Protein AF-A0A2V5TQ01-F1 (afdb_monomer)

Sequence (620 aa):
MLRQQGLEIALTTYGLSDKKDFRKNLRLALDRGLTEKDALAALTTIPARWCGVADRLGTIEVGKVANLTVVQGSGYFDPENNVRDVWIDGRVYSVNRAEAKPAEKKDLPKSEPDQEKRGKSGEERKKAQDELRELRKKRIAHPPLEERGPLADFPAILVRGATIWTCGPPGILTNAELLVVDGKIAAVGRDLLKDKELGGKAAYKVEATGLHVTPGLVDCHNHSMVLGAVNEGTLPSTAMVRIGDVVNSESVNVHRQLAGGLTTLNLLHGSANPIGGQNAILKLRDGATPEGMKFANALPGIKFALGENVKQSNTSRTNRFPQTRMGVHTFFANRFTAAQQYLNEWADYRNATNKVAQASSLSAGQTGQMPVPPRRNLELEAIGEILQGKRWVHCHSYRQDEILSFLRTMDSFGVKVGTLQHVLEGYKVADEIAKHGAGASTFSDWWAYKFEVYDAIPYNGSLMRERGVIVSFNSDSSDLSRRLYLEAAKAVKYGGTPEEEALKFVTLNPAKQLRIDQWVGSLEAGKDGDFVIWSKSPLDSTTVCLQSWIEGKKYFDRDHEAGRSEALEKERAALLEKAKRLQSGSVLSDGGEKEKDKFFELPLEHRYDNQDRNCLEEEE

pLDDT: mean 88.3, std 15.95, range [29.38, 98.88]

Radius of gyration: 32.16 Å; Cα contacts (8 Å, |Δi|>4): 1236; chains: 1; bounding box: 76×83×86 Å

Nearest PDB structures (foldseek):
  3ooq-assembly1_E  TM=8.973E-01  e=3.541E-33  Thermotoga maritima MSB8
  2g3f-assembly1_A  TM=5.594E-01  e=3.367E-12  Bacillus subtilis
  3mtw-assembly1_A  TM=5.469E-01  e=2.423E-12  Caulobacter vibrioides
  2p9b-assembly1_A  TM=5.210E-01  e=4.430E-12  Bifidobacterium longum NCC2705
  2oof-assembly1_A  TM=4.850E-01  e=3.188E-12  unidentified

Secondary structure (DSSP, 8-state):
-GGGGT-------TT-S-GGGHHHHHHHHHHTT--HHHHHHHHTHHHHHHTT-TTTSSS--TTS---EEEE-SS-TT-TTS-EEEEEETTEEEES---------------PPP--------HHHHHHHHHHHHHHHHS--SPPTTTT-S-SEE-SEEEEEEEEEE-SSTT-EEEEEEEEEETTEEEEEES-GGG-GGGTT--PEEEE-TT-EEEEPEEEEEE-TTBSS-S--TTSSB-TT-BGGGGB-TT-HHHHHHHTTTEEEEEE---SSSSEEEE-EEEE--TT--HHHHB-TTPPPEEEEE-HHHHTTTTSS--SSS--SHHHHHHHHHHHHHHHHHHHHHHHHHHHHHHHHHHHHHH-TT--PPPPPPPPP-HHHHHHHHHHTTSSEEEEEE--HHHHHHHHHHHHHTTPPEEEEEE-TTGGGSHHHHHHHT-EEEE-SS---SSGGGTT--TTHHHHHHHTT--EEE--SSHHHHTTHHHHHHHHHHHH---HHHHHHTTTHHHHHHTT-TTTSSS--TTSB--EEEESS-TT-TT--EEEEEETTEEEEEHHHHHHHHHHHHHHHHHHHHHHHHHHHT-------HHHHHHHT---GGGTTTTS---TT----

Solvent-accessible surface area (backbone atoms only — not comparable to full-atom values): 33074 Å² total; per-residue (Å²): 105,61,62,80,72,71,44,86,59,66,74,78,72,80,92,53,93,54,74,82,48,50,45,51,53,50,36,52,45,38,45,52,70,47,48,70,68,58,55,48,34,16,72,26,42,44,49,21,48,77,69,73,38,49,85,43,35,45,63,96,53,95,92,34,55,46,62,46,80,41,61,47,76,97,48,82,67,43,64,85,39,49,68,50,36,39,28,55,77,67,43,82,44,62,72,85,70,80,84,85,75,86,83,89,88,86,90,82,82,89,78,80,82,86,88,79,72,92,72,68,52,78,66,55,47,50,53,53,50,50,54,51,38,54,57,57,42,56,80,77,83,76,64,88,56,78,86,41,37,62,81,42,81,51,68,22,37,33,38,34,40,17,37,35,41,18,59,44,94,83,38,73,38,72,67,21,30,42,36,26,38,76,20,20,21,58,44,72,46,67,78,63,92,73,41,74,78,52,70,87,56,79,56,49,74,40,87,28,67,79,21,22,34,36,30,17,25,24,35,65,38,36,47,60,45,50,43,69,76,61,61,69,63,90,41,44,62,28,41,61,46,50,45,63,81,30,43,31,49,78,26,59,46,48,60,52,20,26,54,31,26,32,35,36,35,29,36,39,34,38,31,58,11,44,29,28,11,22,32,32,45,31,37,63,51,48,53,35,51,49,73,65,18,44,42,86,86,50,63,49,36,30,24,26,22,46,66,59,51,27,28,32,70,91,50,92,71,76,94,56,74,30,70,40,74,68,39,48,55,52,48,52,57,53,51,54,52,51,10,52,51,52,52,48,52,51,49,52,44,52,53,52,42,51,51,40,54,52,50,44,74,75,38,99,82,52,80,65,83,78,73,78,76,74,83,88,50,60,44,42,51,48,50,32,32,30,69,69,71,62,31,35,40,36,30,38,35,32,42,47,69,57,50,53,51,50,52,53,54,34,51,75,64,73,36,67,50,29,26,36,27,44,36,38,30,36,50,82,42,20,61,59,38,30,71,67,59,25,20,38,33,21,49,50,81,79,64,68,85,48,79,71,30,59,80,45,52,52,39,29,57,40,52,17,38,76,49,64,23,51,35,20,44,39,42,51,25,52,69,43,42,29,40,42,46,57,45,23,30,44,31,32,74,64,41,66,34,55,66,68,63,17,49,22,17,28,12,28,32,22,19,50,44,56,64,38,45,83,40,37,20,30,58,47,63,75,11,43,20,34,31,22,36,24,64,32,57,71,58,44,92,86,41,47,53,41,33,19,26,52,48,40,22,32,61,33,47,54,83,56,47,60,61,51,52,52,51,52,52,52,48,52,51,52,50,54,53,50,52,53,52,56,57,79,75,44,96,61,73,82,63,51,71,70,52,56,51,61,73,66,56,63,54,72,66,52,66,55,61,88,52,75,44,40,62,80,74,83,86,125

Foldseek 3Di:
DCVVVVHAAADDCPPPPDSLCVLVVLLLVVLQPDDPVSSLQNHAQRVCVVVVNNQATRDDDPPHFPFDWAWPDDDSSPSVIDGQWTAGSNRTDGPDDDDDDDDDDDDDDDDDDPPPDPDDDPVRLVVLVVVLSVLSNDDLDDDLLPPAFFPDFFQKAKEFQAFEQFLDPVGTDGRKIWIAGQQFTADIGPPCVPPVSCVPGDHDYHYFNLWYKFFQFEFADDAQQFQPALFPLPALAPALDESLVGGQLSFPLLQLLQQLRHFKYKHHHFAQHQWTYKIFIFGSRRSDDSVRGGPVPFFIETEGEAPCRNLPVVDPDPPYPDVDNVRSLVVLLVLLVVLVVVVVLQVVLVVQQVVQVVVCVVDPPDRDDRDDHDDDDSRSVSSNCQLVVRYAYEYEDQDPVSVVSVLVSCVVSVGQHLEYEQHQVCLVVLLVCVVSVYAYAHAQDDADPDPSGPNGDNQSQVSSVVSVHLAAYHQLWSVCSSVRLQRLLSNCVGNVPPSSRSLLNGFQSSCSSRVNNCATRGSDGRHGSWMWMWSHRSSDPPITTQWTDTSSTTRDGPVCVVVVVVSVVVSVVVVVVSVVSSVVSDPPPPPPPVVVCVVPPDDSSHPCSPPINHSPPPPD

Structure (mmCIF, N/CA/C/O backbone):
data_AF-A0A2V5TQ01-F1
#
_entry.id   AF-A0A2V5TQ01-F1
#
loop_
_atom_site.group_PDB
_atom_site.id
_atom_site.type_symbol
_atom_site.label_atom_id
_atom_site.label_alt_id
_atom_site.label_comp_id
_atom_site.label_asym_id
_atom_site.label_entity_id
_atom_site.label_seq_id
_atom_site.pdbx_PDB_ins_code
_atom_site.Cartn_x
_atom_site.Cartn_y
_atom_site.Cartn_z
_atom_site.occupancy
_atom_site.B_iso_or_equiv
_atom_site.auth_seq_id
_atom_site.auth_comp_id
_atom_site.auth_asym_id
_atom_site.auth_atom_id
_atom_site.pdbx_PDB_model_num
ATOM 1 N N . MET A 1 1 ? -0.423 -0.107 31.996 1.00 78.38 1 MET A N 1
ATOM 2 C CA . MET A 1 1 ? -0.648 -0.770 30.695 1.00 78.38 1 MET A CA 1
ATOM 3 C C . MET A 1 1 ? 0.488 -1.719 30.336 1.00 78.38 1 MET A C 1
ATOM 5 O O . MET A 1 1 ? 0.266 -2.905 30.491 1.00 78.38 1 MET A O 1
ATOM 9 N N . LEU A 1 2 ? 1.702 -1.265 29.986 1.00 88.31 2 LEU A N 1
ATOM 10 C CA . LEU A 1 2 ? 2.822 -2.178 29.651 1.00 88.31 2 LEU A CA 1
ATOM 11 C C . LEU A 1 2 ? 3.067 -3.258 30.725 1.00 88.31 2 LEU A C 1
ATOM 13 O O . LEU A 1 2 ? 3.038 -4.446 30.426 1.00 88.31 2 LEU A O 1
ATOM 17 N N . ARG A 1 3 ? 3.166 -2.859 32.001 1.00 88.94 3 ARG A N 1
ATOM 18 C CA . ARG A 1 3 ? 3.291 -3.805 33.128 1.00 88.94 3 ARG A CA 1
ATOM 19 C C . ARG A 1 3 ? 2.108 -4.770 33.274 1.00 88.94 3 ARG A C 1
ATOM 21 O O . ARG A 1 3 ? 2.313 -5.912 33.658 1.00 88.94 3 ARG A O 1
ATOM 28 N N . GLN A 1 4 ? 0.886 -4.331 32.961 1.00 84.94 4 GLN A N 1
ATOM 29 C CA . GLN A 1 4 ? -0.311 -5.187 33.019 1.00 84.94 4 GLN A CA 1
ATOM 30 C C . GLN A 1 4 ? -0.290 -6.262 31.926 1.00 84.94 4 GLN A C 1
ATOM 32 O O . GLN A 1 4 ? -0.869 -7.321 32.117 1.00 84.94 4 GLN A O 1
ATOM 37 N N . GLN A 1 5 ? 0.420 -6.008 30.823 1.00 87.12 5 GLN A N 1
ATOM 38 C CA . GLN A 1 5 ? 0.695 -6.978 29.760 1.00 87.12 5 GLN A CA 1
ATOM 39 C C . GLN A 1 5 ? 1.951 -7.824 30.046 1.00 87.12 5 GLN A C 1
ATOM 41 O O . GLN A 1 5 ? 2.468 -8.494 29.161 1.00 87.12 5 GLN A O 1
ATOM 46 N N . GLY A 1 6 ? 2.498 -7.760 31.266 1.00 90.38 6 GLY A N 1
ATOM 47 C CA . GLY A 1 6 ? 3.704 -8.494 31.656 1.00 90.38 6 GLY A CA 1
ATOM 48 C C . GLY A 1 6 ? 5.016 -7.918 31.111 1.00 90.38 6 GLY A C 1
ATOM 49 O O . GLY A 1 6 ? 6.080 -8.446 31.428 1.00 90.38 6 GLY A O 1
ATOM 50 N N . LEU A 1 7 ? 4.979 -6.819 30.350 1.00 93.44 7 LEU A N 1
ATOM 51 C CA . LEU A 1 7 ? 6.175 -6.211 29.765 1.00 93.44 7 LEU A CA 1
ATOM 52 C C . LEU A 1 7 ? 6.989 -5.474 30.817 1.00 93.44 7 LEU A C 1
ATOM 54 O O . LEU A 1 7 ? 6.446 -4.787 31.680 1.00 93.44 7 LEU A O 1
ATOM 58 N N . GLU A 1 8 ? 8.305 -5.591 30.742 1.00 94.69 8 GLU A N 1
ATOM 59 C CA . GLU A 1 8 ? 9.245 -4.877 31.602 1.00 94.69 8 GLU A CA 1
ATOM 60 C C . GLU A 1 8 ? 9.461 -3.443 31.126 1.00 94.69 8 GLU A C 1
ATOM 62 O O . GLU A 1 8 ? 9.410 -3.160 29.933 1.00 94.69 8 GLU A O 1
ATOM 67 N N . ILE A 1 9 ? 9.690 -2.529 32.070 1.00 94.81 9 ILE A N 1
ATOM 68 C CA . ILE A 1 9 ? 9.925 -1.113 31.779 1.00 94.81 9 ILE A CA 1
ATOM 69 C C . ILE A 1 9 ? 11.126 -0.615 32.579 1.00 94.81 9 ILE A C 1
ATOM 71 O O . ILE A 1 9 ? 11.359 -1.083 33.693 1.00 94.81 9 ILE A O 1
ATOM 75 N N . ALA A 1 10 ? 11.830 0.376 32.041 1.00 95.12 10 ALA A N 1
ATOM 76 C CA . ALA A 1 10 ? 12.802 1.181 32.770 1.00 95.12 10 ALA A CA 1
ATOM 77 C C . ALA A 1 10 ? 12.432 2.664 32.636 1.00 95.12 10 ALA A C 1
ATOM 79 O O . ALA A 1 10 ? 11.821 3.068 31.646 1.00 95.12 10 ALA A O 1
ATOM 80 N N . LEU A 1 11 ? 12.777 3.474 33.637 1.00 93.44 11 LEU A N 1
ATOM 81 C CA . LEU A 1 11 ? 12.494 4.913 33.640 1.00 93.44 11 LEU A CA 1
ATOM 82 C C . LEU A 1 11 ? 13.779 5.714 33.406 1.00 93.44 11 LEU A C 1
ATOM 84 O O . LEU A 1 11 ? 14.832 5.378 33.941 1.00 93.44 11 LEU A O 1
ATOM 88 N N . THR A 1 12 ? 13.688 6.795 32.627 1.00 90.25 12 THR A N 1
ATOM 89 C CA . THR A 1 12 ? 14.822 7.668 32.283 1.00 90.25 12 THR A CA 1
ATOM 90 C C . THR A 1 12 ? 14.548 9.121 32.666 1.00 90.25 12 THR A C 1
ATOM 92 O O . THR A 1 12 ? 13.400 9.547 32.765 1.00 90.25 12 THR A O 1
ATOM 95 N N . THR A 1 13 ? 15.618 9.889 32.885 1.00 90.31 13 THR A N 1
ATOM 96 C CA . THR A 1 13 ? 15.557 11.350 33.081 1.00 90.31 13 THR A CA 1
ATOM 97 C C . THR A 1 13 ? 15.678 12.129 31.769 1.00 90.31 13 THR A C 1
ATOM 99 O O . THR A 1 13 ? 15.553 13.353 31.774 1.00 90.31 13 THR A O 1
ATOM 102 N N . TYR A 1 14 ? 15.935 11.443 30.650 1.00 84.94 14 TYR A N 1
ATOM 103 C CA . TYR A 1 14 ? 16.026 12.057 29.327 1.00 84.94 14 TYR A CA 1
ATOM 104 C C . TYR A 1 14 ? 14.722 12.790 28.971 1.00 84.94 14 TYR A C 1
ATOM 106 O O . TYR A 1 14 ? 13.634 12.259 29.179 1.00 84.94 14 TYR A O 1
ATOM 114 N N . GLY A 1 15 ? 14.838 14.017 28.459 1.00 81.38 15 GLY A N 1
ATOM 115 C CA . GLY A 1 15 ? 13.699 14.866 28.089 1.00 81.38 15 GLY A CA 1
ATOM 116 C C . GLY A 1 15 ? 13.095 15.706 29.225 1.00 81.38 15 GLY A C 1
ATOM 117 O O . GLY A 1 15 ? 12.258 16.562 28.946 1.00 81.38 15 GLY A O 1
ATOM 118 N N . LEU A 1 16 ? 13.521 15.529 30.484 1.00 83.75 16 LEU A N 1
ATOM 119 C CA . LEU A 1 16 ? 13.107 16.415 31.580 1.00 83.75 16 LEU A CA 1
ATOM 120 C C . LEU A 1 16 ? 13.831 17.766 31.506 1.00 83.75 16 LEU A C 1
ATOM 122 O O . LEU A 1 16 ? 15.061 17.806 31.500 1.00 83.75 16 LEU A O 1
ATOM 126 N N . SER A 1 17 ? 13.068 18.864 31.528 1.00 83.25 17 SER A N 1
ATOM 127 C CA . SER A 1 17 ? 13.613 20.228 31.608 1.00 83.25 17 SER A CA 1
ATOM 128 C C . SER A 1 17 ? 14.338 20.483 32.936 1.00 83.25 17 SER A C 1
ATOM 130 O O . SER A 1 17 ? 15.425 21.054 32.938 1.00 83.25 17 SER A O 1
ATOM 132 N N . ASP A 1 18 ? 13.767 20.020 34.056 1.00 86.38 18 ASP A N 1
ATOM 133 C CA . ASP A 1 18 ? 14.407 20.012 35.376 1.00 86.38 18 ASP A CA 1
ATOM 134 C C . ASP A 1 18 ? 14.452 18.580 35.934 1.00 86.38 18 ASP A C 1
ATOM 136 O O . ASP A 1 18 ? 13.433 17.915 36.139 1.00 86.38 18 ASP A O 1
ATOM 140 N N . LYS A 1 19 ? 15.663 18.094 36.222 1.00 86.50 19 LYS A N 1
ATOM 141 C CA . LYS A 1 19 ? 15.888 16.757 36.790 1.00 86.50 19 LYS A CA 1
ATOM 142 C C . LYS A 1 19 ? 15.311 16.616 38.202 1.00 86.50 19 LYS A C 1
ATOM 144 O O . LYS A 1 19 ? 15.035 15.494 38.626 1.00 86.50 19 LYS A O 1
ATOM 149 N N . LYS A 1 20 ? 15.096 17.721 38.925 1.00 85.50 20 LYS A N 1
ATOM 150 C CA . LYS A 1 20 ? 14.479 17.719 40.262 1.00 85.50 20 LYS A CA 1
ATOM 151 C C . LYS A 1 20 ? 13.028 17.237 40.235 1.00 85.50 20 LYS A C 1
ATOM 153 O O . LYS A 1 20 ? 12.548 16.704 41.234 1.00 85.50 20 LYS A O 1
ATOM 158 N N . ASP A 1 21 ? 12.352 17.335 39.093 1.00 86.06 21 ASP A N 1
ATOM 159 C CA . ASP A 1 21 ? 10.961 16.899 38.961 1.00 86.06 21 ASP A CA 1
ATOM 160 C C . ASP A 1 21 ? 10.806 15.386 38.776 1.00 86.06 21 ASP A C 1
ATOM 162 O O . ASP A 1 21 ? 9.686 14.874 38.807 1.00 86.06 21 ASP A O 1
ATOM 166 N N . PHE A 1 22 ? 11.905 14.630 38.665 1.00 90.62 22 PHE A N 1
ATOM 167 C CA . PHE A 1 22 ? 11.856 13.183 38.449 1.00 90.62 22 PHE A CA 1
ATOM 168 C C . PHE A 1 22 ? 10.989 12.446 39.481 1.00 90.62 22 PHE A C 1
ATOM 170 O O . PHE A 1 22 ? 10.100 11.685 39.105 1.00 90.62 22 PHE A O 1
ATOM 177 N N . ARG A 1 23 ? 11.184 12.697 40.784 1.00 90.31 23 ARG A N 1
ATOM 178 C CA . ARG A 1 23 ? 10.407 12.023 41.846 1.00 90.31 23 ARG A CA 1
ATOM 179 C C . ARG A 1 23 ? 8.942 12.462 41.875 1.00 90.31 23 ARG A C 1
ATOM 181 O O . ARG A 1 23 ? 8.078 11.640 42.172 1.00 90.31 23 ARG A O 1
ATOM 188 N N . LYS A 1 24 ? 8.643 13.711 41.501 1.00 88.50 24 LYS A N 1
ATOM 189 C CA . LYS A 1 24 ? 7.258 14.187 41.339 1.00 88.50 24 LYS A CA 1
ATOM 190 C C . LYS A 1 24 ? 6.570 13.465 40.177 1.00 88.50 24 LYS A C 1
ATOM 192 O O . LYS A 1 24 ? 5.458 12.969 40.332 1.00 88.50 24 LYS A O 1
ATOM 197 N N . ASN A 1 25 ? 7.252 13.337 39.039 1.00 89.56 25 ASN A N 1
ATOM 198 C CA . ASN A 1 25 ? 6.738 12.641 37.857 1.00 89.56 25 ASN A CA 1
ATOM 199 C C . ASN A 1 25 ? 6.600 11.132 38.084 1.00 89.56 25 ASN A C 1
ATOM 201 O O . ASN A 1 25 ? 5.615 10.530 37.655 1.00 89.56 25 ASN A O 1
ATOM 205 N N . LEU A 1 26 ? 7.531 10.530 38.826 1.00 92.12 26 LEU A N 1
ATOM 206 C CA . LEU A 1 26 ? 7.418 9.154 39.294 1.00 92.12 26 LEU A CA 1
ATOM 207 C C . LEU A 1 26 ? 6.156 8.984 40.142 1.00 92.12 26 LEU A C 1
ATOM 209 O O . LEU A 1 26 ? 5.330 8.133 39.829 1.00 92.12 26 LEU A O 1
ATOM 213 N N . ARG A 1 27 ? 5.936 9.853 41.137 1.00 89.88 27 ARG A N 1
ATOM 214 C CA . ARG A 1 27 ? 4.712 9.837 41.949 1.00 89.88 27 ARG A CA 1
ATOM 215 C C . ARG A 1 27 ? 3.442 9.947 41.099 1.00 89.88 27 ARG A C 1
ATOM 217 O O . ARG A 1 27 ? 2.486 9.220 41.354 1.00 89.88 27 ARG A O 1
ATOM 224 N N . LEU A 1 28 ? 3.442 10.772 40.050 1.00 87.75 28 LEU A N 1
ATOM 225 C CA . LEU A 1 28 ? 2.324 10.841 39.102 1.00 87.75 28 LEU A CA 1
ATOM 226 C C . LEU A 1 28 ? 2.086 9.520 38.355 1.00 87.75 28 LEU A C 1
ATOM 228 O O . LEU A 1 28 ? 0.934 9.187 38.083 1.00 87.75 28 LEU A O 1
ATOM 232 N N . ALA A 1 29 ? 3.131 8.763 38.012 1.00 89.69 29 ALA A N 1
ATOM 233 C CA . ALA A 1 29 ? 2.981 7.440 37.404 1.00 89.69 29 ALA A CA 1
ATOM 234 C C . ALA A 1 29 ? 2.333 6.437 38.375 1.00 89.69 29 ALA A C 1
ATOM 236 O O . ALA A 1 29 ? 1.470 5.659 37.965 1.00 89.69 29 ALA A O 1
ATOM 237 N N . LEU A 1 30 ? 2.689 6.502 39.664 1.00 89.12 30 LEU A N 1
ATOM 238 C CA . LEU A 1 30 ? 2.049 5.707 40.715 1.00 89.12 30 LEU A CA 1
ATOM 239 C C . LEU A 1 30 ? 0.575 6.074 40.911 1.00 89.12 30 LEU A C 1
ATOM 241 O O . LEU A 1 30 ? -0.285 5.195 40.908 1.00 89.12 30 LEU A O 1
ATOM 245 N N . ASP A 1 31 ? 0.266 7.371 40.988 1.00 85.62 31 ASP A N 1
ATOM 246 C CA . ASP A 1 31 ? -1.115 7.863 41.090 1.00 85.62 31 ASP A CA 1
ATOM 247 C C . ASP A 1 31 ? -1.965 7.448 39.866 1.00 85.62 31 ASP A C 1
ATOM 249 O O . ASP A 1 31 ? -3.185 7.332 39.957 1.00 85.62 31 ASP A O 1
ATOM 253 N N . ARG A 1 32 ? -1.325 7.179 38.718 1.00 86.44 32 ARG A N 1
ATOM 254 C CA . ARG A 1 32 ? -1.951 6.660 37.486 1.00 86.44 32 ARG A CA 1
ATOM 255 C C . ARG A 1 32 ? -1.953 5.128 37.378 1.00 86.44 32 ARG A C 1
ATOM 257 O O . ARG A 1 32 ? -2.352 4.597 36.343 1.00 86.44 32 ARG A O 1
ATOM 264 N N . GLY A 1 33 ? -1.548 4.413 38.429 1.00 86.56 33 GLY A N 1
ATOM 265 C CA . GLY A 1 33 ? -1.710 2.961 38.548 1.00 86.56 33 GLY A CA 1
ATOM 266 C C . GLY A 1 33 ? -0.437 2.120 38.417 1.00 86.56 33 GLY A C 1
ATOM 267 O O . GLY A 1 33 ? -0.549 0.896 38.359 1.00 86.56 33 GLY A O 1
ATOM 268 N N . LEU A 1 34 ? 0.759 2.717 38.373 1.00 91.25 34 LEU A N 1
ATOM 269 C CA . LEU A 1 34 ? 2.008 1.956 38.509 1.00 91.25 34 LEU A CA 1
ATOM 270 C C . LEU A 1 34 ? 2.214 1.542 39.976 1.00 91.25 34 LEU A C 1
ATOM 272 O O . LEU A 1 34 ? 2.102 2.369 40.878 1.00 91.25 34 LEU A O 1
ATOM 276 N N . THR A 1 35 ? 2.526 0.273 40.238 1.00 92.31 35 THR A N 1
ATOM 277 C CA . THR A 1 35 ? 2.788 -0.181 41.614 1.00 92.31 35 THR A CA 1
ATOM 278 C C . THR A 1 35 ? 4.166 0.284 42.093 1.00 92.31 35 THR A C 1
ATOM 280 O O . THR A 1 35 ? 5.090 0.410 41.292 1.00 92.31 35 THR A O 1
ATOM 283 N N . GLU A 1 36 ? 4.348 0.486 43.403 1.00 93.38 36 GLU A N 1
ATOM 284 C CA . GLU A 1 36 ? 5.669 0.802 43.982 1.00 93.38 36 GLU A CA 1
ATOM 285 C C . GLU A 1 36 ? 6.714 -0.272 43.670 1.00 93.38 36 GLU A C 1
ATOM 287 O O . GLU A 1 36 ? 7.867 0.045 43.385 1.00 93.38 36 GLU A O 1
ATOM 292 N N . LYS A 1 37 ? 6.300 -1.544 43.652 1.00 93.75 37 LYS A N 1
ATOM 293 C CA . LYS A 1 37 ? 7.168 -2.669 43.297 1.00 93.75 37 LYS A CA 1
ATOM 294 C C . LYS A 1 37 ? 7.664 -2.562 41.855 1.00 93.75 37 LYS A C 1
ATOM 296 O O . LYS A 1 37 ? 8.861 -2.697 41.614 1.00 93.75 37 LYS A O 1
ATOM 301 N N . ASP A 1 38 ? 6.761 -2.314 40.907 1.00 95.19 38 ASP A N 1
ATOM 302 C CA . ASP A 1 38 ? 7.124 -2.157 39.495 1.00 95.19 38 ASP A CA 1
ATOM 303 C C . ASP A 1 38 ? 7.957 -0.895 39.267 1.00 95.19 38 ASP A C 1
ATOM 305 O O . ASP A 1 38 ? 8.921 -0.926 38.506 1.00 95.19 38 ASP A O 1
ATOM 309 N N . ALA A 1 39 ? 7.616 0.201 39.948 1.00 95.25 39 ALA A N 1
ATOM 310 C CA . ALA A 1 39 ? 8.372 1.444 39.899 1.00 95.25 39 ALA A CA 1
ATOM 311 C C . ALA A 1 39 ? 9.802 1.252 40.424 1.00 95.25 39 ALA A C 1
ATOM 313 O O . ALA A 1 39 ? 10.743 1.721 39.792 1.00 95.25 39 ALA A O 1
ATOM 314 N N . LEU A 1 40 ? 9.988 0.527 41.535 1.00 95.12 40 LEU A N 1
ATOM 315 C CA . LEU A 1 40 ? 11.317 0.235 42.072 1.00 95.12 40 LEU A CA 1
ATOM 316 C C . LEU A 1 40 ? 12.115 -0.646 41.110 1.00 95.12 40 LEU A C 1
ATOM 318 O O . LEU A 1 40 ? 13.248 -0.311 40.780 1.00 95.12 40 LEU A O 1
ATOM 322 N N . ALA A 1 41 ? 11.508 -1.724 40.606 1.00 95.69 41 ALA A N 1
ATOM 323 C CA . ALA A 1 41 ? 12.146 -2.618 39.642 1.00 95.69 41 ALA A CA 1
ATOM 324 C C . ALA A 1 41 ? 12.585 -1.880 38.364 1.00 95.69 41 ALA A C 1
ATOM 326 O O . ALA A 1 41 ? 13.677 -2.132 37.856 1.00 95.69 41 ALA A O 1
ATOM 327 N N . ALA A 1 42 ? 11.778 -0.924 37.889 1.00 96.56 42 ALA A N 1
ATOM 328 C CA . ALA A 1 42 ? 12.080 -0.087 36.727 1.00 96.56 42 ALA A CA 1
ATOM 329 C C . ALA A 1 42 ? 13.252 0.887 36.939 1.00 96.56 42 ALA A C 1
ATOM 331 O O . ALA A 1 42 ? 13.811 1.396 35.966 1.00 96.56 42 ALA A O 1
ATOM 332 N N . LEU A 1 43 ? 13.629 1.151 38.193 1.00 95.38 43 LEU A N 1
ATOM 333 C CA . LEU A 1 43 ? 14.789 1.968 38.556 1.00 95.38 43 LEU A CA 1
ATOM 334 C C . LEU A 1 43 ? 16.025 1.128 38.897 1.00 95.38 43 LEU A C 1
ATOM 336 O O . LEU A 1 43 ? 17.131 1.664 38.888 1.00 95.38 43 LEU A O 1
ATOM 340 N N . THR A 1 44 ? 15.857 -0.159 39.220 1.00 95.75 44 THR A N 1
ATOM 341 C CA . THR A 1 44 ? 16.929 -0.994 39.780 1.00 95.75 44 THR A CA 1
ATOM 342 C C . THR A 1 44 ? 17.159 -2.286 38.993 1.00 95.75 44 THR A C 1
ATOM 344 O O . THR A 1 44 ? 18.071 -2.357 38.170 1.00 95.75 44 THR A O 1
ATOM 347 N N . THR A 1 45 ? 16.364 -3.326 39.237 1.00 96.94 45 THR A N 1
ATOM 348 C CA . THR A 1 45 ? 16.626 -4.694 38.767 1.00 96.94 45 THR A CA 1
ATOM 349 C C . THR A 1 45 ? 16.478 -4.850 37.258 1.00 96.94 45 THR A C 1
ATOM 351 O O . THR A 1 45 ? 17.277 -5.554 36.640 1.00 96.94 45 THR A O 1
ATOM 354 N N . ILE A 1 46 ? 15.492 -4.184 36.652 1.00 97.06 46 ILE A N 1
ATOM 355 C CA . ILE A 1 46 ? 15.231 -4.257 35.210 1.00 97.06 46 ILE A CA 1
ATOM 356 C C . ILE A 1 46 ? 16.389 -3.644 34.406 1.00 97.06 46 ILE A C 1
ATOM 358 O O . ILE A 1 46 ? 16.992 -4.376 33.618 1.00 97.06 46 ILE A O 1
ATOM 362 N N . PRO A 1 47 ? 16.779 -2.367 34.611 1.00 96.50 47 PRO A N 1
ATOM 363 C CA . PRO A 1 47 ? 17.904 -1.795 33.874 1.00 96.50 47 PRO A CA 1
ATOM 364 C C . PRO A 1 47 ? 19.228 -2.516 34.162 1.00 96.50 47 PRO A C 1
ATOM 366 O O . PRO A 1 47 ? 20.022 -2.694 33.245 1.00 96.50 47 PRO A O 1
ATOM 369 N N . ALA A 1 48 ? 19.462 -3.007 35.387 1.00 96.50 48 ALA A N 1
ATOM 370 C CA . ALA A 1 48 ? 20.666 -3.784 35.690 1.00 96.50 48 ALA A CA 1
ATOM 371 C C . ALA A 1 48 ? 20.754 -5.074 34.855 1.00 96.50 48 ALA A C 1
ATOM 373 O O . ALA A 1 48 ? 21.823 -5.406 34.342 1.00 96.50 48 ALA A O 1
ATOM 374 N N . ARG A 1 49 ? 19.634 -5.784 34.667 1.00 96.81 49 ARG A N 1
ATOM 375 C CA . ARG A 1 49 ? 19.585 -6.981 33.816 1.00 96.81 49 ARG A CA 1
ATOM 376 C C . ARG A 1 49 ? 19.715 -6.641 32.337 1.00 96.81 49 ARG A C 1
ATOM 378 O O . ARG A 1 49 ? 20.475 -7.311 31.648 1.00 96.81 49 ARG A O 1
ATOM 385 N N . TRP A 1 50 ? 19.023 -5.608 31.859 1.00 97.00 50 TRP A N 1
ATOM 386 C CA . TRP A 1 50 ? 19.120 -5.170 30.462 1.00 97.00 50 TRP A CA 1
ATOM 387 C C . TRP A 1 50 ? 20.541 -4.733 30.085 1.00 97.00 50 TRP A C 1
ATOM 389 O O . TRP A 1 50 ? 20.991 -5.007 28.978 1.00 97.00 50 TRP A O 1
ATOM 399 N N . CYS A 1 51 ? 21.271 -4.127 31.023 1.00 96.38 51 CYS A N 1
ATOM 400 C CA . CYS A 1 51 ? 22.668 -3.738 30.840 1.00 96.38 51 CYS A CA 1
ATOM 401 C C . CYS A 1 51 ? 23.677 -4.865 31.133 1.00 96.38 51 CYS A C 1
ATOM 403 O O . CYS A 1 51 ? 24.878 -4.618 31.065 1.00 96.38 51 CYS A O 1
ATOM 405 N N . GLY A 1 52 ? 23.232 -6.077 31.491 1.00 97.12 52 GLY A N 1
ATOM 406 C CA . GLY A 1 52 ? 24.120 -7.213 31.763 1.00 97.12 52 GLY A CA 1
ATOM 407 C C . GLY A 1 52 ? 24.974 -7.083 33.032 1.00 97.12 52 GLY A C 1
ATOM 408 O O . GLY A 1 52 ? 26.046 -7.671 33.099 1.00 97.12 52 GLY A O 1
ATOM 409 N N . VAL A 1 53 ? 24.523 -6.312 34.029 1.00 97.00 53 VAL A N 1
ATOM 410 C CA . VAL A 1 53 ? 25.252 -6.026 35.288 1.00 97.00 53 VAL A CA 1
ATOM 411 C C . VAL A 1 53 ? 24.475 -6.444 36.544 1.00 97.00 53 VAL A C 1
ATOM 413 O O . VAL A 1 53 ? 24.741 -5.968 37.649 1.00 97.00 53 VAL A O 1
ATOM 416 N N . ALA A 1 54 ? 23.470 -7.310 36.388 1.00 96.38 54 ALA A N 1
ATOM 417 C CA . ALA A 1 54 ? 22.604 -7.761 37.480 1.00 96.38 54 ALA A CA 1
ATOM 418 C C . ALA A 1 54 ? 23.324 -8.634 38.523 1.00 96.38 54 ALA A C 1
ATOM 420 O O . ALA A 1 54 ? 22.833 -8.779 39.640 1.00 96.38 54 ALA A O 1
ATOM 421 N N . ASP A 1 55 ? 24.480 -9.201 38.186 1.00 95.62 55 ASP A N 1
ATOM 422 C CA . ASP A 1 55 ? 25.379 -9.900 39.109 1.00 95.62 55 ASP A CA 1
ATOM 423 C C . ASP A 1 55 ? 26.019 -8.944 40.130 1.00 95.62 55 ASP A C 1
ATOM 425 O O . ASP A 1 55 ? 26.336 -9.353 41.242 1.00 95.62 55 ASP A O 1
ATOM 429 N N . ARG A 1 56 ? 26.150 -7.658 39.783 1.00 95.44 56 ARG A N 1
ATOM 430 C CA . ARG A 1 56 ? 26.830 -6.635 40.594 1.00 95.44 56 ARG A CA 1
ATOM 431 C C . ARG A 1 56 ? 25.912 -5.539 41.125 1.00 95.44 56 ARG A C 1
ATOM 433 O O . ARG A 1 56 ? 26.263 -4.911 42.121 1.00 95.44 56 ARG A O 1
ATOM 440 N N . LEU A 1 57 ? 24.783 -5.275 40.463 1.00 95.25 57 LEU A N 1
ATOM 441 C CA . LEU A 1 57 ? 23.891 -4.137 40.717 1.00 95.25 57 LEU A CA 1
ATOM 442 C C . LEU A 1 57 ? 22.406 -4.539 40.682 1.00 95.25 57 LEU A C 1
ATOM 444 O O . LEU A 1 57 ? 22.033 -5.603 40.198 1.00 95.25 57 LEU A O 1
ATOM 448 N N . GLY A 1 58 ? 21.541 -3.647 41.173 1.00 93.12 58 GLY A N 1
ATOM 449 C CA . GLY A 1 58 ? 20.080 -3.746 41.045 1.00 93.12 58 GLY A CA 1
ATOM 450 C C . GLY A 1 58 ? 19.355 -4.355 42.250 1.00 93.12 58 GLY A C 1
ATOM 451 O O . GLY A 1 58 ? 18.174 -4.076 42.437 1.00 93.12 58 GLY A O 1
ATOM 452 N N . THR A 1 59 ? 20.043 -5.114 43.105 1.00 95.69 59 THR A N 1
ATOM 453 C CA . THR A 1 59 ? 19.515 -5.648 44.375 1.00 95.69 59 THR A CA 1
ATOM 454 C C . THR A 1 59 ? 20.468 -5.349 45.531 1.00 95.69 59 THR A C 1
ATOM 456 O O . THR A 1 59 ? 21.642 -5.044 45.320 1.00 95.69 59 THR A O 1
ATOM 459 N N . ILE A 1 60 ? 19.961 -5.443 46.762 1.00 94.69 60 ILE A N 1
ATOM 460 C CA . ILE A 1 60 ? 20.774 -5.397 47.981 1.00 94.69 60 ILE A CA 1
ATOM 461 C C . ILE A 1 60 ? 21.003 -6.847 48.416 1.00 94.69 60 ILE A C 1
ATOM 463 O O . ILE A 1 60 ? 20.168 -7.435 49.097 1.00 94.69 60 ILE A O 1
ATOM 467 N N . GLU A 1 61 ? 22.109 -7.433 47.963 1.00 94.50 61 GLU A N 1
ATOM 468 C CA . GLU A 1 61 ? 22.494 -8.826 48.220 1.00 94.50 61 GLU A CA 1
ATOM 469 C C . GLU A 1 61 ? 23.973 -8.904 48.606 1.00 94.50 61 GLU A C 1
ATOM 471 O O . GLU A 1 61 ? 24.790 -8.077 48.191 1.00 94.50 61 GLU A O 1
ATOM 476 N N . VAL A 1 62 ? 24.328 -9.916 49.401 1.00 94.44 62 VAL A N 1
ATOM 477 C CA . VAL A 1 62 ? 25.718 -10.157 49.804 1.00 94.44 62 VAL A CA 1
ATOM 478 C C . VAL A 1 62 ? 26.578 -10.407 48.561 1.00 94.44 62 VAL A C 1
ATOM 480 O O . VAL A 1 62 ? 26.227 -11.223 47.714 1.00 94.44 62 VAL A O 1
ATOM 483 N N . GLY A 1 63 ? 27.709 -9.702 48.463 1.00 92.19 63 GLY A N 1
ATOM 484 C CA . GLY A 1 63 ? 28.653 -9.806 47.343 1.00 92.19 63 GLY A CA 1
ATOM 485 C C . GLY A 1 63 ? 28.436 -8.798 46.208 1.00 92.19 63 GLY A C 1
ATOM 486 O O . GLY A 1 63 ? 29.307 -8.679 45.349 1.00 92.19 63 GLY A O 1
ATOM 487 N N . LYS A 1 64 ? 27.332 -8.036 46.208 1.00 95.00 64 LYS A N 1
ATOM 488 C CA . LYS A 1 64 ? 27.080 -6.969 45.222 1.00 95.00 64 LYS A CA 1
ATOM 489 C C . LYS A 1 64 ? 27.677 -5.627 45.637 1.00 95.00 64 LYS A C 1
ATOM 491 O O . LYS A 1 64 ? 27.980 -5.395 46.806 1.00 95.00 64 LYS A O 1
ATOM 496 N N . VAL A 1 65 ? 27.838 -4.726 44.665 1.00 94.69 65 VAL A N 1
ATOM 497 C CA . VAL A 1 65 ? 28.387 -3.383 44.898 1.00 94.69 65 VAL A CA 1
ATOM 498 C C . VAL A 1 65 ? 27.426 -2.593 45.788 1.00 94.69 65 VAL A C 1
ATOM 500 O O . VAL A 1 65 ? 26.234 -2.501 45.494 1.00 94.69 65 VAL A O 1
ATOM 503 N N . ALA A 1 66 ? 27.947 -1.988 46.858 1.00 93.31 66 ALA A N 1
ATOM 504 C CA . ALA A 1 66 ? 27.167 -1.240 47.844 1.00 93.31 66 ALA A CA 1
ATOM 505 C C . ALA A 1 66 ? 26.756 0.158 47.335 1.00 93.31 66 ALA A C 1
ATOM 507 O O . ALA A 1 66 ? 27.163 1.187 47.881 1.00 93.31 66 ALA A O 1
ATOM 508 N N . ASN A 1 67 ? 25.943 0.182 46.276 1.00 93.50 67 ASN A N 1
ATOM 509 C CA . ASN A 1 67 ? 25.287 1.377 45.761 1.00 93.50 67 ASN A CA 1
ATOM 510 C C . ASN A 1 67 ? 23.900 1.514 46.403 1.00 93.50 67 ASN A C 1
ATOM 512 O O . ASN A 1 6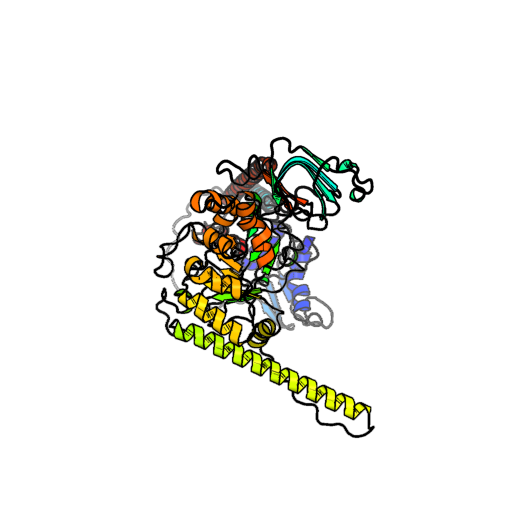7 ? 22.982 0.774 46.052 1.00 93.50 67 ASN A O 1
ATOM 516 N N . LEU A 1 68 ? 23.740 2.442 47.349 1.00 92.88 68 LEU A N 1
ATOM 517 C CA . LEU A 1 68 ? 22.525 2.577 48.165 1.00 92.88 68 LEU A CA 1
ATOM 518 C C . LEU A 1 68 ? 21.982 4.005 48.105 1.00 92.88 68 LEU A C 1
ATOM 520 O O . LEU A 1 68 ? 22.741 4.965 48.045 1.00 92.88 68 LEU A O 1
ATOM 524 N N . THR A 1 69 ? 20.662 4.165 48.163 1.00 91.44 69 THR A N 1
ATOM 525 C CA . THR A 1 69 ? 20.016 5.475 48.348 1.00 91.44 69 THR A CA 1
ATOM 526 C C . THR A 1 69 ? 19.247 5.455 49.659 1.00 91.44 69 THR A C 1
ATOM 528 O O . THR A 1 69 ? 18.310 4.676 49.818 1.00 91.44 69 THR A O 1
ATOM 531 N N . VAL A 1 70 ? 19.643 6.307 50.599 1.00 91.19 70 VAL A N 1
ATOM 532 C CA . VAL A 1 70 ? 19.045 6.404 51.931 1.00 91.19 70 VAL A CA 1
ATOM 533 C C . VAL A 1 70 ? 18.093 7.592 51.954 1.00 91.19 70 VAL A C 1
ATOM 535 O O . VAL A 1 70 ? 18.496 8.728 51.708 1.00 91.19 70 VAL A O 1
ATOM 538 N N . VAL A 1 71 ? 16.822 7.339 52.259 1.00 90.31 71 VAL A N 1
ATOM 539 C CA . VAL A 1 71 ? 15.757 8.352 52.284 1.00 90.31 71 VAL A CA 1
ATOM 540 C C . VAL A 1 71 ? 15.240 8.523 53.707 1.00 90.31 71 VAL A C 1
ATOM 542 O O . VAL A 1 71 ? 15.090 7.548 54.438 1.00 90.31 71 VAL A O 1
ATOM 545 N N . GLN A 1 72 ? 14.961 9.764 54.099 1.00 86.12 72 GLN A N 1
ATOM 546 C CA . GLN A 1 72 ? 14.327 10.103 55.367 1.00 86.12 72 GLN A CA 1
ATOM 547 C C . GLN A 1 72 ? 12.811 10.229 55.180 1.00 86.12 72 GLN A C 1
ATOM 549 O O . GLN A 1 72 ? 12.365 10.990 54.325 1.00 86.12 72 GLN A O 1
ATOM 554 N N . GLY A 1 73 ? 12.031 9.524 56.004 1.00 83.38 73 GLY A N 1
ATOM 555 C CA . GLY A 1 73 ? 10.566 9.570 55.992 1.00 83.38 73 GLY A CA 1
ATOM 556 C 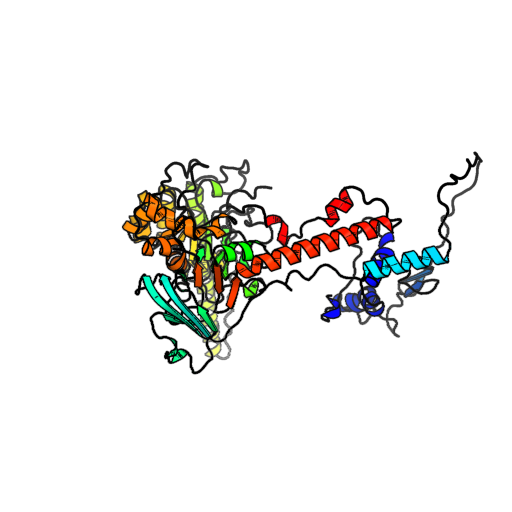C . GLY A 1 73 ? 9.928 8.224 55.646 1.00 83.38 73 GLY A C 1
ATOM 557 O O . GLY A 1 73 ? 10.508 7.170 55.894 1.00 83.38 73 GLY A O 1
ATOM 558 N N . SER A 1 74 ? 8.717 8.273 55.095 1.00 79.31 74 SER A N 1
ATOM 559 C CA . SER A 1 74 ? 7.865 7.110 54.798 1.00 79.31 74 SER A CA 1
ATOM 560 C C . SER A 1 74 ? 8.339 6.240 53.623 1.00 79.31 74 SER A C 1
ATOM 562 O O . SER A 1 74 ? 7.974 5.070 53.559 1.00 79.31 74 SER A O 1
ATOM 564 N N . GLY A 1 75 ? 9.143 6.777 52.696 1.00 85.75 75 GLY A N 1
ATOM 565 C CA . GLY A 1 75 ? 9.653 6.031 51.538 1.00 85.75 75 GLY A CA 1
ATOM 566 C C . GLY A 1 75 ? 10.156 6.895 50.373 1.00 85.75 75 GLY A C 1
ATOM 567 O O . GLY A 1 75 ? 9.967 8.111 50.345 1.00 85.75 75 GLY A O 1
ATOM 568 N N . TYR A 1 76 ? 10.793 6.262 49.378 1.00 88.81 76 TYR A N 1
ATOM 569 C CA . TYR A 1 76 ? 11.401 6.939 48.216 1.00 88.81 76 TYR A CA 1
ATOM 570 C C . TYR A 1 76 ? 10.378 7.623 47.287 1.00 88.81 76 TYR A C 1
ATOM 572 O O . TYR A 1 76 ? 10.671 8.669 46.702 1.00 88.81 76 TYR A O 1
ATOM 580 N N . PHE A 1 77 ? 9.175 7.058 47.160 1.00 90.31 77 PHE A N 1
ATOM 581 C CA . PHE A 1 77 ? 8.151 7.511 46.208 1.00 90.31 77 PHE A CA 1
ATOM 582 C C . PHE A 1 77 ? 7.339 8.727 46.667 1.00 90.31 77 PHE A C 1
ATOM 584 O O . PHE A 1 77 ? 6.547 9.253 45.886 1.00 90.31 77 PHE A O 1
ATOM 591 N N . ASP A 1 78 ? 7.523 9.182 47.906 1.00 87.00 78 ASP A N 1
ATOM 592 C CA . ASP A 1 78 ? 7.003 10.470 48.357 1.00 87.00 78 ASP A CA 1
ATOM 593 C C . ASP A 1 78 ? 8.017 11.567 47.986 1.00 87.00 78 ASP A C 1
ATOM 595 O O . ASP A 1 78 ? 9.146 11.531 48.487 1.00 87.00 78 ASP A O 1
ATOM 599 N N . PRO A 1 79 ? 7.682 12.506 47.082 1.00 84.75 79 PRO A N 1
ATOM 600 C CA . PRO A 1 79 ? 8.621 13.529 46.634 1.00 84.75 79 PRO A CA 1
ATOM 601 C C . PRO A 1 79 ? 9.036 14.508 47.743 1.00 84.75 79 PRO A C 1
ATOM 603 O O . PRO A 1 79 ? 10.091 15.122 47.600 1.00 84.75 79 PRO A O 1
ATOM 606 N N . GLU A 1 80 ? 8.274 14.617 48.837 1.00 84.75 80 GLU A N 1
ATOM 607 C CA . GLU A 1 80 ? 8.592 15.502 49.969 1.00 84.75 80 GLU A CA 1
ATOM 608 C C . GLU A 1 80 ? 9.655 14.902 50.908 1.00 84.75 80 GLU A C 1
ATOM 610 O O . GLU A 1 80 ? 10.302 15.613 51.677 1.00 84.75 80 GLU A O 1
ATOM 615 N N . ASN A 1 81 ? 9.876 13.586 50.840 1.00 87.38 81 ASN A N 1
ATOM 616 C CA . ASN A 1 81 ? 10.885 12.909 51.650 1.00 87.38 81 ASN A CA 1
ATOM 617 C C . ASN A 1 81 ? 12.297 13.204 51.127 1.00 87.38 81 ASN A C 1
ATOM 619 O O . ASN A 1 81 ? 12.594 12.982 49.950 1.00 87.38 81 ASN A O 1
ATOM 623 N N . ASN A 1 82 ? 13.210 13.618 52.004 1.00 85.12 82 ASN A N 1
ATOM 624 C CA . ASN A 1 82 ? 14.579 13.971 51.622 1.00 85.12 82 ASN A CA 1
ATOM 625 C C . ASN A 1 82 ? 15.459 12.734 51.388 1.00 85.12 82 ASN A C 1
ATOM 627 O O . ASN A 1 82 ? 15.492 11.818 52.211 1.00 85.12 82 ASN A O 1
ATOM 631 N N . VAL A 1 83 ? 16.236 12.730 50.298 1.00 87.75 83 VAL A N 1
ATOM 632 C CA . VAL A 1 83 ? 17.364 11.795 50.152 1.00 87.75 83 VAL A CA 1
ATOM 633 C C . VAL A 1 83 ? 18.470 12.280 51.080 1.00 87.75 83 VAL A C 1
ATOM 635 O O . VAL A 1 83 ? 18.998 13.374 50.901 1.00 87.75 83 VAL A O 1
ATOM 638 N N . ARG A 1 84 ? 18.784 11.482 52.097 1.00 89.19 84 ARG A N 1
ATOM 639 C CA . ARG A 1 84 ? 19.767 11.819 53.124 1.00 89.19 84 ARG A CA 1
ATOM 640 C C . ARG A 1 84 ? 21.184 11.576 52.608 1.00 89.19 84 ARG A C 1
ATOM 642 O O . ARG A 1 84 ? 22.001 12.495 52.587 1.00 89.19 84 ARG A O 1
ATOM 649 N N . ASP A 1 85 ? 21.436 10.348 52.161 1.00 91.44 85 ASP A N 1
ATOM 650 C CA . ASP A 1 85 ? 22.751 9.872 51.737 1.00 91.44 85 ASP A CA 1
ATOM 651 C C . ASP A 1 85 ? 22.625 9.008 50.476 1.00 91.44 85 ASP A C 1
ATOM 653 O O . ASP A 1 85 ? 21.703 8.198 50.353 1.00 91.44 85 ASP A O 1
ATOM 657 N N . VAL A 1 86 ? 23.579 9.136 49.558 1.00 92.19 86 VAL A N 1
ATOM 658 C CA . VAL A 1 86 ? 23.784 8.194 48.452 1.00 92.19 86 VAL A CA 1
ATOM 659 C C . VAL A 1 86 ? 25.125 7.515 48.667 1.00 92.19 86 VAL A C 1
ATOM 661 O O . VAL A 1 86 ? 26.127 8.172 48.929 1.00 92.19 86 VAL A O 1
ATOM 664 N N . TRP A 1 87 ? 25.147 6.195 48.597 1.00 94.12 87 TRP A N 1
ATOM 665 C CA . TRP A 1 87 ? 26.350 5.395 48.742 1.00 94.12 87 TRP A CA 1
ATOM 666 C C . TRP A 1 87 ? 26.752 4.918 47.358 1.00 94.12 87 TRP A C 1
ATOM 668 O O . TRP A 1 87 ? 25.904 4.412 46.623 1.00 94.12 87 TRP A O 1
ATOM 678 N N . ILE A 1 88 ? 28.018 5.099 46.998 1.00 92.44 88 ILE A N 1
ATOM 679 C CA . ILE A 1 88 ? 28.581 4.612 45.738 1.00 92.44 88 ILE A CA 1
ATOM 680 C C . ILE A 1 88 ? 29.815 3.797 46.091 1.00 92.44 88 ILE A C 1
ATOM 682 O O . ILE A 1 88 ? 30.746 4.329 46.694 1.00 92.44 88 ILE A O 1
ATOM 686 N N . ASP A 1 89 ? 29.803 2.510 45.751 1.00 91.69 89 ASP A N 1
ATOM 687 C CA . ASP A 1 89 ? 30.873 1.566 46.089 1.00 91.69 89 ASP A CA 1
ATOM 688 C C . ASP A 1 89 ? 31.208 1.576 47.597 1.00 91.69 89 ASP A C 1
ATOM 690 O O . ASP A 1 89 ? 32.360 1.642 48.022 1.00 91.69 89 ASP A O 1
ATOM 694 N N . GLY A 1 90 ? 30.164 1.631 48.435 1.00 89.81 90 GLY A N 1
ATOM 695 C CA . GLY A 1 90 ? 30.289 1.699 49.894 1.00 89.81 90 GLY A CA 1
ATOM 696 C C . GLY A 1 90 ? 30.739 3.055 50.455 1.00 89.81 90 GLY A C 1
ATOM 697 O O . GLY A 1 90 ? 30.804 3.212 51.673 1.00 89.81 90 GLY A O 1
ATOM 698 N N . ARG A 1 91 ? 31.022 4.054 49.610 1.00 93.25 91 ARG A N 1
ATOM 699 C CA . ARG A 1 91 ? 31.415 5.407 50.035 1.00 93.25 91 ARG A CA 1
ATOM 700 C C . ARG A 1 91 ? 30.194 6.303 50.168 1.00 93.25 91 ARG A C 1
ATOM 702 O O . ARG A 1 91 ? 29.384 6.378 49.250 1.00 93.25 91 ARG A O 1
ATOM 709 N N . VAL A 1 92 ? 30.085 7.003 51.294 1.00 92.56 92 VAL A N 1
ATOM 710 C CA . VAL A 1 92 ? 28.929 7.847 51.624 1.00 92.56 92 VAL A CA 1
ATOM 711 C C . VAL A 1 92 ? 29.060 9.239 51.004 1.00 92.56 92 VAL A C 1
ATOM 713 O O . VAL A 1 92 ? 30.058 9.927 51.218 1.00 92.56 92 VAL A O 1
ATOM 716 N N . TYR A 1 93 ? 28.013 9.681 50.311 1.00 88.75 93 TYR A N 1
ATOM 717 C CA . TYR A 1 93 ? 27.838 11.035 49.793 1.00 88.75 93 TYR A CA 1
ATOM 718 C C . TYR A 1 93 ? 26.560 11.638 50.388 1.00 88.75 93 TYR A C 1
ATOM 720 O O . TYR A 1 93 ? 25.446 11.313 49.972 1.00 88.75 93 TYR A O 1
ATOM 728 N N . SER A 1 94 ? 26.716 12.508 51.385 1.00 84.12 94 SER A N 1
ATOM 729 C CA . SER A 1 94 ? 25.594 13.192 52.037 1.00 84.12 94 SER A CA 1
ATOM 730 C C . SER A 1 94 ? 25.141 14.401 51.223 1.00 84.12 94 SER A C 1
ATOM 732 O O . SER A 1 94 ? 25.961 15.231 50.830 1.00 84.12 94 SER A O 1
ATOM 734 N N . VAL A 1 95 ? 23.830 14.532 51.007 1.00 71.75 95 VAL A N 1
ATOM 735 C CA . VAL A 1 95 ? 23.247 15.590 50.155 1.00 71.75 95 VAL A CA 1
ATOM 736 C C . VAL A 1 95 ? 23.262 16.970 50.847 1.00 71.75 95 VAL A C 1
ATOM 738 O O . VAL A 1 95 ? 23.195 17.996 50.180 1.00 71.75 95 VAL A O 1
ATOM 741 N N . ASN A 1 96 ? 23.453 17.015 52.174 1.00 62.03 96 ASN A N 1
ATOM 742 C CA . ASN A 1 96 ? 23.495 18.238 52.988 1.00 62.03 96 ASN A CA 1
ATOM 743 C C . ASN A 1 96 ? 24.860 18.458 53.671 1.00 62.03 96 ASN A C 1
ATOM 745 O O . ASN A 1 96 ? 24.968 18.364 54.896 1.00 62.03 96 ASN A O 1
ATOM 749 N N . ARG A 1 97 ? 25.914 18.792 52.915 1.00 46.41 97 ARG A N 1
ATOM 750 C CA . ARG A 1 97 ? 27.145 19.365 53.494 1.00 46.41 97 ARG A CA 1
ATOM 751 C C . ARG A 1 97 ? 27.397 20.751 52.896 1.00 46.41 97 ARG A C 1
ATOM 753 O O . ARG A 1 97 ? 27.674 20.874 51.713 1.00 46.41 97 ARG A O 1
ATOM 760 N N . ALA A 1 98 ? 27.222 21.762 53.746 1.00 42.75 98 ALA A N 1
ATOM 761 C CA . ALA A 1 98 ? 27.330 23.201 53.515 1.00 42.75 98 ALA A CA 1
ATOM 762 C C . ALA A 1 98 ? 28.307 23.657 52.408 1.00 42.75 98 ALA A C 1
ATOM 764 O O . ALA A 1 98 ? 29.505 23.385 52.482 1.00 42.75 98 ALA A O 1
ATOM 765 N N . GLU A 1 99 ? 27.818 24.486 51.480 1.00 37.75 99 GLU A N 1
ATOM 766 C CA . GLU A 1 99 ? 28.654 25.528 50.880 1.00 37.75 99 GLU A CA 1
ATOM 767 C C . GLU A 1 99 ? 29.003 26.538 51.981 1.00 37.75 99 GLU A C 1
ATOM 769 O O . GLU A 1 99 ? 28.151 27.281 52.471 1.00 37.75 99 GLU A O 1
ATOM 774 N N . ALA A 1 100 ? 30.265 26.551 52.401 1.00 37.09 100 ALA A N 1
ATOM 775 C CA . ALA A 1 100 ? 30.809 27.629 53.207 1.00 37.09 100 ALA A CA 1
ATOM 776 C C . ALA A 1 100 ? 30.884 28.905 52.348 1.00 37.09 100 ALA A C 1
ATOM 778 O O . ALA A 1 100 ? 31.730 29.007 51.461 1.00 37.09 100 ALA A O 1
ATOM 779 N N . LYS A 1 101 ? 30.014 29.888 52.610 1.00 33.97 101 LYS A N 1
ATOM 780 C CA . LYS A 1 101 ? 30.219 31.279 52.169 1.00 33.97 101 LYS A CA 1
ATOM 781 C C . LYS A 1 101 ? 30.923 32.076 53.280 1.00 33.97 101 LYS A C 1
ATOM 783 O O . LYS A 1 101 ? 30.531 31.921 54.438 1.00 33.97 101 LYS A O 1
ATOM 788 N N . PRO A 1 102 ? 31.918 32.933 52.972 1.00 36.94 102 PRO A N 1
ATOM 789 C CA . PRO A 1 102 ? 32.507 33.839 53.955 1.00 36.94 102 PRO A CA 1
ATOM 790 C C . PRO A 1 102 ? 31.635 35.083 54.243 1.00 36.94 102 PRO A C 1
ATOM 792 O O . PRO A 1 102 ? 30.775 35.457 53.451 1.00 36.94 102 PRO A O 1
ATOM 795 N N . ALA A 1 103 ? 31.912 35.664 55.416 1.00 35.41 103 ALA A N 1
ATOM 796 C CA . ALA A 1 103 ? 31.277 36.729 56.212 1.00 35.41 103 ALA A CA 1
ATOM 797 C C . ALA A 1 103 ? 30.670 38.001 55.552 1.00 35.41 103 ALA A C 1
ATOM 799 O O . ALA A 1 103 ? 31.238 38.543 54.613 1.00 35.41 103 ALA A O 1
ATOM 800 N N . GLU A 1 104 ? 29.607 38.502 56.230 1.00 35.44 104 GLU A N 1
ATOM 801 C CA . GLU A 1 104 ? 29.083 39.891 56.424 1.00 35.44 104 GLU A CA 1
ATOM 802 C C . GLU A 1 104 ? 28.838 40.802 55.186 1.00 35.44 104 GLU A C 1
ATOM 804 O O . GLU A 1 104 ? 29.697 40.945 54.334 1.00 35.44 104 GLU A O 1
ATOM 809 N N . LYS A 1 105 ? 27.733 41.560 55.011 1.00 31.11 105 LYS A N 1
ATOM 810 C CA . LYS A 1 105 ? 26.959 42.395 55.958 1.00 31.11 105 LYS A CA 1
ATOM 811 C C . LYS A 1 105 ? 25.667 42.973 55.315 1.00 31.11 105 LYS A C 1
ATOM 813 O O . LYS A 1 105 ? 25.653 43.248 54.120 1.00 31.11 105 LYS A O 1
ATOM 818 N N . LYS A 1 106 ? 24.737 43.352 56.209 1.00 30.50 106 LYS A N 1
ATOM 819 C CA . LYS A 1 106 ? 23.734 44.451 56.197 1.00 30.50 106 LYS A CA 1
ATOM 820 C C . LYS A 1 106 ? 22.305 44.246 55.653 1.00 30.50 106 LYS A C 1
ATOM 822 O O . LYS A 1 106 ? 22.073 43.894 54.505 1.00 30.50 106 LYS A O 1
ATOM 827 N N . ASP A 1 107 ? 21.390 44.590 56.564 1.00 35.12 107 ASP A N 1
ATOM 828 C CA . ASP A 1 107 ? 19.935 44.732 56.495 1.00 35.12 107 ASP A CA 1
ATOM 829 C C . ASP A 1 107 ? 19.421 45.641 55.373 1.00 35.12 107 ASP A C 1
ATOM 831 O O . ASP A 1 107 ? 20.092 46.610 55.033 1.00 35.12 107 ASP A O 1
ATOM 835 N N . LEU A 1 108 ? 18.187 45.372 54.917 1.00 30.58 108 LEU A N 1
ATOM 836 C CA . 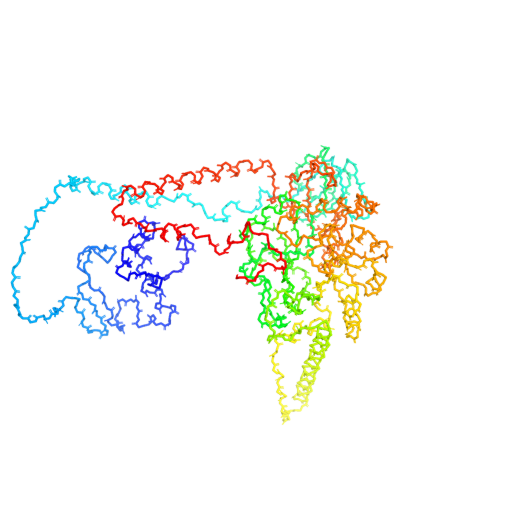LEU A 1 108 ? 17.131 46.315 54.489 1.00 30.58 108 LEU A CA 1
ATOM 837 C C . LEU A 1 108 ? 15.779 45.540 54.441 1.00 30.58 108 LEU A C 1
ATOM 839 O O . LEU A 1 108 ? 15.790 44.308 54.397 1.00 30.58 108 LEU A O 1
ATOM 843 N N . PRO A 1 109 ? 14.614 46.203 54.579 1.00 35.09 109 PRO A N 1
ATOM 844 C CA . PRO A 1 109 ? 13.523 45.747 55.439 1.00 35.09 109 PRO A CA 1
ATOM 845 C C . PRO A 1 109 ? 12.521 44.809 54.759 1.00 35.09 109 PRO A C 1
ATOM 847 O O . PRO A 1 109 ? 12.231 44.921 53.571 1.00 35.09 109 PRO A O 1
ATOM 850 N N . LYS A 1 110 ? 11.924 43.934 55.578 1.00 34.94 110 LYS A N 1
ATOM 851 C CA . LYS A 1 110 ? 10.720 43.164 55.250 1.00 34.94 110 LYS A CA 1
ATOM 852 C C . LYS A 1 110 ? 9.552 44.119 54.988 1.00 34.94 110 LYS A C 1
ATOM 854 O O . LYS A 1 110 ? 9.111 44.794 55.916 1.00 34.94 110 LYS A O 1
ATOM 859 N N . SER A 1 111 ? 9.040 44.128 53.762 1.00 29.38 111 SER A N 1
ATOM 860 C CA . SER A 1 111 ? 7.664 44.538 53.488 1.00 29.38 111 SER A CA 1
ATOM 861 C C . SER A 1 111 ? 6.700 43.392 53.818 1.00 29.38 111 SER A C 1
ATOM 863 O O . SER A 1 111 ? 7.051 42.212 53.765 1.00 29.38 111 SER A O 1
ATOM 865 N N . GLU A 1 112 ? 5.516 43.795 54.256 1.00 29.55 112 GLU A N 1
ATOM 866 C CA . GLU A 1 112 ? 4.440 43.024 54.875 1.00 29.55 112 GLU A CA 1
ATOM 867 C C . GLU A 1 112 ? 3.885 41.868 54.018 1.00 29.55 112 GLU A C 1
ATOM 869 O O . GLU A 1 112 ? 4.054 41.853 52.799 1.00 29.55 112 GLU A O 1
ATOM 874 N N . PRO A 1 113 ? 3.227 40.873 54.646 1.00 33.75 113 PRO A N 1
ATOM 875 C CA . PRO A 1 113 ? 2.680 39.725 53.942 1.00 33.75 113 PRO A CA 1
ATOM 876 C C . PRO A 1 113 ? 1.372 40.092 53.234 1.00 33.75 113 PRO A C 1
ATOM 878 O O . PRO A 1 113 ? 0.417 40.513 53.887 1.00 33.75 113 PRO A O 1
ATOM 881 N N . ASP A 1 114 ? 1.307 39.832 51.926 1.00 30.23 114 ASP A N 1
ATOM 882 C CA . ASP A 1 114 ? 0.053 39.768 51.172 1.00 30.23 114 ASP A CA 1
ATOM 883 C C . ASP A 1 114 ? -0.866 38.710 51.801 1.00 30.23 114 ASP A C 1
ATOM 885 O O . ASP A 1 114 ? -0.752 37.495 51.591 1.00 30.23 114 ASP A O 1
ATOM 889 N N . GLN A 1 115 ? -1.783 39.203 52.628 1.00 32.47 115 GLN A N 1
ATOM 890 C CA . GLN A 1 115 ? -2.933 38.488 53.142 1.00 32.47 115 GLN A CA 1
ATOM 891 C C . GLN A 1 115 ? -3.958 38.311 52.022 1.00 32.47 115 GLN A C 1
ATOM 893 O O . GLN A 1 115 ? -4.973 38.991 52.003 1.00 32.47 115 GLN A O 1
ATOM 898 N N . GLU A 1 116 ? -3.751 37.359 51.115 1.00 34.12 116 GLU A N 1
ATOM 899 C CA . GLU A 1 116 ? -4.857 36.872 50.284 1.00 34.12 116 GLU A CA 1
ATOM 900 C C . GLU A 1 116 ? -4.622 35.444 49.779 1.00 34.12 116 GLU A C 1
ATOM 902 O O . GLU A 1 116 ? -4.233 35.185 48.645 1.00 34.12 116 GLU A O 1
ATOM 907 N N . LYS A 1 117 ? -4.846 34.482 50.681 1.00 33.34 117 LYS A N 1
ATOM 908 C CA . LYS A 1 117 ? -5.336 33.119 50.398 1.00 33.34 117 LYS A CA 1
ATOM 909 C C . LYS A 1 117 ? -5.602 32.443 51.741 1.00 33.34 117 LYS A C 1
ATOM 911 O O . LYS A 1 117 ? -4.713 31.834 52.332 1.00 33.34 117 LYS A O 1
ATOM 916 N N . ARG A 1 118 ? -6.839 32.559 52.243 1.00 38.41 118 ARG A N 1
ATOM 917 C CA . ARG A 1 118 ? -7.343 31.725 53.348 1.00 38.41 118 ARG A CA 1
ATOM 918 C C . ARG A 1 118 ? -7.128 30.261 52.956 1.00 38.41 118 ARG A C 1
ATOM 920 O O . ARG A 1 118 ? -7.811 29.725 52.087 1.00 38.41 118 ARG A O 1
ATOM 927 N N . GLY A 1 119 ? -6.093 29.655 53.532 1.00 42.56 119 GLY A N 1
ATOM 928 C CA . GLY A 1 119 ? -5.725 28.273 53.288 1.00 42.56 119 GLY A CA 1
ATOM 929 C C . GLY A 1 119 ? -6.803 27.348 53.833 1.00 42.56 119 GLY A C 1
ATOM 930 O O . GLY A 1 119 ? -7.182 27.464 54.994 1.00 42.56 119 GLY A O 1
ATOM 931 N N . LYS A 1 120 ? -7.263 26.423 52.987 1.00 47.47 120 LYS A N 1
ATOM 932 C CA . LYS A 1 120 ? -8.001 25.224 53.398 1.00 47.47 120 LYS A CA 1
ATOM 933 C C . LYS A 1 120 ? -7.353 24.591 54.637 1.00 47.47 120 LYS A C 1
ATOM 935 O O . LYS A 1 120 ? -6.117 24.552 54.712 1.00 47.47 120 LYS A O 1
ATOM 940 N N . SER A 1 121 ? -8.161 24.086 55.568 1.00 57.31 121 SER A N 1
ATOM 941 C CA . SER A 1 121 ? -7.671 23.353 56.745 1.00 57.31 121 SER A CA 1
ATOM 942 C C . SER A 1 121 ? -6.799 22.153 56.324 1.00 57.31 121 SER A C 1
ATOM 944 O O . SER A 1 121 ? -6.859 21.693 55.179 1.00 57.31 121 SER A O 1
ATOM 946 N N . GLY A 1 122 ? -5.950 21.632 57.219 1.00 65.38 122 GLY A N 1
ATOM 947 C CA . GLY A 1 122 ? -5.080 20.485 56.906 1.00 65.38 122 GLY A CA 1
ATOM 948 C C . GLY A 1 122 ? -5.850 19.259 56.386 1.00 65.38 122 GLY A C 1
ATOM 949 O O . GLY A 1 122 ? -5.389 18.586 55.464 1.00 65.38 122 GLY A O 1
ATOM 950 N N . GLU A 1 123 ? -7.059 19.028 56.904 1.00 67.44 123 GLU A N 1
ATOM 951 C CA . GLU A 1 123 ? -7.970 17.980 56.426 1.00 67.44 123 GLU A CA 1
ATOM 952 C C . GLU A 1 123 ? -8.566 18.292 55.050 1.00 67.44 123 GLU A C 1
ATOM 954 O O . GLU A 1 123 ? -8.598 17.421 54.181 1.00 67.44 123 GLU A O 1
ATOM 959 N N . GLU A 1 124 ? -8.977 19.535 54.800 1.00 67.12 124 GLU A N 1
ATOM 960 C CA . GLU A 1 124 ? -9.511 19.954 53.499 1.00 67.12 124 GLU A CA 1
ATOM 961 C C . GLU A 1 124 ? -8.457 19.890 52.384 1.00 67.12 124 GLU A C 1
ATOM 963 O O . GLU A 1 124 ? -8.780 19.573 51.237 1.00 67.12 124 GLU A O 1
ATOM 968 N N . ARG A 1 125 ? -7.183 20.158 52.706 1.00 68.00 125 ARG A N 1
ATOM 969 C CA . ARG A 1 125 ? -6.060 19.976 51.772 1.00 68.00 125 ARG A CA 1
ATOM 970 C C . ARG A 1 125 ? -5.837 18.506 51.438 1.00 68.00 125 ARG A C 1
ATOM 972 O O . ARG A 1 125 ? -5.678 18.184 50.263 1.00 68.00 125 ARG A O 1
ATOM 979 N N . LYS A 1 126 ? -5.855 17.628 52.444 1.00 72.94 126 LYS A N 1
ATOM 980 C CA . LYS A 1 126 ? -5.690 16.182 52.254 1.00 72.94 126 LYS A CA 1
ATOM 981 C C . LYS A 1 126 ? -6.828 15.601 51.412 1.00 72.94 126 LYS A C 1
ATOM 983 O O . LYS A 1 126 ? -6.568 14.928 50.422 1.00 72.94 126 LYS A O 1
ATOM 988 N N . LYS A 1 127 ? -8.076 15.963 51.725 1.00 77.00 127 LYS A N 1
ATOM 989 C CA . LYS A 1 127 ? -9.257 15.548 50.957 1.00 77.00 127 LYS A CA 1
ATOM 990 C C . LYS A 1 127 ? -9.186 15.999 49.494 1.00 77.00 127 LYS A C 1
ATOM 992 O O . LYS A 1 127 ? -9.399 15.191 48.599 1.00 77.00 127 LYS A O 1
ATOM 997 N N . ALA A 1 128 ? -8.811 17.255 49.241 1.00 74.56 128 ALA A N 1
ATOM 998 C CA . ALA A 1 128 ? -8.639 17.761 47.877 1.00 74.56 128 ALA A CA 1
ATOM 999 C C . ALA A 1 128 ? -7.506 17.046 47.112 1.00 74.56 128 ALA A C 1
ATOM 1001 O O . ALA A 1 128 ? -7.618 16.818 45.908 1.00 74.56 128 ALA A O 1
ATOM 1002 N N . GLN A 1 129 ? -6.415 16.677 47.793 1.00 73.12 129 GLN A N 1
ATOM 1003 C CA . GLN A 1 129 ? -5.332 15.889 47.195 1.00 73.12 129 GLN A CA 1
ATOM 1004 C C . GLN A 1 129 ? -5.772 14.460 46.864 1.00 73.12 129 GLN A C 1
ATOM 1006 O O . GLN A 1 129 ? -5.409 13.951 45.804 1.00 73.12 129 GLN A O 1
ATOM 1011 N N . ASP A 1 130 ? -6.562 13.826 47.728 1.00 79.12 130 ASP A N 1
ATOM 1012 C CA . ASP A 1 130 ? -7.081 12.479 47.496 1.00 79.12 130 ASP A CA 1
ATOM 1013 C C . ASP A 1 130 ? -8.118 12.465 46.357 1.00 79.12 130 ASP A C 1
ATOM 1015 O O . ASP A 1 130 ? -8.040 11.618 45.469 1.00 79.12 130 ASP A O 1
ATOM 1019 N N . GLU A 1 131 ? -8.998 13.469 46.272 1.00 81.56 131 GLU A N 1
ATOM 1020 C CA . GLU A 1 131 ? -9.905 13.664 45.127 1.00 81.56 131 GLU A CA 1
ATOM 1021 C C . GLU A 1 131 ? -9.135 13.855 43.807 1.00 81.56 131 GLU A C 1
ATOM 1023 O O . GLU A 1 131 ? -9.479 13.265 42.778 1.00 81.56 131 GLU A O 1
ATOM 1028 N N . LEU A 1 132 ? -8.048 14.636 43.830 1.00 78.94 132 LEU A N 1
ATOM 1029 C CA . LEU A 1 132 ? -7.186 14.836 42.666 1.00 78.94 132 LEU A CA 1
ATOM 1030 C C . LEU A 1 132 ? -6.471 13.539 42.250 1.00 78.94 132 LEU A C 1
ATOM 1032 O O . LEU A 1 132 ? -6.316 13.277 41.054 1.00 78.94 132 LEU A O 1
ATOM 1036 N N . ARG A 1 133 ? -6.041 12.720 43.218 1.00 79.44 133 ARG A N 1
ATOM 1037 C CA . ARG A 1 133 ? -5.424 11.406 42.974 1.00 79.44 133 ARG A CA 1
ATOM 1038 C C . ARG A 1 133 ? -6.412 10.435 42.343 1.00 79.44 133 ARG A C 1
ATOM 1040 O O . ARG A 1 1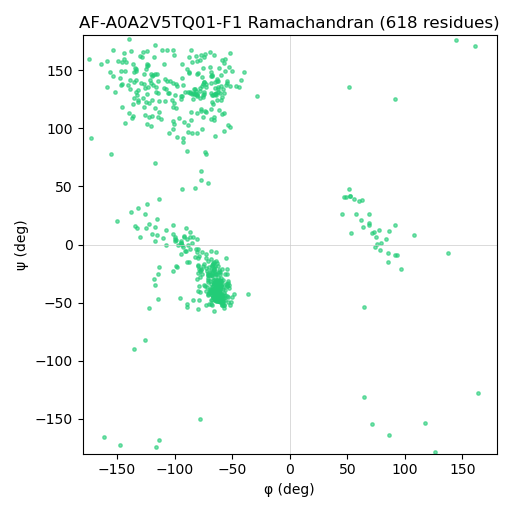33 ? -6.089 9.844 41.314 1.00 79.44 133 ARG A O 1
ATOM 1047 N N . GLU A 1 134 ? -7.622 10.334 42.881 1.00 84.19 134 GLU A N 1
ATOM 1048 C CA . GLU A 1 134 ? -8.667 9.479 42.308 1.00 84.19 134 GLU A CA 1
ATOM 1049 C C . GLU A 1 134 ? -9.044 9.923 40.887 1.00 84.19 134 GLU A C 1
ATOM 1051 O O . GLU A 1 134 ? -9.156 9.099 39.973 1.00 84.19 134 GLU A O 1
ATOM 1056 N N . LEU A 1 135 ? -9.120 11.236 40.638 1.00 83.81 135 LEU A N 1
ATOM 1057 C CA . LEU A 1 135 ? -9.336 11.760 39.290 1.00 83.81 135 LEU A CA 1
ATOM 1058 C C . LEU A 1 135 ? -8.184 11.404 38.333 1.00 83.81 135 LEU A C 1
ATOM 1060 O O . LEU A 1 135 ? -8.429 11.047 37.177 1.00 83.81 135 LEU A O 1
ATOM 1064 N N . ARG A 1 136 ? -6.922 11.482 38.783 1.00 82.88 136 ARG A N 1
ATOM 1065 C CA . ARG A 1 136 ? -5.746 11.085 37.984 1.00 82.88 136 ARG A CA 1
ATOM 1066 C C . ARG A 1 136 ? -5.781 9.600 37.633 1.00 82.88 136 ARG A C 1
ATOM 1068 O O . ARG A 1 136 ? -5.528 9.275 36.471 1.00 82.88 136 ARG A O 1
ATOM 1075 N N . LYS A 1 137 ? -6.153 8.750 38.591 1.00 83.31 137 LYS A N 1
ATOM 1076 C CA . LYS A 1 137 ? -6.251 7.291 38.458 1.00 83.31 137 LYS A CA 1
ATOM 1077 C C . LYS A 1 137 ? -7.339 6.845 37.479 1.00 83.31 137 LYS A C 1
ATOM 1079 O O . LYS A 1 137 ? -7.152 5.864 36.764 1.00 83.31 137 LYS A O 1
ATOM 1084 N N . LYS A 1 138 ? -8.459 7.575 37.398 1.00 85.44 138 LYS A N 1
ATOM 1085 C CA . LYS A 1 138 ? -9.561 7.261 36.473 1.00 85.44 138 LYS A CA 1
ATOM 1086 C C . LYS A 1 138 ? -9.129 7.417 35.013 1.00 85.44 138 LYS A C 1
ATOM 1088 O O . LYS A 1 138 ? -9.003 8.536 34.518 1.00 85.44 138 LYS A O 1
ATOM 1093 N N . ARG A 1 139 ? -8.937 6.318 34.288 1.00 84.00 139 ARG A N 1
ATOM 1094 C CA . ARG A 1 139 ? -8.686 6.342 32.839 1.00 84.00 139 ARG A CA 1
ATOM 1095 C C . ARG A 1 139 ? -9.977 6.698 32.084 1.00 84.00 139 ARG A C 1
ATOM 1097 O O . ARG A 1 139 ? -11.036 6.199 32.442 1.00 84.00 139 ARG A O 1
ATOM 1104 N N . ILE A 1 140 ? -9.875 7.589 31.096 1.00 85.12 140 ILE A N 1
ATOM 1105 C CA . ILE A 1 140 ? -10.989 7.952 30.195 1.00 85.12 140 ILE A CA 1
ATOM 1106 C C . ILE A 1 140 ? -10.672 7.499 28.771 1.00 85.12 140 ILE A C 1
ATOM 1108 O O . ILE A 1 140 ? -11.510 6.853 28.170 1.00 85.12 140 ILE A O 1
ATOM 1112 N N . ALA A 1 141 ? -9.458 7.789 28.287 1.00 82.06 141 ALA A N 1
ATOM 1113 C CA . ALA A 1 141 ? -9.023 7.410 26.946 1.00 82.06 141 ALA A CA 1
ATOM 1114 C C . ALA A 1 141 ? -8.852 5.889 26.789 1.00 82.06 141 ALA A C 1
ATOM 1116 O O . ALA A 1 141 ? -8.126 5.275 27.589 1.00 82.06 141 ALA A O 1
ATOM 1117 N N . HIS A 1 142 ? -9.425 5.312 25.738 1.00 79.56 142 HIS A N 1
ATOM 1118 C CA . HIS A 1 142 ? -9.225 3.918 25.334 1.00 79.56 142 HIS A CA 1
ATOM 1119 C C . HIS A 1 142 ? -7.912 3.745 24.543 1.00 79.56 142 HIS A C 1
ATOM 1121 O O . HIS A 1 142 ? -7.314 4.722 24.088 1.00 79.56 142 HIS A O 1
ATOM 1127 N N . PRO A 1 143 ? -7.336 2.529 24.475 1.00 76.06 143 PRO A N 1
ATOM 1128 C CA . PRO A 1 143 ? -6.236 2.230 23.573 1.00 76.06 143 PRO A CA 1
ATOM 1129 C C . PRO A 1 143 ? -6.696 2.409 22.114 1.00 76.06 143 PRO A C 1
ATOM 1131 O O . PRO A 1 143 ? -7.788 1.952 21.785 1.00 76.06 143 PRO A O 1
ATOM 1134 N N . PRO A 1 144 ? -5.853 2.956 21.220 1.00 69.38 144 PRO A N 1
ATOM 1135 C CA . PRO A 1 144 ? -6.212 3.185 19.814 1.00 69.38 144 PRO A CA 1
ATOM 1136 C C . PRO A 1 144 ? -6.679 1.941 19.042 1.00 69.38 144 PRO A C 1
ATOM 1138 O O . PRO A 1 144 ? -7.407 2.068 18.062 1.00 69.38 144 PRO A O 1
ATOM 1141 N N . LEU A 1 145 ? -6.254 0.746 19.470 1.00 74.38 145 LEU A N 1
ATOM 1142 C CA . LEU A 1 145 ? -6.613 -0.531 18.849 1.00 74.38 145 LEU A CA 1
ATOM 1143 C C . LEU A 1 145 ? -7.919 -1.139 19.384 1.00 74.38 145 LEU A C 1
ATOM 1145 O O . LEU A 1 145 ? -8.427 -2.063 18.765 1.00 74.38 145 LEU A O 1
ATOM 1149 N N . GLU A 1 146 ? -8.456 -0.672 20.519 1.00 78.69 146 GLU A N 1
ATOM 1150 C CA . GLU A 1 146 ? -9.646 -1.288 21.139 1.00 78.69 146 GLU A CA 1
ATOM 1151 C C . GLU A 1 146 ? -10.901 -1.135 20.264 1.00 78.69 146 GLU A C 1
ATOM 1153 O O . GLU A 1 146 ? -11.752 -2.018 20.248 1.00 78.69 146 GLU A O 1
ATOM 1158 N N . GLU A 1 147 ? -10.978 -0.057 19.482 1.00 79.25 147 GLU A N 1
ATOM 1159 C CA . GLU A 1 147 ? -12.091 0.227 18.565 1.00 79.25 147 GLU A CA 1
ATOM 1160 C C . GLU A 1 147 ? -11.796 -0.150 17.104 1.00 79.25 147 GLU A C 1
ATOM 1162 O O . GLU A 1 147 ? -12.574 0.179 16.208 1.00 79.25 147 GLU A O 1
ATOM 1167 N N . ARG A 1 148 ? -10.660 -0.805 16.845 1.00 88.38 148 ARG A N 1
ATOM 1168 C CA . ARG A 1 148 ? -10.244 -1.218 15.501 1.00 88.38 148 ARG A CA 1
ATOM 1169 C C . ARG A 1 148 ? -10.342 -2.725 15.343 1.00 88.38 148 ARG A C 1
ATOM 1171 O O . ARG A 1 148 ? -10.241 -3.476 16.309 1.00 88.38 148 ARG A O 1
ATOM 1178 N N . GLY A 1 149 ? -10.485 -3.170 14.102 1.00 92.50 149 GLY A N 1
ATOM 1179 C CA . GLY A 1 149 ? -10.639 -4.584 13.781 1.00 92.50 149 GLY A CA 1
ATOM 1180 C C . GLY A 1 149 ? -11.874 -4.862 12.933 1.00 92.50 149 GLY A C 1
ATOM 1181 O O . GLY A 1 149 ? -12.614 -3.947 12.569 1.00 92.50 149 GLY A O 1
ATOM 1182 N N . PRO A 1 150 ? -12.116 -6.140 12.612 1.00 94.69 150 PRO A N 1
ATOM 1183 C CA . PRO A 1 150 ? -13.334 -6.530 11.930 1.00 94.69 150 PRO A CA 1
ATOM 1184 C C . PRO A 1 150 ? -14.549 -6.330 12.848 1.00 94.69 150 PRO A C 1
ATOM 1186 O O . PRO A 1 150 ? -14.598 -6.843 13.963 1.00 94.69 150 PRO A O 1
ATOM 1189 N N . LEU A 1 151 ? -15.563 -5.633 12.341 1.00 94.12 151 LEU A N 1
ATOM 1190 C CA . LEU A 1 151 ? -16.874 -5.449 12.971 1.00 94.12 151 LEU A CA 1
ATOM 1191 C C . LEU A 1 151 ? -17.674 -6.757 13.028 1.00 94.12 151 LEU A C 1
ATOM 1193 O O . LEU A 1 151 ? -18.568 -6.914 13.856 1.00 94.12 151 LEU A O 1
ATOM 1197 N N . ALA A 1 152 ? -17.393 -7.679 12.105 1.00 92.50 152 ALA A N 1
ATOM 1198 C CA . ALA A 1 152 ? -17.975 -9.011 12.085 1.00 92.50 152 ALA A CA 1
ATOM 1199 C C . ALA A 1 152 ? -17.050 -10.010 11.379 1.00 92.50 152 ALA A C 1
ATOM 1201 O O . ALA A 1 152 ? -16.394 -9.669 10.392 1.00 92.50 152 ALA A O 1
ATOM 1202 N N . ASP A 1 153 ? -17.050 -11.250 11.868 1.00 94.00 153 ASP A N 1
ATOM 1203 C CA . ASP A 1 153 ? -16.275 -12.373 11.338 1.00 94.00 153 ASP A CA 1
ATOM 1204 C C . ASP A 1 153 ? -17.184 -13.610 11.299 1.00 94.00 153 ASP A C 1
ATOM 1206 O O . ASP A 1 153 ? -17.620 -14.103 12.344 1.00 94.00 153 ASP A O 1
ATOM 1210 N N . PHE A 1 154 ? -17.540 -14.061 10.094 1.00 93.12 154 PHE A N 1
ATOM 1211 C CA . PHE A 1 154 ? -18.457 -15.181 9.887 1.00 93.12 154 PHE A CA 1
ATOM 1212 C C . PHE A 1 154 ? -17.792 -16.271 9.036 1.00 93.12 154 PHE A C 1
ATOM 1214 O O . PHE A 1 154 ? -17.233 -15.958 7.985 1.00 93.12 154 PHE A O 1
ATOM 1221 N N . PRO A 1 155 ? -17.925 -17.561 9.401 1.00 92.81 155 PRO A N 1
ATOM 1222 C CA . PRO A 1 155 ? -17.383 -18.665 8.602 1.00 92.81 155 PRO A CA 1
ATOM 1223 C C . PRO A 1 155 ? -17.985 -18.783 7.195 1.00 92.81 155 PRO A C 1
ATOM 1225 O O . PRO A 1 155 ? -17.347 -19.319 6.291 1.00 92.81 155 PRO A O 1
ATOM 1228 N N . ALA A 1 156 ? -19.230 -18.332 7.015 1.00 96.75 156 ALA A N 1
ATOM 1229 C CA . ALA A 1 156 ? -19.912 -18.305 5.729 1.00 96.75 156 ALA A CA 1
ATOM 1230 C C . ALA A 1 156 ? -20.840 -17.087 5.635 1.00 96.75 156 ALA A C 1
ATOM 1232 O O . ALA A 1 156 ? -21.558 -16.772 6.587 1.00 96.75 156 ALA A O 1
ATOM 1233 N N . ILE A 1 157 ? -20.848 -16.425 4.479 1.00 97.62 157 ILE A N 1
ATOM 1234 C CA . ILE A 1 157 ? -21.651 -15.236 4.180 1.00 97.62 157 ILE A CA 1
ATOM 1235 C C . ILE A 1 157 ? -22.349 -15.445 2.846 1.00 97.62 157 ILE A C 1
ATOM 1237 O O . ILE A 1 157 ? -21.714 -15.824 1.865 1.00 97.62 157 ILE A O 1
ATOM 1241 N N . LEU A 1 158 ? -23.644 -15.152 2.803 1.00 97.75 158 LEU A N 1
ATOM 1242 C CA . LEU A 1 158 ? -24.434 -15.157 1.583 1.00 97.75 158 LEU A CA 1
ATOM 1243 C C . LEU A 1 158 ? -25.057 -13.777 1.372 1.00 97.75 158 LEU A C 1
ATOM 1245 O O . LEU A 1 158 ? -25.984 -13.393 2.087 1.00 97.75 158 LEU A O 1
ATOM 1249 N N . VAL A 1 159 ? -24.572 -13.053 0.368 1.00 98.31 159 VAL A N 1
ATOM 1250 C CA . VAL A 1 159 ? -25.187 -11.803 -0.097 1.00 98.31 159 VAL A CA 1
ATOM 1251 C C . VAL A 1 159 ? -26.269 -12.146 -1.115 1.00 98.31 159 VAL A C 1
ATOM 1253 O O . VAL A 1 159 ? -26.002 -12.933 -2.021 1.00 98.31 159 VAL A O 1
ATOM 1256 N N . ARG A 1 160 ? -27.480 -11.592 -0.978 1.00 97.50 160 ARG A N 1
ATOM 1257 C CA . ARG A 1 160 ? -28.655 -12.008 -1.767 1.00 97.50 160 ARG A CA 1
ATOM 1258 C C . ARG A 1 160 ? -29.346 -10.862 -2.490 1.00 97.50 160 ARG A C 1
ATOM 1260 O O . ARG A 1 160 ? -29.575 -9.805 -1.910 1.00 97.50 160 ARG A O 1
ATOM 1267 N N . GLY A 1 161 ? -29.738 -11.108 -3.738 1.00 96.69 161 GLY A N 1
ATOM 1268 C CA . GLY A 1 161 ? -30.601 -10.215 -4.518 1.00 96.69 161 GLY A CA 1
ATOM 1269 C C . GLY A 1 161 ? -29.905 -8.982 -5.104 1.00 96.69 161 GLY A C 1
ATOM 1270 O O . GLY A 1 161 ? -30.581 -8.074 -5.582 1.00 96.69 161 GLY A O 1
ATOM 1271 N N . ALA A 1 162 ? -28.572 -8.934 -5.092 1.00 98.19 162 ALA A N 1
ATOM 1272 C CA . ALA A 1 162 ? -27.816 -7.777 -5.563 1.00 98.19 162 ALA A CA 1
ATOM 1273 C C . ALA A 1 162 ? -27.658 -7.743 -7.090 1.00 98.19 162 ALA A C 1
ATOM 1275 O O . ALA A 1 162 ? -27.773 -8.761 -7.780 1.00 98.19 162 ALA A O 1
ATOM 1276 N N . THR A 1 163 ? -27.310 -6.565 -7.612 1.00 98.75 163 THR A N 1
ATOM 1277 C CA . THR A 1 163 ? -26.627 -6.450 -8.907 1.00 98.75 163 THR A CA 1
ATOM 1278 C C . THR A 1 163 ? -25.123 -6.598 -8.682 1.00 98.75 163 THR A C 1
ATOM 1280 O O . THR A 1 163 ? -24.479 -5.705 -8.131 1.00 98.75 163 THR A O 1
ATOM 1283 N N . ILE A 1 164 ? -24.560 -7.735 -9.080 1.00 98.75 164 ILE A N 1
ATOM 1284 C CA . ILE A 1 164 ? -23.163 -8.089 -8.831 1.00 98.75 164 ILE A CA 1
ATOM 1285 C C . ILE A 1 164 ? -22.328 -7.790 -10.073 1.00 98.75 164 ILE A C 1
ATOM 1287 O O . ILE A 1 164 ? -22.515 -8.398 -11.124 1.00 98.75 164 ILE A O 1
ATOM 1291 N N . TRP A 1 165 ? -21.371 -6.883 -9.931 1.00 98.69 165 TRP A N 1
ATOM 1292 C CA . TRP A 1 165 ? -20.334 -6.610 -10.913 1.00 98.69 165 TRP A CA 1
ATOM 1293 C C . TRP A 1 165 ? -19.174 -7.554 -10.630 1.00 98.69 165 TRP A C 1
ATOM 1295 O O . TRP A 1 165 ? -18.438 -7.350 -9.671 1.00 98.69 165 TRP A O 1
ATOM 1305 N N . THR A 1 166 ? -19.009 -8.618 -11.414 1.00 98.38 166 THR A N 1
ATOM 1306 C CA . THR A 1 166 ? -17.952 -9.596 -11.109 1.00 98.38 166 THR A CA 1
ATOM 1307 C C . THR A 1 166 ? -16.563 -9.095 -11.486 1.00 98.38 166 THR A C 1
ATOM 1309 O O . THR A 1 166 ? -15.579 -9.565 -10.924 1.00 98.38 166 THR A O 1
ATOM 1312 N N . CYS A 1 167 ? -16.464 -8.171 -12.450 1.00 97.94 167 CYS A N 1
ATOM 1313 C CA . CYS A 1 167 ? -15.220 -7.792 -13.134 1.00 97.94 167 CYS A CA 1
ATOM 1314 C C . CYS A 1 167 ? -14.449 -8.983 -13.742 1.00 97.94 167 CYS A C 1
ATOM 1316 O O . CYS A 1 167 ? -13.319 -8.807 -14.190 1.00 97.94 167 CYS A O 1
ATOM 1318 N N . GLY A 1 168 ? -15.048 -10.175 -13.775 1.00 96.31 168 GLY A N 1
ATOM 1319 C CA . GLY A 1 168 ? -14.521 -11.390 -14.384 1.00 96.31 168 GLY A CA 1
ATOM 1320 C C . GLY A 1 168 ? -15.362 -11.806 -15.594 1.00 96.31 168 GLY A C 1
ATOM 1321 O O . GLY A 1 168 ? -16.218 -11.043 -16.045 1.00 96.31 168 GLY A O 1
ATOM 1322 N N . PRO A 1 169 ? -15.158 -13.025 -16.121 1.00 95.12 169 PRO A N 1
ATOM 1323 C CA . PRO A 1 169 ? -15.898 -13.522 -17.282 1.00 95.12 169 PRO A CA 1
ATOM 1324 C C . PRO A 1 169 ? -17.437 -13.446 -17.186 1.00 95.12 169 PRO A C 1
ATOM 1326 O O . PRO A 1 169 ? -18.057 -13.191 -18.216 1.00 95.12 169 PRO A O 1
ATOM 1329 N N . PRO A 1 170 ? -18.084 -13.632 -16.010 1.00 94.94 170 PRO A N 1
ATOM 1330 C CA . PRO A 1 170 ? -19.544 -13.530 -15.904 1.00 94.94 170 PRO A CA 1
ATOM 1331 C C . PRO A 1 170 ? -20.123 -12.119 -16.101 1.00 94.94 170 PRO A C 1
ATOM 1333 O O . PRO A 1 170 ? -21.340 -11.988 -16.219 1.00 94.94 170 PRO A O 1
ATOM 1336 N N . GLY A 1 171 ? -19.295 -11.069 -16.104 1.00 96.94 171 GLY A N 1
ATOM 1337 C CA . GLY A 1 171 ? -19.740 -9.687 -16.273 1.00 96.94 171 GLY A CA 1
ATOM 1338 C C . GLY A 1 171 ? -20.630 -9.199 -15.126 1.00 96.94 171 GLY A C 1
ATOM 1339 O O . GLY A 1 171 ? -20.279 -9.354 -13.949 1.00 96.94 171 GLY A O 1
ATOM 1340 N N . ILE A 1 172 ? -21.770 -8.590 -15.461 1.00 98.25 172 ILE A N 1
ATOM 1341 C CA . ILE A 1 172 ? -22.744 -8.043 -14.504 1.00 98.25 172 ILE A CA 1
ATOM 1342 C C . ILE A 1 172 ? -23.937 -8.995 -14.369 1.00 98.25 172 ILE A C 1
ATOM 1344 O O . ILE A 1 172 ? -24.619 -9.297 -15.347 1.00 98.25 172 ILE A O 1
ATOM 1348 N N . LEU A 1 173 ? -24.235 -9.422 -13.141 1.00 98.25 173 LEU A N 1
ATOM 1349 C CA . LEU A 1 173 ? -25.335 -10.333 -12.827 1.00 98.25 173 LEU A CA 1
ATOM 1350 C C . LEU A 1 173 ? -26.411 -9.621 -12.001 1.00 98.25 173 LEU A C 1
ATOM 1352 O O . LEU A 1 173 ? -26.139 -9.119 -10.915 1.00 98.25 173 LEU A O 1
ATOM 1356 N N . THR A 1 174 ? -27.653 -9.605 -12.481 1.00 97.94 174 THR A N 1
ATOM 1357 C CA . THR A 1 174 ? -28.795 -9.004 -11.769 1.00 97.94 174 THR A CA 1
ATOM 1358 C C . THR A 1 174 ? -29.546 -10.033 -10.927 1.00 97.94 174 THR A C 1
ATOM 1360 O O . THR A 1 174 ? -29.770 -11.156 -11.397 1.00 97.94 174 THR A O 1
ATOM 1363 N N . ASN A 1 175 ? -30.025 -9.622 -9.747 1.00 97.00 175 ASN A N 1
ATOM 1364 C CA . ASN A 1 175 ? -30.719 -10.490 -8.787 1.00 97.00 175 ASN A CA 1
ATOM 1365 C C . ASN A 1 175 ? -29.906 -11.763 -8.493 1.00 97.00 175 ASN A C 1
ATOM 1367 O O . ASN A 1 175 ? -30.397 -12.888 -8.613 1.00 97.00 175 ASN A O 1
ATOM 1371 N N . ALA A 1 176 ? -28.620 -11.561 -8.220 1.00 98.06 176 ALA A N 1
ATOM 1372 C CA . ALA A 1 176 ? -27.645 -12.615 -8.013 1.00 98.06 176 ALA A CA 1
ATOM 1373 C C . ALA A 1 176 ? -27.266 -12.737 -6.533 1.00 98.06 176 ALA A C 1
ATOM 1375 O O . ALA A 1 176 ? -27.581 -11.881 -5.701 1.00 98.06 176 ALA A O 1
ATOM 1376 N N . GLU A 1 177 ? -26.588 -13.833 -6.221 1.00 98.25 177 GLU A N 1
ATOM 1377 C CA . GLU A 1 177 ? -26.055 -14.152 -4.910 1.00 98.25 177 GLU A CA 1
ATOM 1378 C C . GLU A 1 177 ? -24.524 -14.282 -4.976 1.00 98.25 177 GLU A C 1
ATOM 1380 O O . GLU A 1 177 ? -23.972 -14.737 -5.982 1.00 98.25 177 GLU A O 1
ATOM 1385 N N . LEU A 1 178 ? -23.847 -13.884 -3.897 1.00 98.44 178 LEU A N 1
ATOM 1386 C CA . LEU A 1 178 ? -22.412 -14.088 -3.666 1.00 98.44 178 LEU A CA 1
ATOM 1387 C C . LEU A 1 178 ? -22.255 -14.917 -2.393 1.00 98.44 178 LEU A C 1
ATOM 1389 O O . LEU A 1 178 ? -22.743 -14.514 -1.336 1.00 98.44 178 LEU A O 1
ATOM 1393 N N . LEU A 1 179 ? -21.558 -16.046 -2.497 1.00 98.44 179 LEU A N 1
ATOM 1394 C CA . LEU A 1 179 ? -21.231 -16.911 -1.371 1.00 98.44 179 LEU A CA 1
ATOM 1395 C C . LEU A 1 179 ? -19.742 -16.798 -1.045 1.00 98.44 179 LEU A C 1
ATOM 1397 O O . LEU A 1 179 ? -18.892 -17.069 -1.894 1.00 98.44 179 LEU A O 1
ATOM 1401 N N . VAL A 1 180 ? -19.435 -16.444 0.201 1.00 98.31 180 VAL A N 1
ATOM 1402 C CA . VAL A 1 180 ? -18.078 -16.424 0.758 1.00 98.31 180 VAL A CA 1
ATOM 1403 C C . VAL A 1 180 ? -18.002 -17.444 1.887 1.00 98.31 180 VAL A C 1
ATOM 1405 O O . VAL A 1 180 ? -18.868 -17.453 2.759 1.00 98.31 180 VAL A O 1
ATOM 1408 N N . VAL A 1 181 ? -16.984 -18.301 1.881 1.00 97.81 181 VAL A N 1
ATOM 1409 C CA . VAL A 1 181 ? -16.740 -19.338 2.892 1.00 97.81 181 VAL A CA 1
ATOM 1410 C C . VAL A 1 181 ? -15.269 -19.297 3.291 1.00 97.81 181 VAL A C 1
ATOM 1412 O O . VAL A 1 181 ? -14.399 -19.257 2.427 1.00 97.81 181 VAL A O 1
ATOM 1415 N N . ASP A 1 182 ? -14.992 -19.281 4.596 1.00 96.31 182 ASP A N 1
ATOM 1416 C CA . ASP A 1 182 ? -13.635 -19.226 5.170 1.00 96.31 182 ASP A CA 1
ATOM 1417 C C . ASP A 1 182 ? -12.755 -18.133 4.537 1.00 96.31 182 ASP A C 1
ATOM 1419 O O . ASP A 1 182 ? -11.579 -18.324 4.228 1.00 96.31 182 ASP A O 1
ATOM 1423 N N . GLY A 1 183 ? -13.368 -16.973 4.296 1.00 96.81 183 GLY A N 1
ATOM 1424 C CA . GLY A 1 183 ? -12.711 -15.813 3.708 1.00 96.81 183 GLY A CA 1
ATOM 1425 C C . GLY A 1 183 ? -12.396 -15.910 2.216 1.00 96.81 183 GLY A C 1
ATOM 1426 O O . GLY A 1 183 ? -11.705 -15.037 1.693 1.00 96.81 183 GLY A O 1
ATOM 1427 N N . LYS A 1 184 ? -12.916 -16.920 1.513 1.00 98.19 184 LYS A N 1
ATOM 1428 C CA . LYS A 1 184 ? -12.793 -17.094 0.060 1.00 98.19 184 LYS A CA 1
ATOM 1429 C C . LYS A 1 184 ? -14.148 -17.029 -0.622 1.00 98.19 184 LYS A C 1
ATOM 1431 O O . LYS A 1 184 ? -15.151 -17.479 -0.079 1.00 98.19 184 LYS A 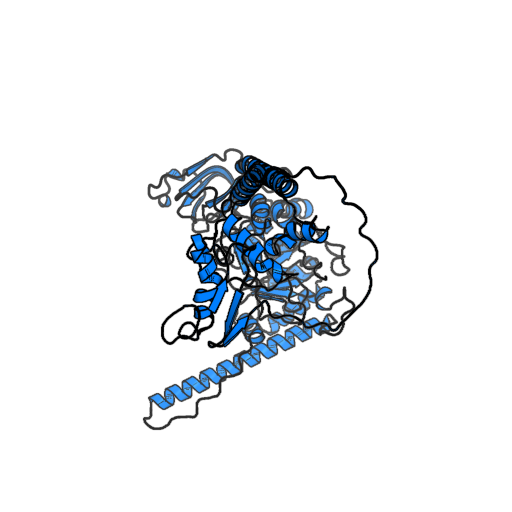O 1
ATOM 1436 N N . ILE A 1 185 ? -14.181 -16.511 -1.840 1.00 98.50 185 ILE A N 1
ATOM 1437 C CA . ILE A 1 185 ? -15.360 -16.583 -2.698 1.00 98.50 185 ILE A CA 1
ATOM 1438 C C . ILE A 1 185 ? -15.552 -18.044 -3.094 1.00 98.50 185 ILE A C 1
ATOM 1440 O O . ILE A 1 185 ? -14.699 -18.633 -3.754 1.00 98.50 185 ILE A O 1
ATOM 1444 N N . ALA A 1 186 ? -16.671 -18.630 -2.687 1.00 97.81 186 ALA A N 1
ATOM 1445 C CA . ALA A 1 186 ? -17.047 -19.981 -3.076 1.00 97.81 186 ALA A CA 1
ATOM 1446 C C . ALA A 1 186 ? -17.742 -19.973 -4.442 1.00 97.81 186 ALA A C 1
ATOM 1448 O O . ALA A 1 186 ? -17.371 -20.732 -5.334 1.00 97.81 186 ALA A O 1
ATOM 1449 N N . ALA A 1 187 ? -18.717 -19.076 -4.626 1.00 97.38 187 ALA A N 1
ATOM 1450 C CA . ALA A 1 187 ? -19.500 -18.985 -5.853 1.00 97.38 187 ALA A CA 1
ATOM 1451 C C . ALA A 1 187 ? -20.167 -17.611 -6.024 1.00 97.38 187 ALA A C 1
ATOM 1453 O O . ALA A 1 187 ? -20.423 -16.893 -5.054 1.00 97.38 187 ALA A O 1
ATOM 1454 N N . VAL A 1 188 ? -20.499 -17.282 -7.276 1.00 97.62 188 VAL A N 1
ATOM 1455 C CA . VAL A 1 188 ? -21.327 -16.132 -7.662 1.00 97.62 188 VAL A CA 1
ATOM 1456 C C . VAL A 1 188 ? -22.366 -16.616 -8.665 1.00 97.62 188 VAL A C 1
ATOM 1458 O O . VAL A 1 188 ? -22.014 -17.277 -9.641 1.00 97.62 188 VAL A O 1
ATOM 1461 N N . GLY A 1 189 ? -23.645 -16.321 -8.442 1.00 95.94 189 GLY A N 1
ATOM 1462 C CA . GLY A 1 189 ? -24.705 -16.846 -9.299 1.00 95.94 189 GLY A CA 1
ATOM 1463 C C . GLY A 1 189 ? -26.089 -16.751 -8.676 1.00 95.94 189 GLY A C 1
ATOM 1464 O O . GLY A 1 189 ? -26.518 -15.675 -8.280 1.00 95.94 189 GLY A O 1
ATOM 1465 N N . ARG A 1 190 ? -26.818 -17.867 -8.638 1.00 94.56 190 ARG A N 1
ATOM 1466 C CA . ARG A 1 190 ? -28.167 -17.971 -8.064 1.00 94.56 190 ARG A CA 1
ATOM 1467 C C . ARG A 1 190 ? -28.273 -19.246 -7.234 1.00 94.56 190 ARG A C 1
ATOM 1469 O O . ARG A 1 190 ? -27.567 -20.209 -7.516 1.00 94.56 190 ARG A O 1
ATOM 1476 N N . ASP A 1 191 ? -29.186 -19.248 -6.266 1.00 91.00 191 ASP A N 1
ATOM 1477 C CA . ASP A 1 191 ? -29.531 -20.410 -5.436 1.00 91.00 191 ASP A CA 1
ATOM 1478 C C . ASP A 1 191 ? -28.328 -21.041 -4.698 1.00 91.00 191 ASP A C 1
ATOM 1480 O O . ASP A 1 191 ? -28.240 -22.263 -4.540 1.00 91.00 191 ASP A O 1
ATOM 1484 N N . LEU A 1 192 ? -27.408 -20.208 -4.196 1.00 91.88 192 LEU A N 1
ATOM 1485 C CA . LEU A 1 192 ? -26.114 -20.632 -3.643 1.00 91.88 192 LEU A CA 1
ATOM 1486 C C . LEU A 1 192 ? -26.200 -21.251 -2.240 1.00 91.88 192 LEU A C 1
ATOM 1488 O O . LEU A 1 192 ? -25.226 -21.814 -1.753 1.00 91.88 192 LEU A O 1
ATOM 1492 N N . LEU A 1 193 ? -27.368 -21.243 -1.587 1.00 86.88 193 LEU A N 1
ATOM 1493 C CA . LEU A 1 193 ? -27.579 -22.011 -0.346 1.00 86.88 193 LEU A CA 1
ATOM 1494 C C . LEU A 1 193 ? -27.423 -23.526 -0.535 1.00 86.88 193 LEU A C 1
ATOM 1496 O O . LEU A 1 193 ? -27.271 -24.252 0.444 1.00 86.88 193 LEU A O 1
ATOM 1500 N N . LYS A 1 194 ? -27.505 -24.007 -1.778 1.00 84.56 194 LYS A N 1
ATOM 1501 C CA . LYS A 1 194 ? -27.303 -25.417 -2.133 1.00 84.56 194 LYS A CA 1
ATOM 1502 C C . LYS A 1 194 ? -25.867 -25.711 -2.567 1.00 84.56 194 LYS A C 1
ATOM 1504 O O . LYS A 1 194 ? -25.584 -26.846 -2.948 1.00 84.56 194 LYS A O 1
ATOM 1509 N N . ASP A 1 195 ? -24.990 -24.709 -2.557 1.00 88.06 195 ASP A N 1
ATOM 1510 C CA . ASP A 1 195 ? -23.609 -24.886 -2.978 1.00 88.06 195 ASP A CA 1
ATOM 1511 C C . ASP A 1 195 ? -22.880 -25.847 -2.029 1.00 88.06 195 ASP A C 1
ATOM 1513 O O . ASP A 1 195 ? -22.997 -25.765 -0.803 1.00 88.06 195 ASP A O 1
ATOM 1517 N N . LYS A 1 196 ? -22.130 -26.784 -2.608 1.00 86.56 196 LYS A N 1
ATOM 1518 C CA . LYS A 1 196 ? -21.380 -27.802 -1.867 1.00 86.56 196 LYS A CA 1
ATOM 1519 C C . LYS A 1 196 ? -20.317 -27.188 -0.949 1.00 86.56 196 LYS A C 1
ATOM 1521 O O . LYS A 1 196 ? -20.062 -27.739 0.118 1.00 86.56 196 LYS A O 1
ATOM 1526 N N . GLU A 1 197 ? -19.741 -26.048 -1.334 1.00 85.75 197 GLU A N 1
ATOM 1527 C CA . GLU A 1 197 ? -18.692 -25.354 -0.583 1.00 85.75 197 GLU A CA 1
ATOM 1528 C C . GLU A 1 197 ? -19.232 -24.739 0.715 1.00 85.75 197 GLU A C 1
ATOM 1530 O O . GLU A 1 197 ? -18.474 -24.511 1.656 1.00 85.75 197 GLU A O 1
ATOM 1535 N N . LEU A 1 198 ? -20.556 -24.541 0.829 1.00 87.19 198 LEU A N 1
ATOM 1536 C CA . LEU A 1 198 ? -21.179 -24.151 2.095 1.00 87.19 198 LEU A CA 1
ATOM 1537 C C . LEU A 1 198 ? -20.930 -25.204 3.188 1.00 87.19 198 LEU A C 1
ATOM 1539 O O . LEU A 1 198 ? -20.887 -24.863 4.369 1.00 87.19 198 LEU A O 1
ATOM 1543 N N . GLY A 1 199 ? -20.769 -26.481 2.816 1.00 84.75 199 GLY A N 1
ATOM 1544 C CA . GLY A 1 199 ? -20.343 -27.545 3.730 1.00 84.75 199 GLY A CA 1
ATOM 1545 C C . GLY A 1 199 ? -21.246 -27.731 4.956 1.00 84.75 199 GLY A C 1
ATOM 1546 O O . GLY A 1 199 ? -20.771 -28.148 6.009 1.00 84.75 199 GLY A O 1
ATOM 1547 N N . GLY A 1 200 ? -22.530 -27.364 4.859 1.00 82.19 200 GLY A N 1
ATOM 1548 C CA . GLY A 1 200 ? -23.479 -27.394 5.979 1.00 82.19 200 GLY A CA 1
ATOM 1549 C C . GLY A 1 200 ? -23.307 -26.273 7.013 1.00 82.19 200 GLY A C 1
ATOM 1550 O O . GLY A 1 200 ? -23.993 -26.285 8.035 1.00 82.19 200 GLY A O 1
ATOM 1551 N N . LYS A 1 201 ? -22.426 -25.294 6.772 1.00 88.94 201 LYS A N 1
ATOM 1552 C CA . LYS A 1 201 ? -22.265 -24.121 7.640 1.00 88.94 201 LYS A CA 1
ATOM 1553 C C . LYS A 1 201 ? -23.513 -23.241 7.588 1.00 88.94 201 LYS A C 1
ATOM 1555 O O . LYS A 1 201 ? -24.144 -23.077 6.544 1.00 88.94 201 LYS A O 1
ATOM 1560 N N . ALA A 1 202 ? -23.846 -22.619 8.714 1.00 89.25 202 ALA A N 1
ATOM 1561 C CA . ALA A 1 202 ? -24.854 -21.569 8.735 1.00 89.25 202 ALA A CA 1
ATOM 1562 C C . ALA A 1 202 ? -24.274 -20.304 8.081 1.00 89.25 202 ALA A C 1
ATOM 1564 O O . ALA A 1 202 ? -23.334 -19.713 8.608 1.00 89.25 202 ALA A O 1
ATOM 1565 N N . ALA A 1 203 ? -24.827 -19.897 6.936 1.00 92.44 203 ALA A N 1
ATOM 1566 C CA . ALA A 1 203 ? -24.429 -18.660 6.273 1.00 92.44 203 ALA A CA 1
ATOM 1567 C C . ALA A 1 203 ? -25.101 -17.445 6.925 1.00 92.44 203 ALA A C 1
ATOM 1569 O O . ALA A 1 203 ? -26.331 -17.397 7.045 1.00 92.44 203 ALA A O 1
ATOM 1570 N N . TYR A 1 204 ? -24.304 -16.440 7.285 1.00 95.75 204 TYR A N 1
ATOM 1571 C CA . TYR A 1 204 ? -24.806 -15.112 7.614 1.00 95.75 204 TYR A CA 1
ATOM 1572 C C . TYR A 1 204 ? -25.372 -14.462 6.348 1.00 95.75 204 TYR A C 1
ATOM 1574 O O . TYR A 1 204 ? -24.683 -14.352 5.334 1.00 95.75 204 TYR A O 1
ATOM 1582 N N . LYS A 1 205 ? -26.645 -14.070 6.384 1.00 95.88 205 LYS A N 1
ATOM 1583 C CA . LYS A 1 205 ? -27.351 -13.546 5.211 1.00 95.88 205 LYS A CA 1
ATOM 1584 C C . LYS A 1 205 ? -27.290 -12.028 5.192 1.00 95.88 205 LYS A C 1
ATOM 1586 O O . LYS A 1 205 ? -27.685 -11.387 6.162 1.00 95.88 205 LYS A O 1
ATOM 1591 N N . VAL A 1 206 ? -26.857 -11.475 4.064 1.00 96.81 206 VAL A N 1
ATOM 1592 C CA . VAL A 1 206 ? -26.899 -10.040 3.781 1.00 96.81 206 VAL A CA 1
ATOM 1593 C C . VAL A 1 206 ? -27.917 -9.813 2.670 1.00 96.81 206 VAL A C 1
ATOM 1595 O O . VAL A 1 206 ? -27.687 -10.182 1.519 1.00 96.81 206 VAL A O 1
ATOM 1598 N N . GLU A 1 207 ? -29.063 -9.233 3.016 1.00 97.31 207 GLU A N 1
ATOM 1599 C CA . GLU A 1 207 ? -30.089 -8.881 2.036 1.00 97.31 207 GLU A CA 1
ATOM 1600 C C . GLU A 1 207 ? -29.658 -7.609 1.296 1.00 97.31 207 GLU A C 1
ATOM 1602 O O . GLU A 1 207 ? -29.530 -6.540 1.887 1.00 97.31 207 GLU A O 1
ATOM 1607 N N . ALA A 1 208 ? -29.405 -7.740 -0.004 1.00 97.50 208 ALA A N 1
ATOM 1608 C CA . ALA A 1 208 ? -28.838 -6.699 -0.855 1.00 97.50 208 ALA A CA 1
ATOM 1609 C C . ALA A 1 208 ? -29.716 -6.423 -2.088 1.00 97.50 208 ALA A C 1
ATOM 1611 O O . ALA A 1 208 ? -29.238 -5.966 -3.126 1.00 97.50 208 ALA A O 1
ATOM 1612 N N . THR A 1 209 ? -31.020 -6.693 -1.971 1.00 97.50 209 THR A N 1
ATOM 1613 C CA . THR A 1 209 ? -32.002 -6.385 -3.017 1.00 97.50 209 THR A CA 1
ATOM 1614 C C . THR A 1 209 ? -32.011 -4.886 -3.309 1.00 97.50 209 THR A C 1
ATOM 1616 O O . THR A 1 209 ? -32.196 -4.074 -2.407 1.00 97.50 209 THR A O 1
ATOM 1619 N N . GLY A 1 210 ? -31.809 -4.520 -4.577 1.00 96.81 210 GLY A N 1
ATOM 1620 C CA . GLY A 1 210 ? -31.703 -3.120 -5.007 1.00 96.81 210 GLY A CA 1
ATOM 1621 C C . GLY A 1 210 ? -30.340 -2.468 -4.742 1.00 96.81 210 GLY A C 1
ATOM 1622 O O . GLY A 1 210 ? -30.162 -1.302 -5.081 1.00 96.81 210 GLY A O 1
ATOM 1623 N N . LEU A 1 211 ? -29.379 -3.206 -4.177 1.00 98.56 211 LEU A N 1
ATOM 1624 C CA . LEU A 1 211 ? -28.003 -2.760 -3.960 1.00 98.56 211 LEU A CA 1
ATOM 1625 C C . LEU A 1 211 ? -27.064 -3.333 -5.029 1.00 98.56 211 LEU A C 1
ATOM 1627 O O . LEU A 1 211 ? -27.414 -4.255 -5.776 1.00 98.56 211 LEU A O 1
ATOM 1631 N N . HIS A 1 212 ? -25.845 -2.797 -5.089 1.00 98.75 212 HIS A N 1
ATOM 1632 C CA . HIS A 1 212 ? -24.801 -3.285 -5.989 1.00 98.75 212 HIS A CA 1
ATOM 1633 C C . HIS A 1 212 ? -23.616 -3.851 -5.211 1.00 98.75 212 HIS A C 1
ATOM 1635 O O . HIS A 1 212 ? -23.271 -3.349 -4.145 1.00 98.75 212 HIS A O 1
ATOM 1641 N N . VAL A 1 213 ? -22.975 -4.880 -5.764 1.00 98.88 213 VAL A N 1
ATOM 1642 C CA . VAL A 1 213 ? -21.786 -5.515 -5.177 1.00 98.88 213 VAL A CA 1
ATOM 1643 C C . VAL A 1 213 ? -20.657 -5.525 -6.196 1.00 98.88 213 VAL A C 1
ATOM 1645 O O . VAL A 1 213 ? -20.883 -5.874 -7.352 1.00 98.88 213 VAL A O 1
ATOM 1648 N N . THR A 1 214 ? -19.452 -5.156 -5.774 1.00 98.88 214 THR A N 1
ATOM 1649 C CA . THR A 1 214 ? -18.229 -5.174 -6.596 1.00 98.88 214 THR A CA 1
ATOM 1650 C C . THR A 1 214 ? -17.122 -5.941 -5.869 1.00 98.88 214 THR A C 1
ATOM 1652 O O . THR A 1 214 ? -17.226 -6.131 -4.652 1.00 98.88 214 THR A O 1
ATOM 1655 N N . PRO A 1 215 ? -16.024 -6.330 -6.546 1.00 98.88 215 PRO A N 1
ATOM 1656 C CA . PRO A 1 215 ? -14.783 -6.627 -5.845 1.00 98.88 215 PRO A CA 1
ATOM 1657 C C . PRO A 1 215 ? -14.349 -5.403 -5.033 1.00 98.88 215 PRO A C 1
ATOM 1659 O O . PRO A 1 215 ? -14.706 -4.266 -5.367 1.00 98.88 215 PRO A O 1
ATOM 1662 N N . GLY A 1 216 ? -13.555 -5.638 -3.993 1.00 98.75 216 GLY A N 1
ATOM 1663 C CA . GLY A 1 216 ? -12.801 -4.579 -3.332 1.00 98.75 216 GLY A CA 1
ATOM 1664 C C . GLY A 1 216 ? -11.989 -3.763 -4.335 1.00 98.75 216 GLY A C 1
ATOM 1665 O O . GLY A 1 216 ? -11.387 -4.330 -5.254 1.00 98.75 216 GLY A O 1
ATOM 1666 N N . LEU A 1 217 ? -11.998 -2.434 -4.187 1.00 98.81 217 LEU A N 1
ATOM 1667 C CA . LEU A 1 217 ? -11.192 -1.577 -5.051 1.00 98.81 217 LEU A CA 1
ATOM 1668 C C . LEU A 1 217 ? -9.704 -1.804 -4.751 1.00 98.81 217 LEU A C 1
ATOM 1670 O O . LEU A 1 217 ? -9.321 -2.092 -3.609 1.00 98.81 217 LEU A O 1
ATOM 1674 N N . VAL A 1 218 ? -8.875 -1.654 -5.784 1.00 98.81 218 VAL A N 1
ATOM 1675 C CA . VAL A 1 218 ? -7.422 -1.830 -5.715 1.00 98.81 218 VAL A CA 1
ATOM 1676 C C . VAL A 1 218 ? -6.728 -0.574 -6.229 1.00 98.81 218 VAL A C 1
ATOM 1678 O O . VAL A 1 218 ? -6.924 -0.187 -7.380 1.00 98.81 218 VAL A O 1
ATOM 1681 N N . ASP A 1 219 ? -5.882 0.034 -5.398 1.00 98.50 219 ASP A N 1
ATOM 1682 C CA . ASP A 1 219 ? -5.091 1.210 -5.771 1.00 98.50 219 ASP A CA 1
ATOM 1683 C C . ASP A 1 219 ? -3.644 0.820 -6.102 1.00 98.50 219 ASP A C 1
ATOM 1685 O O . ASP A 1 219 ? -2.906 0.303 -5.263 1.00 98.50 219 ASP A O 1
ATOM 1689 N N . CYS A 1 220 ? -3.211 1.072 -7.336 1.00 96.62 220 CYS A N 1
ATOM 1690 C CA . CYS A 1 220 ? -1.848 0.758 -7.773 1.00 96.62 220 CYS A CA 1
ATOM 1691 C C . CYS A 1 220 ? -0.813 1.809 -7.316 1.00 96.62 220 CYS A C 1
ATOM 1693 O O . CYS A 1 220 ? 0.394 1.553 -7.425 1.00 96.62 220 CYS A O 1
ATOM 1695 N N . HIS A 1 221 ? -1.254 2.969 -6.802 1.00 97.38 221 HIS A N 1
ATOM 1696 C CA . HIS A 1 221 ? -0.369 4.054 -6.374 1.00 97.38 221 HIS A CA 1
ATOM 1697 C C . HIS A 1 221 ? -0.872 4.784 -5.123 1.00 97.38 221 HIS A C 1
ATOM 1699 O O . HIS A 1 221 ? -1.772 5.615 -5.208 1.00 97.38 221 HIS A O 1
ATOM 1705 N N . ASN A 1 222 ? -0.247 4.525 -3.971 1.00 95.50 222 ASN A N 1
ATOM 1706 C CA . ASN A 1 222 ? -0.686 5.091 -2.701 1.00 95.50 222 ASN A CA 1
ATOM 1707 C C . ASN A 1 222 ? 0.469 5.463 -1.745 1.00 95.50 222 ASN A C 1
ATOM 1709 O O . ASN A 1 222 ? 1.506 4.792 -1.713 1.00 95.50 222 ASN A O 1
ATOM 1713 N N . HIS A 1 223 ? 0.254 6.494 -0.916 1.00 94.19 223 HIS A N 1
ATOM 1714 C CA . HIS A 1 223 ? 1.211 7.001 0.087 1.00 94.19 223 HIS A CA 1
ATOM 1715 C C . HIS A 1 223 ? 0.608 7.182 1.493 1.00 94.19 223 HIS A C 1
ATOM 1717 O O . HIS A 1 223 ? 1.253 7.721 2.393 1.00 94.19 223 HIS A O 1
ATOM 1723 N N . SER A 1 224 ? -0.633 6.751 1.711 1.00 92.12 224 SER A N 1
ATOM 1724 C CA . SER A 1 224 ? -1.443 7.172 2.858 1.00 92.12 224 SER A CA 1
ATOM 1725 C C . SER A 1 224 ? -1.080 6.504 4.183 1.00 92.12 224 SER A C 1
ATOM 1727 O O . SER A 1 224 ? -1.401 7.052 5.235 1.00 92.12 224 SER A O 1
ATOM 1729 N N . MET A 1 225 ? -0.411 5.346 4.149 1.00 93.56 225 MET A N 1
ATOM 1730 C CA . MET A 1 225 ? -0.041 4.554 5.334 1.00 93.56 225 MET A CA 1
ATOM 1731 C C . MET A 1 225 ? 1.474 4.510 5.544 1.00 93.56 225 MET A C 1
ATOM 1733 O O . MET A 1 225 ? 2.025 3.471 5.903 1.00 93.56 225 MET A O 1
ATOM 1737 N N . VAL A 1 226 ? 2.163 5.625 5.306 1.00 91.94 226 VAL A N 1
ATOM 1738 C CA . VAL A 1 226 ? 3.599 5.758 5.593 1.00 91.94 226 VAL A CA 1
ATOM 1739 C C . VAL A 1 226 ? 3.802 6.495 6.916 1.00 91.94 226 VAL A C 1
ATOM 1741 O O . VAL A 1 226 ? 3.247 7.574 7.121 1.00 91.94 226 VAL A O 1
ATOM 1744 N N . LEU A 1 227 ? 4.606 5.928 7.813 1.00 88.50 227 LEU A N 1
ATOM 1745 C CA . LEU A 1 227 ? 5.068 6.580 9.035 1.00 88.50 227 LEU A CA 1
ATOM 1746 C C . LEU A 1 227 ? 6.304 7.434 8.726 1.00 88.50 227 LEU A C 1
ATOM 1748 O O . LEU A 1 227 ? 7.301 6.925 8.222 1.00 88.50 227 LEU A O 1
ATOM 1752 N N . GLY A 1 228 ? 6.275 8.726 9.059 1.00 83.50 228 GLY A N 1
ATOM 1753 C CA . GLY A 1 228 ? 7.373 9.633 8.696 1.00 83.50 228 GLY A CA 1
ATOM 1754 C C . GLY A 1 228 ? 7.402 9.920 7.192 1.00 83.50 228 GLY A C 1
ATOM 1755 O O . GLY A 1 228 ? 6.355 9.863 6.558 1.00 83.50 228 GLY A O 1
ATOM 1756 N N . ALA A 1 229 ? 8.562 10.268 6.630 1.00 83.06 229 ALA A N 1
ATOM 1757 C CA . ALA A 1 229 ? 8.708 10.670 5.224 1.00 83.06 229 ALA A CA 1
ATOM 1758 C C . ALA A 1 229 ? 8.480 9.514 4.228 1.00 83.06 229 ALA A C 1
ATOM 1760 O O . ALA A 1 229 ? 8.864 8.374 4.485 1.00 83.06 229 ALA A O 1
ATOM 1761 N N . VAL A 1 230 ? 7.896 9.821 3.067 1.00 88.75 230 VAL A N 1
ATOM 1762 C CA . VAL A 1 230 ? 7.643 8.878 1.963 1.00 88.75 230 VAL A CA 1
ATOM 1763 C C . VAL A 1 230 ? 8.907 8.602 1.146 1.00 88.75 230 VAL A C 1
ATOM 1765 O O . VAL A 1 230 ? 9.038 7.528 0.557 1.00 88.75 230 VAL A O 1
ATOM 1768 N N . ASN A 1 231 ? 9.844 9.553 1.091 1.00 90.75 231 ASN A N 1
ATOM 1769 C CA . ASN A 1 231 ? 11.067 9.440 0.295 1.00 90.75 231 ASN A CA 1
ATOM 1770 C C . ASN A 1 231 ? 12.335 9.492 1.157 1.00 90.75 231 ASN A C 1
ATOM 1772 O O . ASN A 1 231 ? 12.492 10.387 1.982 1.00 90.75 231 ASN A O 1
ATOM 1776 N N . GLU A 1 232 ? 13.308 8.627 0.854 1.00 91.12 232 GLU A N 1
ATOM 1777 C CA . GLU A 1 232 ? 14.707 8.831 1.251 1.00 91.12 232 GLU A CA 1
ATOM 1778 C C . GLU A 1 232 ? 15.421 9.624 0.143 1.00 91.12 232 GLU A C 1
ATOM 1780 O O . GLU A 1 232 ? 16.056 9.082 -0.759 1.00 91.12 232 GLU A O 1
ATOM 1785 N N . GLY A 1 233 ? 15.234 10.945 0.133 1.00 88.31 233 GLY A N 1
ATOM 1786 C CA . GLY A 1 233 ? 15.650 11.822 -0.971 1.00 88.31 233 GLY A CA 1
ATOM 1787 C C . GLY A 1 233 ? 17.164 12.060 -1.101 1.00 88.31 233 GLY A C 1
ATOM 1788 O O . GLY A 1 233 ? 17.599 12.676 -2.080 1.00 88.31 233 GLY A O 1
ATOM 1789 N N . THR A 1 234 ? 17.977 11.612 -0.137 1.00 88.31 234 THR A N 1
ATOM 1790 C CA . THR A 1 234 ? 19.398 12.003 -0.028 1.00 88.31 234 THR A CA 1
ATOM 1791 C C . THR A 1 234 ? 20.312 11.374 -1.084 1.00 88.31 234 THR A C 1
ATOM 1793 O O . THR A 1 234 ? 21.376 11.922 -1.379 1.00 88.31 234 THR A O 1
ATOM 1796 N N . LEU A 1 235 ? 19.895 10.271 -1.715 1.00 92.88 235 LEU A N 1
ATOM 1797 C CA . LEU A 1 235 ? 20.630 9.583 -2.784 1.00 92.88 235 LEU A CA 1
ATOM 1798 C C . LEU A 1 235 ? 19.767 9.450 -4.046 1.00 92.88 235 LEU A C 1
ATOM 1800 O O . LEU A 1 235 ? 18.550 9.430 -3.954 1.00 92.88 235 LEU A O 1
ATOM 1804 N N . PRO A 1 236 ? 20.333 9.351 -5.259 1.00 94.38 236 PRO A N 1
ATOM 1805 C CA . PRO A 1 236 ? 19.528 9.138 -6.469 1.00 94.38 236 PRO A CA 1
ATOM 1806 C C . PRO A 1 236 ? 19.011 7.699 -6.613 1.00 94.38 236 PRO A C 1
ATOM 1808 O O . PRO A 1 236 ? 18.071 7.445 -7.367 1.00 94.38 236 PRO A O 1
ATOM 1811 N N . SER A 1 237 ? 19.619 6.757 -5.894 1.00 97.88 237 SER A N 1
ATOM 1812 C CA . SER A 1 237 ? 19.121 5.395 -5.758 1.00 97.88 237 SER A CA 1
ATOM 1813 C C . SER A 1 237 ? 19.128 4.994 -4.299 1.00 97.88 237 SER A C 1
ATOM 1815 O O . SER A 1 237 ? 20.164 5.015 -3.633 1.00 97.88 237 SER A O 1
ATOM 1817 N N . THR A 1 238 ? 17.949 4.618 -3.833 1.00 97.38 238 THR A N 1
ATOM 1818 C CA . THR A 1 238 ? 17.686 4.116 -2.489 1.00 97.38 238 THR A CA 1
ATOM 1819 C C . THR A 1 238 ? 17.025 2.744 -2.566 1.00 97.38 238 THR A C 1
ATOM 1821 O O . THR A 1 238 ? 16.216 2.367 -1.731 1.00 97.38 238 THR A O 1
ATOM 1824 N N . ALA A 1 239 ? 17.401 1.935 -3.565 1.00 98.31 239 ALA A N 1
ATOM 1825 C CA . ALA A 1 239 ? 16.828 0.607 -3.816 1.00 98.31 239 ALA A CA 1
ATOM 1826 C C . ALA A 1 239 ? 16.867 -0.354 -2.606 1.00 98.31 239 ALA A C 1
ATOM 1828 O O . ALA A 1 239 ? 16.113 -1.329 -2.552 1.00 98.31 239 ALA A O 1
ATOM 1829 N N . MET A 1 240 ? 17.752 -0.093 -1.640 1.00 97.44 240 MET A N 1
ATOM 1830 C CA . MET A 1 240 ? 17.896 -0.858 -0.404 1.00 97.44 240 MET A CA 1
ATOM 1831 C C . MET A 1 240 ? 16.836 -0.551 0.661 1.00 97.44 240 MET A C 1
ATOM 1833 O O . MET A 1 240 ? 16.626 -1.401 1.526 1.00 97.44 240 MET A O 1
ATOM 1837 N N . VAL A 1 241 ? 16.191 0.622 0.628 1.00 97.00 241 VAL A N 1
ATOM 1838 C CA . VAL A 1 241 ? 15.181 1.003 1.629 1.00 97.00 241 VAL A CA 1
ATOM 1839 C C . VAL A 1 241 ? 13.806 0.455 1.250 1.00 97.00 241 VAL A C 1
ATOM 1841 O O . VAL A 1 241 ? 13.541 0.139 0.083 1.00 97.00 241 VAL A O 1
ATOM 1844 N N . ARG A 1 242 ? 12.925 0.296 2.241 1.00 96.81 242 ARG A N 1
ATOM 1845 C CA . ARG A 1 242 ? 11.637 -0.381 2.073 1.00 96.81 242 ARG A CA 1
ATOM 1846 C C . ARG A 1 242 ? 10.540 0.415 2.749 1.00 96.81 242 ARG A C 1
ATOM 1848 O O . ARG A 1 242 ? 10.586 0.628 3.955 1.00 96.81 242 ARG A O 1
ATOM 1855 N N . ILE A 1 243 ? 9.489 0.732 1.999 1.00 95.62 243 ILE A N 1
ATOM 1856 C CA . ILE A 1 243 ? 8.300 1.355 2.589 1.00 95.62 243 ILE A CA 1
ATOM 1857 C C . ILE A 1 243 ? 7.612 0.399 3.578 1.00 95.62 243 ILE A C 1
ATOM 1859 O O . ILE A 1 243 ? 6.972 0.821 4.533 1.00 95.62 243 ILE A O 1
ATOM 1863 N N . GLY A 1 244 ? 7.814 -0.910 3.382 1.00 96.06 244 GLY A N 1
ATOM 1864 C CA . GLY A 1 244 ? 7.362 -1.958 4.289 1.00 96.06 244 GLY A CA 1
ATOM 1865 C C . GLY A 1 244 ? 7.922 -1.848 5.711 1.00 96.06 244 GLY A C 1
ATOM 1866 O O . GLY A 1 244 ? 7.308 -2.410 6.612 1.00 96.06 244 GLY A O 1
ATOM 1867 N N . ASP A 1 245 ? 9.041 -1.151 5.924 1.00 95.62 245 ASP A N 1
ATOM 1868 C CA . ASP A 1 245 ? 9.646 -0.975 7.254 1.00 95.62 245 ASP A CA 1
ATOM 1869 C C . ASP A 1 245 ? 8.976 0.167 8.049 1.00 95.62 245 ASP A C 1
ATOM 1871 O O . ASP A 1 245 ? 9.201 0.303 9.249 1.00 95.62 245 ASP A O 1
ATOM 1875 N N . VAL A 1 246 ? 8.135 0.973 7.390 1.00 94.56 246 VAL A N 1
ATOM 1876 C CA . VAL A 1 246 ? 7.476 2.166 7.950 1.00 94.56 246 VAL A CA 1
ATOM 1877 C C . VAL A 1 246 ? 5.973 2.192 7.648 1.00 94.56 246 VAL A C 1
ATOM 1879 O O . VAL A 1 246 ? 5.376 3.255 7.493 1.00 94.56 246 VAL A O 1
ATOM 1882 N N . VAL A 1 247 ? 5.332 1.024 7.549 1.00 95.75 247 VAL A N 1
ATOM 1883 C CA . VAL A 1 247 ? 3.871 0.940 7.388 1.00 95.75 247 VAL A CA 1
ATOM 1884 C C . VAL A 1 247 ? 3.189 1.452 8.658 1.00 95.75 247 VAL A C 1
ATOM 1886 O O . VAL A 1 247 ? 3.382 0.910 9.744 1.00 95.75 247 VAL A O 1
ATOM 1889 N N . ASN A 1 248 ? 2.359 2.481 8.510 1.00 93.88 248 ASN A N 1
ATOM 1890 C CA . ASN A 1 248 ? 1.549 3.047 9.577 1.00 93.88 248 ASN A CA 1
ATOM 1891 C C . ASN A 1 248 ? 0.159 2.400 9.598 1.00 93.88 248 ASN A C 1
ATOM 1893 O O . ASN A 1 248 ? -0.770 2.869 8.934 1.00 93.88 248 ASN A O 1
ATOM 1897 N N . SER A 1 249 ? 0.011 1.330 10.377 1.00 92.94 249 SER A N 1
ATOM 1898 C CA . SER A 1 249 ? -1.274 0.642 10.550 1.00 92.94 249 SER A CA 1
ATOM 1899 C C . SER A 1 249 ? -2.286 1.418 11.397 1.00 92.94 249 SER A C 1
ATOM 1901 O O . SER A 1 249 ? -3.463 1.069 11.424 1.00 92.94 249 SER A O 1
ATOM 1903 N N . GLU A 1 250 ? -1.847 2.477 12.078 1.00 90.19 250 GLU A N 1
ATOM 1904 C CA . GLU A 1 250 ? -2.694 3.316 12.925 1.00 90.19 250 GLU A CA 1
ATOM 1905 C C . GLU A 1 250 ? -3.227 4.553 12.192 1.00 90.19 250 GLU A C 1
ATOM 1907 O O . GLU A 1 250 ? -4.002 5.318 12.764 1.00 90.19 250 GLU A O 1
ATOM 1912 N N . SER A 1 251 ? -2.908 4.740 10.909 1.00 90.50 251 SER A N 1
ATOM 1913 C CA . SER A 1 251 ? -3.443 5.870 10.147 1.00 90.50 251 SER A CA 1
ATOM 1914 C C . SER A 1 251 ? -4.975 5.838 10.085 1.00 90.50 251 SER A C 1
ATOM 1916 O O . SER A 1 251 ? -5.589 4.802 9.807 1.00 90.50 251 SER A O 1
ATOM 1918 N N . VAL A 1 252 ? -5.614 6.995 10.278 1.00 89.38 252 VAL A N 1
ATOM 1919 C CA . VAL A 1 252 ? -7.062 7.163 10.050 1.00 89.38 252 VAL A CA 1
ATOM 1920 C C . VAL A 1 252 ? -7.453 6.897 8.590 1.00 89.38 252 VAL A C 1
ATOM 1922 O O . VAL A 1 252 ? -8.610 6.583 8.295 1.00 89.38 252 VAL A O 1
ATOM 1925 N N . ASN A 1 253 ? -6.494 7.005 7.663 1.00 93.38 253 ASN A N 1
ATOM 1926 C CA . ASN A 1 253 ? -6.729 6.780 6.242 1.00 93.38 253 ASN A CA 1
ATOM 1927 C C . ASN A 1 253 ? -7.132 5.333 5.947 1.00 93.38 253 ASN A C 1
ATOM 1929 O O . ASN A 1 253 ? -7.868 5.123 4.989 1.00 93.38 253 ASN A O 1
ATOM 1933 N N . VAL A 1 254 ? -6.749 4.358 6.785 1.00 95.38 254 VAL A N 1
ATOM 1934 C CA . VAL A 1 254 ? -7.218 2.967 6.654 1.00 95.38 254 VAL A CA 1
ATOM 1935 C C . VAL A 1 254 ? -8.747 2.928 6.697 1.00 95.38 254 VAL A C 1
ATOM 1937 O O . VAL A 1 254 ? -9.386 2.483 5.745 1.00 95.38 254 VAL A O 1
ATOM 1940 N N . HIS A 1 255 ? -9.339 3.502 7.748 1.00 94.12 255 HIS A N 1
ATOM 1941 C CA . HIS A 1 255 ? -10.793 3.593 7.907 1.00 94.12 255 HIS A CA 1
ATOM 1942 C C . HIS A 1 255 ? -11.452 4.413 6.793 1.00 94.12 255 HIS A C 1
ATOM 1944 O O . HIS A 1 255 ? -12.449 3.998 6.206 1.00 94.12 255 HIS A O 1
ATOM 1950 N N . ARG A 1 256 ? -10.890 5.584 6.465 1.00 94.44 256 ARG A N 1
ATOM 1951 C CA . ARG A 1 256 ? -11.462 6.479 5.442 1.00 94.44 256 ARG A CA 1
ATOM 1952 C C . ARG A 1 256 ? -11.462 5.857 4.045 1.00 94.44 256 ARG A C 1
ATOM 1954 O O . ARG A 1 256 ? -12.394 6.095 3.283 1.00 94.44 256 ARG A O 1
ATOM 1961 N N . GLN A 1 257 ? -10.440 5.078 3.701 1.00 97.00 257 GLN A N 1
ATOM 1962 C CA . GLN A 1 257 ? -10.341 4.415 2.400 1.00 97.00 257 GLN A CA 1
ATOM 1963 C C . GLN A 1 257 ? -11.216 3.162 2.329 1.00 97.00 257 GLN A C 1
ATOM 1965 O O . GLN A 1 257 ? -11.882 2.958 1.312 1.00 97.00 257 GLN A O 1
ATOM 1970 N N . LEU A 1 258 ? -11.347 2.410 3.429 1.00 97.88 258 LEU A N 1
ATOM 1971 C CA . LEU A 1 258 ? -12.374 1.371 3.561 1.00 97.88 258 LEU A CA 1
ATOM 1972 C C . LEU A 1 258 ? -13.784 1.946 3.366 1.00 97.88 258 LEU A C 1
ATOM 1974 O O . LEU A 1 258 ? -14.587 1.356 2.644 1.00 97.88 258 LEU A O 1
ATOM 1978 N N . ALA A 1 259 ? -14.072 3.129 3.918 1.00 96.62 259 ALA A N 1
ATOM 1979 C CA . ALA A 1 259 ? -15.335 3.841 3.701 1.00 96.62 259 ALA A CA 1
ATOM 1980 C C . ALA A 1 259 ? -15.561 4.273 2.237 1.00 96.62 259 ALA A C 1
ATOM 1982 O O . ALA A 1 259 ? -16.673 4.636 1.862 1.00 96.62 259 ALA A O 1
ATOM 1983 N N . GLY A 1 260 ? -14.519 4.232 1.402 1.00 96.81 260 GLY A N 1
ATOM 1984 C CA . GLY A 1 260 ? -14.571 4.444 -0.044 1.00 96.81 260 GLY A CA 1
ATOM 1985 C C . GLY A 1 260 ? -14.578 3.158 -0.875 1.00 96.81 260 GLY A C 1
ATOM 1986 O O . GLY A 1 260 ? -14.529 3.242 -2.098 1.00 96.81 260 GLY A O 1
ATOM 1987 N N . GLY A 1 261 ? -14.610 1.982 -0.239 1.00 98.12 261 GLY A N 1
ATOM 1988 C CA . GLY A 1 261 ? -14.571 0.679 -0.910 1.00 98.12 261 GLY A CA 1
ATOM 1989 C C . GLY A 1 261 ? -13.166 0.171 -1.262 1.00 98.12 261 GLY A C 1
ATOM 1990 O O . GLY A 1 261 ? -13.042 -0.871 -1.906 1.00 98.12 261 GLY A O 1
ATOM 1991 N N . LEU A 1 262 ? -12.099 0.871 -0.862 1.00 98.62 262 LEU A N 1
ATOM 1992 C CA . LEU A 1 262 ? -10.731 0.403 -1.080 1.00 98.62 262 LEU A CA 1
ATOM 1993 C C . LEU A 1 262 ? -10.394 -0.722 -0.104 1.00 98.62 262 LEU A C 1
ATOM 1995 O O . LEU A 1 262 ? -10.556 -0.565 1.103 1.00 98.62 262 LEU A O 1
ATOM 1999 N N . THR A 1 263 ? -9.897 -1.846 -0.621 1.00 98.75 263 THR A N 1
ATOM 2000 C CA . THR A 1 263 ? -9.488 -2.989 0.211 1.00 98.75 263 THR A CA 1
ATOM 2001 C C . THR A 1 263 ? -8.009 -3.308 0.085 1.00 98.75 263 THR A C 1
ATOM 2003 O O . THR A 1 263 ? -7.414 -3.801 1.042 1.00 98.75 263 THR A O 1
ATOM 2006 N N . THR A 1 264 ? -7.408 -3.031 -1.074 1.00 98.75 264 THR A N 1
ATOM 2007 C CA . THR A 1 264 ? -6.013 -3.363 -1.377 1.00 98.75 264 THR A CA 1
ATOM 2008 C C . THR A 1 264 ? -5.310 -2.175 -2.009 1.00 98.75 264 THR A C 1
ATOM 2010 O O . THR A 1 264 ? -5.884 -1.478 -2.841 1.00 98.75 264 THR A O 1
ATOM 2013 N N . LEU A 1 265 ? -4.048 -1.955 -1.659 1.00 98.31 265 LEU A N 1
ATOM 2014 C CA . LEU A 1 265 ? -3.238 -0.915 -2.280 1.00 98.31 265 LEU A CA 1
ATOM 2015 C C . LEU A 1 265 ? -1.776 -1.318 -2.402 1.00 98.31 265 LEU A C 1
ATOM 2017 O O . LEU A 1 265 ? -1.281 -2.162 -1.659 1.00 98.31 265 LEU A O 1
ATOM 2021 N N . ASN A 1 266 ? -1.074 -0.690 -3.332 1.00 98.38 266 ASN A N 1
ATOM 2022 C CA . ASN A 1 266 ? 0.377 -0.703 -3.404 1.00 98.38 266 ASN A CA 1
ATOM 2023 C C . ASN A 1 266 ? 0.900 0.561 -2.719 1.00 98.38 266 ASN A C 1
ATOM 2025 O O . ASN A 1 266 ? 0.732 1.656 -3.248 1.00 98.38 266 ASN A O 1
ATOM 2029 N N . LEU A 1 267 ? 1.510 0.400 -1.544 1.00 97.44 267 LEU A N 1
ATOM 2030 C CA . LEU A 1 267 ? 2.211 1.462 -0.834 1.00 97.44 267 LEU A CA 1
ATOM 2031 C C . LEU A 1 267 ? 3.623 1.574 -1.409 1.00 97.44 267 LEU A C 1
ATOM 2033 O O . LEU A 1 267 ? 4.308 0.563 -1.600 1.00 97.44 267 LEU A O 1
ATOM 2037 N N . LEU A 1 268 ? 4.076 2.790 -1.695 1.00 96.38 268 LEU A N 1
ATOM 2038 C CA . LEU A 1 268 ? 5.351 3.002 -2.370 1.00 96.38 268 LEU A CA 1
ATOM 2039 C C . LEU A 1 268 ? 5.973 4.363 -2.044 1.00 96.38 268 LEU A C 1
ATOM 2041 O O . LEU A 1 268 ? 5.319 5.255 -1.509 1.00 96.38 268 LEU A O 1
ATOM 2045 N N . HIS A 1 269 ? 7.242 4.514 -2.420 1.00 95.31 269 HIS A N 1
ATOM 2046 C CA . HIS A 1 269 ? 7.946 5.795 -2.388 1.00 95.31 269 HIS A CA 1
ATOM 2047 C C . HIS A 1 269 ? 7.339 6.778 -3.401 1.00 95.31 269 HIS A C 1
ATOM 2049 O O . HIS A 1 269 ? 6.645 6.373 -4.340 1.00 95.31 269 HIS A O 1
ATOM 2055 N N . GLY A 1 270 ? 7.635 8.065 -3.254 1.00 93.25 270 GLY A N 1
ATOM 2056 C CA . GLY A 1 270 ? 7.252 9.121 -4.187 1.00 93.25 270 GLY A CA 1
ATOM 2057 C C . GLY A 1 270 ? 8.155 9.150 -5.424 1.00 93.25 270 GLY A C 1
ATOM 2058 O O . GLY A 1 270 ? 8.652 8.119 -5.881 1.00 93.25 270 GLY A O 1
ATOM 2059 N N . SER A 1 271 ? 8.347 10.332 -6.009 1.00 93.31 271 SER A N 1
ATOM 2060 C CA . SER A 1 271 ? 9.125 10.517 -7.248 1.00 93.31 271 SER A CA 1
ATOM 2061 C C . SER A 1 271 ? 10.398 11.349 -7.073 1.00 93.31 271 SER A C 1
ATOM 2063 O O . SER A 1 271 ? 10.904 11.914 -8.040 1.00 93.31 271 SER A O 1
ATOM 2065 N N . ALA A 1 272 ? 10.930 11.442 -5.851 1.00 91.69 272 ALA A N 1
ATOM 2066 C CA . ALA A 1 272 ? 12.123 12.241 -5.564 1.00 91.69 272 ALA A CA 1
ATOM 2067 C C . ALA A 1 272 ? 13.419 11.640 -6.150 1.00 91.69 272 ALA A C 1
ATOM 2069 O O . ALA A 1 272 ? 14.392 12.353 -6.417 1.00 91.69 272 ALA A O 1
ATOM 2070 N N . ASN A 1 273 ? 13.470 10.323 -6.356 1.00 94.62 273 ASN A N 1
ATOM 2071 C CA . ASN A 1 273 ? 14.671 9.589 -6.763 1.00 94.62 273 ASN A CA 1
ATOM 2072 C C . ASN A 1 273 ? 14.419 8.854 -8.089 1.00 94.62 273 ASN A C 1
ATOM 2074 O O . ASN A 1 273 ? 13.352 8.256 -8.234 1.00 94.62 273 ASN A O 1
ATOM 2078 N N . PRO A 1 274 ? 15.396 8.795 -9.019 1.00 97.44 274 PRO A N 1
ATOM 2079 C CA . PRO A 1 274 ? 15.331 7.862 -10.145 1.00 97.44 274 PRO A CA 1
ATOM 2080 C C . PRO A 1 274 ? 14.993 6.425 -9.717 1.00 97.44 274 PRO A C 1
ATOM 2082 O O . PRO A 1 274 ? 14.156 5.783 -10.347 1.00 97.44 274 PRO A O 1
ATOM 2085 N N . ILE A 1 275 ? 15.597 5.940 -8.622 1.00 98.50 275 ILE A N 1
ATOM 2086 C CA . ILE A 1 275 ? 15.246 4.668 -7.974 1.00 98.50 275 ILE A CA 1
ATOM 2087 C C . ILE A 1 275 ? 14.898 4.956 -6.507 1.00 98.50 275 ILE A C 1
ATOM 2089 O O . ILE A 1 275 ? 15.788 5.202 -5.699 1.00 98.50 275 ILE A O 1
ATOM 2093 N N . GLY A 1 276 ? 13.608 4.955 -6.168 1.00 96.62 276 GLY A N 1
ATOM 2094 C CA . GLY A 1 276 ? 13.100 5.372 -4.853 1.00 96.62 276 GLY A CA 1
ATOM 2095 C C . GLY A 1 276 ? 13.255 4.323 -3.758 1.00 96.62 276 GLY A C 1
ATOM 2096 O O . GLY A 1 276 ? 13.744 4.625 -2.679 1.00 96.62 276 GLY A O 1
ATOM 2097 N N . GLY A 1 277 ? 12.872 3.077 -4.015 1.00 97.62 277 GLY A N 1
ATOM 2098 C CA . GLY A 1 277 ? 12.942 2.029 -2.995 1.00 97.62 277 GLY A CA 1
ATOM 2099 C C . GLY A 1 277 ? 11.790 1.042 -3.082 1.00 97.62 277 GLY A C 1
ATOM 2100 O O . GLY A 1 277 ? 10.888 1.170 -3.914 1.00 97.62 277 GLY A O 1
ATOM 2101 N N . GLN A 1 278 ? 11.847 0.018 -2.241 1.00 98.38 278 GLN A N 1
ATOM 2102 C CA . GLN A 1 278 ? 10.979 -1.153 -2.336 1.00 98.38 278 GLN A CA 1
ATOM 2103 C C . GLN A 1 278 ? 9.559 -0.847 -1.849 1.00 98.38 278 GLN A C 1
ATOM 2105 O O . GLN A 1 278 ? 9.374 -0.191 -0.820 1.00 98.38 278 GLN A O 1
ATOM 2110 N N . ASN A 1 279 ? 8.573 -1.353 -2.587 1.00 97.88 279 ASN A N 1
ATOM 2111 C CA . ASN A 1 279 ? 7.148 -1.162 -2.317 1.00 97.88 279 ASN A CA 1
ATOM 2112 C C . ASN A 1 279 ? 6.624 -2.203 -1.314 1.00 97.88 279 ASN A C 1
ATOM 2114 O O . ASN A 1 279 ? 7.273 -3.225 -1.073 1.00 97.88 279 ASN A O 1
ATOM 2118 N N . ALA A 1 280 ? 5.421 -1.979 -0.789 1.00 97.88 280 ALA A N 1
ATOM 2119 C CA . ALA A 1 280 ? 4.672 -2.953 -0.006 1.00 97.88 280 ALA A CA 1
ATOM 2120 C C . ALA A 1 280 ? 3.202 -2.951 -0.440 1.00 97.88 280 ALA A C 1
ATOM 2122 O O . ALA A 1 280 ? 2.524 -1.934 -0.344 1.00 97.88 280 ALA A O 1
ATOM 2123 N N . ILE A 1 281 ? 2.695 -4.095 -0.895 1.00 98.56 281 ILE A N 1
ATOM 2124 C CA . ILE A 1 281 ? 1.266 -4.250 -1.179 1.00 98.56 281 ILE A CA 1
ATOM 2125 C C . ILE A 1 281 ? 0.563 -4.572 0.136 1.00 98.56 281 ILE A C 1
ATOM 2127 O O . ILE A 1 281 ? 1.002 -5.460 0.870 1.00 98.56 281 ILE A O 1
ATOM 2131 N N . LEU A 1 282 ? -0.504 -3.841 0.441 1.00 98.50 282 LEU A N 1
ATOM 2132 C CA . LEU A 1 282 ? -1.261 -3.943 1.680 1.00 98.50 282 LEU A CA 1
ATOM 2133 C C . LEU A 1 282 ? -2.708 -4.334 1.396 1.00 98.50 282 LEU A C 1
ATOM 2135 O O . LEU A 1 282 ? -3.302 -3.863 0.428 1.00 98.50 282 LEU A O 1
ATOM 2139 N N . LYS A 1 283 ? -3.290 -5.122 2.299 1.00 98.56 283 LYS A N 1
ATOM 2140 C CA . LYS A 1 283 ? -4.736 -5.169 2.511 1.00 98.56 283 LYS A CA 1
ATOM 2141 C C . LYS A 1 283 ? -5.093 -4.303 3.711 1.00 98.56 283 LYS A C 1
ATOM 2143 O O . LYS A 1 283 ? -4.410 -4.356 4.735 1.00 98.56 283 LYS A O 1
ATOM 2148 N N . LEU A 1 284 ? -6.177 -3.538 3.609 1.00 98.06 284 LEU A N 1
ATOM 2149 C CA . LEU A 1 284 ? -6.631 -2.596 4.637 1.00 98.06 284 LEU A CA 1
ATOM 2150 C C . LEU A 1 284 ? -7.329 -3.291 5.813 1.00 98.06 284 LEU A C 1
ATOM 2152 O O . LEU A 1 284 ? -8.463 -2.980 6.161 1.00 98.06 284 LEU A O 1
ATOM 2156 N N . ARG A 1 285 ? -6.640 -4.252 6.432 1.00 97.50 285 ARG A N 1
ATOM 2157 C CA . ARG A 1 285 ? -7.091 -4.953 7.636 1.00 97.50 285 ARG A CA 1
ATOM 2158 C C . ARG A 1 285 ? -6.966 -4.011 8.839 1.00 97.50 285 ARG A C 1
ATOM 2160 O O . ARG A 1 285 ? -5.978 -4.084 9.565 1.00 97.50 285 ARG A O 1
ATOM 2167 N N . ASP A 1 286 ? -7.919 -3.095 9.017 1.00 95.62 286 ASP A N 1
ATOM 2168 C CA . ASP A 1 286 ? -7.888 -2.136 10.132 1.00 95.62 286 ASP A CA 1
ATOM 2169 C C . ASP A 1 286 ? -7.751 -2.859 11.481 1.00 95.62 286 ASP A C 1
ATOM 2171 O O . ASP A 1 286 ? -8.322 -3.928 11.690 1.00 95.62 286 ASP A O 1
ATOM 2175 N N . GLY A 1 287 ? -6.937 -2.307 12.378 1.00 94.12 287 GLY A N 1
ATOM 2176 C CA . GLY A 1 287 ? -6.571 -2.931 13.655 1.00 94.12 287 GLY A CA 1
ATOM 2177 C C . GLY A 1 287 ? -5.498 -4.025 13.577 1.00 94.12 287 GLY A C 1
ATOM 2178 O O . GLY A 1 287 ? -5.061 -4.512 14.619 1.00 94.12 287 GLY A O 1
ATOM 2179 N N . ALA A 1 288 ? -5.033 -4.412 12.384 1.00 95.56 288 ALA A N 1
ATOM 2180 C CA . ALA A 1 288 ? -3.867 -5.283 12.247 1.00 95.56 288 ALA A CA 1
ATOM 2181 C C . ALA A 1 288 ? -2.556 -4.529 12.532 1.00 95.56 288 ALA A C 1
ATOM 2183 O O . ALA A 1 288 ? -2.484 -3.305 12.463 1.00 95.56 288 ALA A O 1
ATOM 2184 N N . THR A 1 289 ? -1.488 -5.277 12.819 1.00 94.88 289 THR A N 1
ATOM 2185 C CA . THR A 1 289 ? -0.126 -4.725 12.887 1.00 94.88 289 THR A CA 1
ATOM 2186 C C . THR A 1 289 ? 0.374 -4.314 11.493 1.00 94.88 289 THR A C 1
ATOM 2188 O O . THR A 1 289 ? -0.182 -4.779 10.491 1.00 94.88 289 THR A O 1
ATOM 2191 N N . PRO A 1 290 ? 1.464 -3.526 11.390 1.00 95.44 290 PRO A N 1
ATOM 2192 C CA . PRO A 1 290 ? 2.093 -3.203 10.106 1.00 95.44 290 PRO A CA 1
ATOM 2193 C C . PRO A 1 290 ? 2.368 -4.443 9.237 1.00 95.44 290 PRO A C 1
ATOM 2195 O O . PRO A 1 290 ? 2.028 -4.477 8.055 1.00 95.44 290 PRO A O 1
ATOM 2198 N N . GLU A 1 291 ? 2.903 -5.512 9.832 1.00 96.81 291 GLU A N 1
ATOM 2199 C CA . GLU A 1 291 ? 3.097 -6.811 9.177 1.00 96.81 291 GLU A CA 1
ATOM 2200 C C . GLU A 1 291 ? 1.776 -7.478 8.790 1.00 96.81 291 GLU A C 1
ATOM 2202 O O . GLU A 1 291 ? 1.674 -8.035 7.699 1.00 96.81 291 GLU A O 1
ATOM 2207 N N . GLY A 1 292 ? 0.761 -7.409 9.655 1.00 96.94 292 GLY A N 1
ATOM 2208 C CA . GLY A 1 292 ? -0.558 -7.991 9.411 1.00 96.94 292 GLY A CA 1
ATOM 2209 C C . GLY A 1 292 ? -1.323 -7.334 8.258 1.00 96.94 292 GLY A C 1
ATOM 2210 O O . GLY A 1 292 ? -2.199 -7.968 7.670 1.00 96.94 292 GLY A O 1
ATOM 2211 N N . MET A 1 293 ? -0.984 -6.098 7.884 1.00 97.62 293 MET A N 1
ATOM 2212 C CA . MET A 1 293 ? -1.534 -5.443 6.692 1.00 97.62 293 MET A CA 1
ATOM 2213 C C . MET A 1 293 ? -0.865 -5.901 5.393 1.00 97.62 293 MET A C 1
ATOM 2215 O O . MET A 1 293 ? -1.488 -5.826 4.336 1.00 97.62 293 MET A O 1
ATOM 2219 N N . LYS A 1 294 ? 0.381 -6.391 5.429 1.00 98.12 294 LYS A N 1
ATOM 2220 C CA . LYS A 1 294 ? 1.111 -6.778 4.213 1.00 98.12 294 LYS A CA 1
ATOM 2221 C C . LYS A 1 294 ? 0.403 -7.928 3.491 1.00 98.12 294 LYS A C 1
ATOM 2223 O O . LYS A 1 294 ? -0.114 -8.872 4.094 1.00 98.12 294 LYS A O 1
ATOM 2228 N N . PHE A 1 295 ? 0.383 -7.856 2.168 1.00 97.62 295 PHE A N 1
ATOM 2229 C CA . PHE A 1 295 ? -0.136 -8.913 1.313 1.00 97.62 295 PHE A CA 1
ATOM 2230 C C . PHE A 1 295 ? 0.939 -9.998 1.174 1.00 97.62 295 PHE A C 1
ATOM 2232 O O . PHE A 1 295 ? 1.832 -9.899 0.338 1.00 97.62 295 PHE A O 1
ATOM 2239 N N . ALA A 1 296 ? 0.848 -11.047 1.996 1.00 92.38 296 ALA A N 1
ATOM 2240 C CA . ALA A 1 296 ? 1.900 -12.057 2.153 1.00 92.38 296 ALA A CA 1
ATOM 2241 C C . ALA A 1 296 ? 2.367 -12.729 0.844 1.00 92.38 296 ALA A C 1
ATOM 2243 O O . ALA A 1 296 ? 3.551 -13.018 0.698 1.00 92.38 296 ALA A O 1
ATOM 2244 N N . ASN A 1 297 ? 1.456 -12.960 -0.107 1.00 90.31 297 ASN A N 1
ATOM 2245 C CA . ASN A 1 297 ? 1.760 -13.651 -1.367 1.00 90.31 297 ASN A CA 1
ATOM 2246 C C . ASN A 1 297 ? 2.143 -12.712 -2.523 1.00 90.31 297 ASN A C 1
ATOM 2248 O O . ASN A 1 297 ? 2.402 -13.186 -3.630 1.00 90.31 297 ASN A O 1
ATOM 2252 N N . ALA A 1 298 ? 2.130 -11.396 -2.308 1.00 94.25 298 ALA A N 1
ATOM 2253 C CA . ALA A 1 298 ? 2.382 -10.446 -3.376 1.00 94.25 298 ALA A CA 1
ATOM 2254 C C . ALA A 1 298 ? 3.870 -10.412 -3.749 1.00 94.25 298 ALA A C 1
ATOM 2256 O O . ALA A 1 298 ? 4.751 -10.462 -2.887 1.00 94.25 298 ALA A O 1
ATOM 2257 N N . LEU A 1 299 ? 4.156 -10.313 -5.048 1.00 92.56 299 LEU A N 1
ATOM 2258 C CA . LEU A 1 299 ? 5.533 -10.196 -5.516 1.00 92.56 299 LEU A CA 1
ATOM 2259 C C . LEU A 1 299 ? 6.139 -8.849 -5.085 1.00 92.56 299 LEU A C 1
ATOM 2261 O O . LEU A 1 299 ? 5.440 -7.832 -5.078 1.00 92.56 299 LEU A O 1
ATOM 2265 N N . PRO A 1 300 ? 7.445 -8.799 -4.769 1.00 96.06 300 PRO A N 1
ATOM 2266 C CA . PRO A 1 300 ? 8.104 -7.547 -4.426 1.00 96.06 300 PRO A CA 1
ATOM 2267 C C . PRO A 1 300 ? 8.078 -6.536 -5.582 1.00 96.06 300 PRO A C 1
ATOM 2269 O O . PRO A 1 300 ? 8.410 -6.859 -6.724 1.00 96.06 300 PRO A O 1
ATOM 2272 N N . GLY A 1 301 ? 7.757 -5.282 -5.263 1.00 98.06 301 GLY A N 1
ATOM 2273 C CA . GLY A 1 301 ? 7.833 -4.144 -6.181 1.00 98.06 301 GLY A CA 1
ATOM 2274 C C . GLY A 1 301 ? 8.944 -3.160 -5.806 1.00 98.06 301 GLY A C 1
ATOM 2275 O O . GLY A 1 301 ? 9.506 -3.216 -4.706 1.00 98.06 301 GLY A O 1
ATOM 2276 N N . ILE A 1 302 ? 9.268 -2.241 -6.714 1.00 98.69 302 ILE A N 1
ATOM 2277 C CA . ILE A 1 302 ? 10.165 -1.102 -6.469 1.00 98.69 302 ILE A CA 1
ATOM 2278 C C . ILE A 1 302 ? 9.734 0.123 -7.271 1.00 98.69 302 ILE A C 1
ATOM 2280 O O . ILE A 1 302 ? 9.391 0.016 -8.451 1.00 98.69 302 ILE A O 1
ATOM 2284 N N . LYS A 1 303 ? 9.760 1.291 -6.625 1.00 98.44 303 LYS A N 1
ATOM 2285 C CA . LYS A 1 303 ? 9.437 2.573 -7.249 1.00 98.44 303 LYS A CA 1
ATOM 2286 C C . LYS A 1 303 ? 10.638 3.134 -7.998 1.00 98.44 303 LYS A C 1
ATOM 2288 O O . LYS A 1 303 ? 11.733 3.255 -7.449 1.00 98.44 303 LYS A O 1
ATOM 2293 N N . PHE A 1 304 ? 10.398 3.500 -9.246 1.00 98.62 304 PHE A N 1
ATOM 2294 C CA . PHE A 1 304 ? 11.287 4.268 -10.110 1.00 98.62 304 PHE A CA 1
ATOM 2295 C C . PHE A 1 304 ? 10.608 5.584 -10.485 1.00 98.62 304 PHE A C 1
ATOM 2297 O O . PHE A 1 304 ? 9.383 5.695 -10.401 1.00 98.62 304 PHE A O 1
ATOM 2304 N N . ALA A 1 305 ? 11.368 6.576 -10.933 1.00 97.94 305 ALA A N 1
ATOM 2305 C CA . ALA A 1 305 ? 10.780 7.806 -11.440 1.00 97.94 305 ALA A CA 1
ATOM 2306 C C . ALA A 1 305 ? 11.588 8.439 -12.577 1.00 97.94 305 ALA A C 1
ATOM 2308 O O . ALA A 1 305 ? 12.812 8.315 -12.653 1.00 97.94 305 ALA A O 1
ATOM 2309 N N . LEU A 1 306 ? 10.862 9.121 -13.457 1.00 96.81 306 LEU A N 1
ATOM 2310 C CA . LEU A 1 306 ? 11.349 9.927 -14.574 1.00 96.81 306 LEU A CA 1
ATOM 2311 C C . LEU A 1 306 ? 10.961 11.399 -14.346 1.00 96.81 306 LEU A C 1
ATOM 2313 O O . LEU A 1 306 ? 10.414 11.749 -13.299 1.00 96.81 306 LEU A O 1
ATOM 2317 N N . GLY A 1 307 ? 11.221 12.262 -15.324 1.00 92.38 307 GLY A N 1
ATOM 2318 C CA . GLY A 1 307 ? 10.627 13.591 -15.373 1.00 92.38 307 GLY A CA 1
ATOM 2319 C C . GLY A 1 307 ? 11.359 14.675 -14.596 1.00 92.38 307 GLY A C 1
ATOM 2320 O O . GLY A 1 307 ? 12.537 14.582 -14.232 1.00 92.38 307 GLY A O 1
ATOM 2321 N N . GLU A 1 308 ? 10.630 15.763 -14.377 1.00 91.44 308 GLU A N 1
ATOM 2322 C CA . GLU A 1 308 ? 11.092 16.982 -13.725 1.00 91.44 308 GLU A CA 1
ATOM 2323 C C . GLU A 1 308 ? 11.518 16.752 -12.271 1.00 91.44 308 GLU A C 1
ATOM 2325 O O . GLU A 1 308 ? 12.452 17.420 -11.813 1.00 91.44 308 GLU A O 1
ATOM 2330 N N . ASN A 1 309 ? 10.894 15.793 -11.581 1.00 89.75 309 ASN A N 1
ATOM 2331 C CA . ASN A 1 309 ? 11.092 15.532 -10.151 1.00 89.75 309 ASN A CA 1
ATOM 2332 C C . ASN A 1 309 ? 12.473 14.943 -9.865 1.00 89.75 309 ASN A C 1
ATOM 2334 O O . ASN A 1 309 ? 13.242 15.470 -9.063 1.00 89.75 309 ASN A O 1
ATOM 2338 N N . VAL A 1 310 ? 12.842 13.880 -10.580 1.00 90.81 310 VAL A N 1
ATOM 2339 C CA . VAL A 1 310 ? 14.111 13.179 -10.339 1.00 90.81 310 VAL A CA 1
ATOM 2340 C C . VAL A 1 310 ? 15.327 13.997 -10.748 1.00 90.81 310 VAL A C 1
ATOM 2342 O O . VAL A 1 310 ? 16.401 13.826 -10.167 1.00 90.81 310 VAL A O 1
ATOM 2345 N N . LYS A 1 311 ? 15.142 14.915 -11.707 1.00 90.62 311 LYS A N 1
ATOM 2346 C CA . LYS A 1 311 ? 16.146 15.906 -12.100 1.00 90.62 311 LYS A CA 1
ATOM 2347 C C . LYS A 1 311 ? 16.114 17.184 -11.255 1.00 90.62 311 LYS A C 1
ATOM 2349 O O . LYS A 1 311 ? 16.826 18.122 -11.597 1.00 90.62 311 LYS A O 1
ATOM 2354 N N . GLN A 1 312 ? 15.301 17.220 -10.193 1.00 86.31 312 GLN A N 1
ATOM 2355 C CA . GLN A 1 312 ? 15.279 18.288 -9.192 1.00 86.31 312 GLN A CA 1
ATOM 2356 C C . GLN A 1 312 ? 14.889 19.672 -9.746 1.00 86.31 312 GLN A C 1
ATOM 2358 O O . GLN A 1 312 ? 15.412 20.696 -9.328 1.00 86.31 312 GLN A O 1
ATOM 2363 N N . SER A 1 313 ? 13.937 19.723 -10.687 1.00 81.06 313 SER A N 1
ATOM 2364 C CA . SER A 1 313 ? 13.526 20.982 -11.350 1.00 81.06 313 SER A CA 1
ATOM 2365 C C . SER A 1 313 ? 12.799 21.968 -10.435 1.00 81.06 313 SER A C 1
ATOM 2367 O O . SER A 1 313 ? 12.726 23.151 -10.751 1.00 81.06 313 SER A O 1
ATOM 2369 N N . ASN A 1 314 ? 12.228 21.466 -9.345 1.00 76.75 314 ASN A N 1
ATOM 2370 C CA . ASN A 1 314 ? 11.488 22.223 -8.341 1.00 76.75 314 ASN A CA 1
ATOM 2371 C C . ASN A 1 314 ? 12.376 22.716 -7.187 1.00 76.75 314 ASN A C 1
ATOM 2373 O O . ASN A 1 314 ? 11.902 23.473 -6.350 1.00 76.75 314 ASN A O 1
ATOM 2377 N N . THR A 1 315 ? 13.653 22.323 -7.147 1.00 75.31 315 THR A N 1
ATOM 2378 C CA . THR A 1 315 ? 14.568 22.661 -6.055 1.00 75.31 315 THR A CA 1
ATOM 2379 C C . THR A 1 315 ? 15.810 23.384 -6.571 1.00 75.31 315 THR A C 1
ATOM 2381 O O . THR A 1 315 ? 16.234 23.229 -7.713 1.00 75.31 315 THR A O 1
ATOM 2384 N N . SER A 1 316 ? 16.433 24.183 -5.706 1.00 78.50 316 SER A N 1
ATOM 2385 C CA . SER A 1 316 ? 17.722 24.829 -5.977 1.00 78.50 316 SER A CA 1
ATOM 2386 C C . SER A 1 316 ? 18.923 23.901 -5.738 1.00 78.50 316 SER A C 1
ATOM 2388 O O . SER A 1 316 ? 20.067 24.289 -5.986 1.00 78.50 316 SER A O 1
ATOM 2390 N N . ARG A 1 317 ? 18.693 22.672 -5.249 1.00 73.62 317 ARG A N 1
ATOM 2391 C CA . ARG A 1 317 ? 19.745 21.687 -4.955 1.00 73.62 317 ARG A CA 1
ATOM 2392 C C . ARG A 1 317 ? 20.264 21.037 -6.241 1.00 73.62 317 ARG A C 1
ATOM 2394 O O . ARG A 1 317 ? 19.552 20.282 -6.891 1.00 73.62 317 ARG A O 1
ATOM 2401 N N . THR A 1 318 ? 21.543 21.254 -6.548 1.00 77.06 318 THR A N 1
ATOM 2402 C CA . THR A 1 318 ? 22.213 20.723 -7.757 1.00 77.06 318 THR A CA 1
ATOM 2403 C C . THR A 1 318 ? 23.337 19.725 -7.458 1.00 77.06 318 THR A C 1
ATOM 2405 O O . THR A 1 318 ? 24.069 19.305 -8.352 1.00 77.06 318 THR A O 1
ATOM 2408 N N . ASN A 1 319 ? 23.492 19.314 -6.198 1.00 84.44 319 ASN A N 1
ATOM 2409 C CA . ASN A 1 319 ? 24.600 18.476 -5.730 1.00 84.44 319 ASN A CA 1
ATOM 2410 C C . ASN A 1 319 ? 24.391 16.963 -5.942 1.00 84.44 319 ASN A C 1
ATOM 2412 O O . ASN A 1 319 ? 25.204 16.164 -5.476 1.00 84.44 319 ASN A O 1
ATOM 2416 N N . ARG A 1 320 ? 23.323 16.554 -6.638 1.00 89.56 320 ARG A N 1
ATOM 2417 C CA . ARG A 1 320 ? 22.968 15.149 -6.870 1.00 89.56 320 ARG A CA 1
ATOM 2418 C C . ARG A 1 320 ? 22.763 14.883 -8.361 1.00 89.56 320 ARG A C 1
ATOM 2420 O O . ARG A 1 320 ? 21.953 15.532 -9.013 1.00 89.56 320 ARG A O 1
ATOM 2427 N N . PHE A 1 321 ? 23.466 13.896 -8.910 1.00 92.12 321 PHE A N 1
ATOM 2428 C CA . PHE A 1 321 ? 23.183 13.384 -10.255 1.00 92.12 321 PHE A CA 1
ATOM 2429 C C . PHE A 1 321 ? 21.934 12.487 -10.214 1.00 92.12 321 PHE A C 1
ATOM 2431 O O . PHE A 1 321 ? 21.876 11.645 -9.321 1.00 92.12 321 PHE A O 1
ATOM 2438 N N . PRO A 1 322 ? 20.979 12.578 -11.160 1.00 93.31 322 PRO A N 1
ATOM 2439 C CA . PRO A 1 322 ? 20.989 13.382 -12.387 1.00 93.31 322 PRO A CA 1
ATOM 2440 C C . PRO A 1 322 ? 20.322 14.766 -12.252 1.00 93.31 322 PRO A C 1
ATOM 2442 O O . PRO A 1 322 ? 19.428 14.952 -11.443 1.00 93.31 322 PRO A O 1
ATOM 2445 N N . GLN A 1 323 ? 20.718 15.714 -13.115 1.00 92.75 323 GLN A N 1
ATOM 2446 C CA . GLN A 1 323 ? 20.120 17.066 -13.242 1.00 92.75 323 GLN A CA 1
ATOM 2447 C C . GLN A 1 323 ? 19.487 17.308 -14.631 1.00 92.75 323 GLN A C 1
ATOM 2449 O O . GLN A 1 323 ? 19.001 18.390 -14.955 1.00 92.75 323 GLN A O 1
ATOM 2454 N N . THR A 1 324 ? 19.488 16.288 -15.493 1.00 93.94 324 THR A N 1
ATOM 2455 C CA . THR A 1 324 ? 18.935 16.338 -16.854 1.00 93.94 324 THR A CA 1
ATOM 2456 C C . THR A 1 324 ? 18.259 15.013 -17.197 1.00 93.94 324 THR A C 1
ATOM 2458 O O . THR A 1 324 ? 18.626 13.974 -16.648 1.00 93.94 324 THR A O 1
ATOM 2461 N N . ARG A 1 325 ? 17.323 15.019 -18.158 1.00 94.19 325 ARG A N 1
ATOM 2462 C CA . ARG A 1 325 ? 16.682 13.788 -18.670 1.00 94.19 325 ARG A CA 1
ATOM 2463 C C . ARG A 1 325 ? 17.698 12.805 -19.271 1.00 94.19 325 ARG A C 1
ATOM 2465 O O . ARG A 1 325 ? 17.588 11.600 -19.071 1.00 94.19 325 ARG A O 1
ATOM 2472 N N . MET A 1 326 ? 18.749 13.316 -19.920 1.00 95.62 326 MET A N 1
ATOM 2473 C CA . MET A 1 326 ? 19.877 12.496 -20.390 1.00 95.62 326 MET A CA 1
ATOM 2474 C C . MET A 1 326 ? 20.597 11.808 -19.226 1.00 95.62 326 MET A C 1
ATOM 2476 O O . MET A 1 326 ? 20.920 10.625 -19.299 1.00 95.62 326 MET A O 1
ATOM 2480 N N . GLY A 1 327 ? 20.817 12.542 -18.131 1.00 96.50 327 GLY A N 1
ATOM 2481 C CA . GLY A 1 327 ? 21.411 11.999 -16.917 1.00 96.50 327 GLY A CA 1
ATOM 2482 C C . GLY A 1 327 ? 20.566 10.883 -16.305 1.00 96.50 327 GLY A C 1
ATOM 2483 O O . GLY A 1 327 ? 21.130 9.883 -15.878 1.00 96.50 327 GLY A O 1
ATOM 2484 N N . VAL A 1 328 ? 19.235 11.016 -16.308 1.00 96.69 328 VAL A N 1
ATOM 2485 C CA . VAL A 1 328 ? 18.307 9.983 -15.811 1.00 96.69 328 VAL A CA 1
ATOM 2486 C C . VAL A 1 328 ? 18.461 8.681 -16.600 1.00 96.69 328 VAL A C 1
ATOM 2488 O O . VAL A 1 328 ? 18.667 7.626 -16.004 1.00 96.69 328 VAL A O 1
ATOM 2491 N N . HIS A 1 329 ? 18.459 8.753 -17.934 1.00 96.19 329 HIS A N 1
ATOM 2492 C CA . HIS A 1 329 ? 18.707 7.585 -18.785 1.00 96.19 329 HIS A CA 1
ATOM 2493 C C . HIS A 1 329 ? 20.061 6.923 -18.468 1.00 96.19 329 HIS A C 1
ATOM 2495 O O . HIS A 1 329 ? 20.131 5.724 -18.186 1.00 96.19 329 HIS A O 1
ATOM 2501 N N . THR A 1 330 ? 21.141 7.711 -18.456 1.00 97.81 330 THR A N 1
ATOM 2502 C CA . THR A 1 330 ? 22.494 7.214 -18.162 1.00 97.81 330 THR A CA 1
ATOM 2503 C C . THR A 1 330 ? 22.599 6.624 -16.757 1.00 97.81 330 THR A C 1
ATOM 2505 O O . THR A 1 330 ? 23.300 5.635 -16.551 1.00 97.81 330 THR A O 1
ATOM 2508 N N . PHE A 1 331 ? 21.885 7.193 -15.784 1.00 98.12 331 PHE A N 1
ATOM 2509 C CA . PHE A 1 331 ? 21.841 6.680 -14.422 1.00 98.12 331 PHE A CA 1
ATOM 2510 C C . PHE A 1 331 ? 21.319 5.244 -14.385 1.00 98.12 331 PHE A C 1
ATOM 2512 O O . PHE A 1 331 ? 21.996 4.369 -13.841 1.00 98.12 331 PHE A O 1
ATOM 2519 N N . PHE A 1 332 ? 20.164 4.984 -15.007 1.00 98.50 332 PHE A N 1
ATOM 2520 C CA . PHE A 1 332 ? 19.602 3.637 -15.063 1.00 98.50 332 PHE A CA 1
ATOM 2521 C C . PHE A 1 332 ? 20.541 2.667 -15.773 1.00 98.50 332 PHE A C 1
ATOM 2523 O O . PHE A 1 332 ? 20.873 1.631 -15.201 1.00 98.50 332 PHE A O 1
ATOM 2530 N N . ALA A 1 333 ? 21.047 3.022 -16.957 1.00 98.44 333 ALA A N 1
ATOM 2531 C CA . ALA A 1 333 ? 21.977 2.167 -17.693 1.00 98.44 333 ALA A CA 1
ATOM 2532 C C . ALA A 1 333 ? 23.205 1.780 -16.843 1.00 98.44 333 ALA A C 1
ATOM 2534 O O . ALA A 1 333 ? 23.570 0.604 -16.763 1.00 98.44 333 ALA A O 1
ATOM 2535 N N . ASN A 1 334 ? 23.792 2.743 -16.125 1.00 98.44 334 ASN A N 1
ATOM 2536 C CA . ASN A 1 334 ? 24.939 2.500 -15.252 1.00 98.44 334 ASN A CA 1
ATOM 2537 C C . ASN A 1 334 ? 24.593 1.610 -14.051 1.00 98.44 334 ASN A C 1
ATOM 2539 O O . ASN A 1 334 ? 25.387 0.746 -13.680 1.00 98.44 334 ASN A O 1
ATOM 2543 N N . ARG A 1 335 ? 23.435 1.820 -13.411 1.00 98.50 335 ARG A N 1
ATOM 2544 C CA . ARG A 1 335 ? 23.017 1.026 -12.244 1.00 98.50 335 ARG A CA 1
ATOM 2545 C C . ARG A 1 335 ? 22.663 -0.413 -12.615 1.00 98.50 335 ARG A C 1
ATOM 2547 O O . ARG A 1 335 ? 23.098 -1.325 -11.918 1.00 98.50 335 ARG A O 1
ATOM 2554 N N . PHE A 1 336 ? 21.962 -0.635 -13.726 1.00 98.75 336 PHE A N 1
ATOM 2555 C CA . PHE A 1 336 ? 21.657 -1.989 -14.206 1.00 98.75 336 PHE A CA 1
ATOM 2556 C C . PHE A 1 336 ? 22.915 -2.722 -14.679 1.00 98.75 336 PHE A C 1
ATOM 2558 O O . PHE A 1 336 ? 23.088 -3.893 -14.352 1.00 98.75 336 PHE A O 1
ATOM 2565 N N . THR A 1 337 ? 23.849 -2.029 -15.338 1.00 98.81 337 THR A N 1
ATOM 2566 C CA . THR A 1 337 ? 25.161 -2.606 -15.680 1.00 98.81 337 THR A CA 1
ATOM 2567 C C . THR A 1 337 ? 25.929 -3.032 -14.427 1.00 98.81 337 THR A C 1
ATOM 2569 O O . THR A 1 337 ? 26.440 -4.149 -14.368 1.00 98.81 337 THR A O 1
ATOM 2572 N N . ALA A 1 338 ? 25.966 -2.180 -13.396 1.00 98.75 338 ALA A N 1
ATOM 2573 C CA . ALA A 1 338 ? 26.618 -2.506 -12.127 1.00 98.75 338 ALA A CA 1
ATOM 2574 C C . ALA A 1 338 ? 25.945 -3.692 -11.414 1.00 98.75 338 ALA A C 1
ATOM 2576 O O . ALA A 1 338 ? 26.631 -4.558 -10.878 1.00 98.75 338 ALA A O 1
ATOM 2577 N N . ALA A 1 339 ? 24.612 -3.771 -11.436 1.00 98.69 339 ALA A N 1
ATOM 2578 C CA . ALA A 1 339 ? 23.881 -4.901 -10.868 1.00 98.69 339 ALA A CA 1
ATOM 2579 C C . ALA A 1 339 ? 24.151 -6.205 -11.636 1.00 98.69 339 ALA A C 1
ATOM 2581 O O . ALA A 1 339 ? 24.337 -7.251 -11.020 1.00 98.69 339 ALA A O 1
ATOM 2582 N N . GLN A 1 340 ? 24.251 -6.154 -12.967 1.00 98.56 340 GLN A N 1
ATOM 2583 C CA . GLN A 1 340 ? 24.615 -7.317 -13.777 1.00 98.56 340 GLN A CA 1
ATOM 2584 C C . GLN A 1 340 ? 26.033 -7.810 -13.456 1.00 98.56 340 GLN A C 1
ATOM 2586 O O . GLN A 1 340 ? 26.238 -9.010 -13.282 1.00 98.56 340 GLN A O 1
ATOM 2591 N N . GLN A 1 341 ? 27.001 -6.896 -13.330 1.00 98.56 341 GLN A N 1
ATOM 2592 C CA . GLN A 1 341 ? 28.370 -7.221 -12.909 1.00 98.56 341 GLN A CA 1
ATOM 2593 C C . GLN A 1 341 ? 28.382 -7.857 -11.516 1.00 98.56 341 GLN A C 1
ATOM 2595 O O . GLN A 1 341 ? 28.962 -8.922 -11.333 1.00 98.56 341 GLN A O 1
ATOM 2600 N N . TYR A 1 342 ? 27.650 -7.267 -10.572 1.00 98.50 342 TYR A N 1
ATOM 2601 C CA . TYR A 1 342 ? 27.492 -7.798 -9.223 1.00 98.50 342 TYR A CA 1
ATOM 2602 C C . TYR A 1 342 ? 26.927 -9.228 -9.218 1.00 98.50 342 TYR A C 1
ATOM 2604 O O . TYR A 1 342 ? 27.452 -10.111 -8.541 1.00 98.50 342 TYR A O 1
ATOM 2612 N N . LEU A 1 343 ? 25.884 -9.499 -10.009 1.00 98.31 343 LEU A N 1
ATOM 2613 C CA . LEU A 1 343 ? 25.327 -10.848 -10.136 1.00 98.31 343 LEU A CA 1
ATOM 2614 C C . LEU A 1 343 ? 26.330 -11.846 -10.729 1.00 98.31 343 LEU A C 1
ATOM 2616 O O . LEU A 1 343 ? 26.372 -12.992 -10.271 1.00 98.31 343 LEU A O 1
ATOM 2620 N N . ASN A 1 344 ? 27.127 -11.416 -11.711 1.00 98.19 344 ASN A N 1
ATOM 2621 C CA . ASN A 1 344 ? 28.161 -12.242 -12.331 1.00 98.19 344 ASN A CA 1
ATOM 2622 C C . ASN A 1 344 ? 29.268 -12.588 -11.324 1.00 98.19 344 ASN A C 1
ATOM 2624 O O . ASN A 1 344 ? 29.590 -13.762 -11.174 1.00 98.19 344 ASN A O 1
ATOM 2628 N N . GLU A 1 345 ? 29.758 -11.616 -10.548 1.00 97.94 345 GLU A N 1
ATOM 2629 C CA . GLU A 1 345 ? 30.754 -11.846 -9.488 1.00 97.94 345 GLU A CA 1
ATOM 2630 C C . GLU A 1 345 ? 30.270 -12.884 -8.463 1.00 97.94 345 GLU A C 1
ATOM 2632 O O . GLU A 1 345 ? 31.003 -13.800 -8.081 1.00 97.94 345 GLU A O 1
ATOM 2637 N N . TRP A 1 346 ? 29.005 -12.794 -8.041 1.00 97.81 346 TRP A N 1
ATOM 2638 C CA . TRP A 1 346 ? 28.411 -13.786 -7.142 1.00 97.81 346 TRP A CA 1
ATOM 2639 C C . TRP A 1 346 ? 28.213 -15.154 -7.794 1.00 97.81 346 TRP A C 1
ATOM 2641 O O . TRP A 1 346 ? 28.306 -16.175 -7.108 1.00 97.81 346 TRP A O 1
ATOM 2651 N N . ALA A 1 347 ? 27.910 -15.205 -9.091 1.00 97.25 347 ALA A N 1
ATOM 2652 C CA . ALA A 1 347 ? 27.820 -16.460 -9.828 1.00 97.25 347 ALA A CA 1
ATOM 2653 C C . ALA A 1 347 ? 29.193 -17.139 -9.930 1.00 97.25 347 ALA A C 1
ATOM 2655 O O . ALA A 1 347 ? 29.298 -18.328 -9.627 1.00 97.25 347 ALA A O 1
ATOM 2656 N N . ASP A 1 348 ? 30.241 -16.382 -10.250 1.00 96.75 348 ASP A N 1
ATOM 2657 C CA . ASP A 1 348 ? 31.619 -16.867 -10.316 1.00 96.75 348 ASP A CA 1
ATOM 2658 C C . ASP A 1 348 ? 32.102 -17.368 -8.955 1.00 96.75 348 ASP A C 1
ATOM 2660 O O . ASP A 1 348 ? 32.643 -18.473 -8.860 1.00 96.75 348 ASP A O 1
ATOM 2664 N N . TYR A 1 349 ? 31.815 -16.624 -7.882 1.00 95.75 349 TYR A N 1
ATOM 2665 C CA . TYR A 1 349 ? 32.091 -17.056 -6.513 1.00 95.75 349 TYR A CA 1
ATOM 2666 C C . TYR A 1 349 ? 31.395 -18.380 -6.164 1.00 95.75 349 TYR A C 1
ATOM 2668 O O . TYR A 1 349 ? 32.043 -19.306 -5.668 1.00 95.75 349 TYR A O 1
ATOM 2676 N N . ARG A 1 350 ? 30.089 -18.513 -6.449 1.00 95.69 350 ARG A N 1
ATOM 2677 C CA . ARG A 1 350 ? 29.339 -19.763 -6.213 1.00 95.69 350 ARG A CA 1
ATOM 2678 C C . ARG A 1 350 ? 29.910 -20.929 -7.020 1.00 95.69 350 ARG A C 1
ATOM 2680 O O . ARG A 1 350 ? 30.091 -22.016 -6.476 1.00 95.69 350 ARG A O 1
ATOM 2687 N N . ASN A 1 351 ? 30.241 -20.705 -8.290 1.00 95.06 351 ASN A N 1
ATOM 2688 C CA . ASN A 1 351 ? 30.834 -21.719 -9.160 1.00 95.06 351 ASN A CA 1
ATOM 2689 C C . ASN A 1 351 ? 32.211 -22.169 -8.654 1.00 95.06 351 ASN A C 1
ATOM 2691 O O . ASN A 1 351 ? 32.480 -23.369 -8.595 1.00 95.06 351 ASN A O 1
ATOM 2695 N N . ALA A 1 352 ? 33.074 -21.232 -8.256 1.00 92.06 352 ALA A N 1
ATOM 2696 C CA . ALA A 1 352 ? 34.381 -21.534 -7.680 1.00 92.06 352 ALA A CA 1
ATOM 2697 C C . ALA A 1 352 ? 34.255 -22.298 -6.351 1.00 92.06 352 ALA A C 1
ATOM 2699 O O . ALA A 1 352 ? 34.951 -23.290 -6.144 1.00 92.06 352 ALA A O 1
ATOM 2700 N N . THR A 1 353 ? 33.314 -21.896 -5.492 1.00 90.94 353 THR A N 1
ATOM 2701 C CA . THR A 1 353 ? 33.034 -22.555 -4.206 1.00 90.94 353 THR A CA 1
ATOM 2702 C C . THR A 1 353 ? 32.569 -23.998 -4.417 1.00 90.94 353 THR A C 1
ATOM 2704 O O . THR A 1 353 ? 33.103 -24.916 -3.799 1.00 90.94 353 THR A O 1
ATOM 2707 N N . ASN A 1 354 ? 31.641 -24.222 -5.353 1.00 90.25 354 ASN A N 1
ATOM 2708 C CA . ASN A 1 354 ? 31.159 -25.559 -5.706 1.00 90.25 354 ASN A CA 1
ATOM 2709 C C . ASN A 1 354 ? 32.282 -26.449 -6.260 1.00 90.25 354 ASN A C 1
ATOM 2711 O O . ASN A 1 354 ? 32.349 -27.625 -5.910 1.00 90.25 354 ASN A O 1
ATOM 2715 N N . LYS A 1 355 ? 33.194 -25.899 -7.076 1.00 88.62 355 LYS A N 1
ATOM 2716 C CA . LYS A 1 355 ? 34.366 -26.634 -7.586 1.00 88.62 355 LYS A CA 1
ATOM 2717 C C . LYS A 1 355 ? 35.312 -27.062 -6.463 1.00 88.62 355 LYS A C 1
ATOM 2719 O O . LYS A 1 355 ? 35.745 -28.211 -6.456 1.00 88.62 355 LYS A O 1
ATOM 2724 N N . VAL A 1 356 ? 35.607 -26.173 -5.510 1.00 86.31 356 VAL A N 1
ATOM 2725 C CA . VAL A 1 356 ? 36.445 -26.507 -4.343 1.00 86.31 356 VAL A CA 1
ATOM 2726 C C . VAL A 1 356 ? 35.763 -27.573 -3.482 1.00 86.31 356 VAL A C 1
ATOM 2728 O O . VAL A 1 356 ? 36.396 -28.569 -3.145 1.00 86.31 356 VAL A O 1
ATOM 2731 N N . ALA A 1 357 ? 34.465 -27.428 -3.199 1.00 84.81 357 ALA A N 1
ATOM 2732 C CA . ALA A 1 357 ? 33.703 -28.404 -2.420 1.00 84.81 357 ALA A CA 1
ATOM 2733 C C . ALA A 1 357 ? 33.678 -29.798 -3.078 1.00 84.81 357 ALA A C 1
ATOM 2735 O O . ALA A 1 357 ? 33.894 -30.805 -2.403 1.00 84.81 357 ALA A O 1
ATOM 2736 N N . GLN A 1 358 ? 33.479 -29.864 -4.400 1.00 83.00 358 GLN A N 1
ATOM 2737 C CA . GLN A 1 358 ? 33.529 -31.120 -5.157 1.00 83.00 358 GLN A CA 1
ATOM 2738 C C . GLN A 1 358 ? 34.932 -31.744 -5.139 1.00 83.00 358 GLN A C 1
ATOM 2740 O O . GLN A 1 358 ? 35.061 -32.933 -4.855 1.00 83.00 358 GLN A O 1
ATOM 2745 N N . ALA A 1 359 ? 35.989 -30.960 -5.370 1.00 79.00 359 ALA A N 1
ATOM 2746 C CA . ALA A 1 359 ? 37.366 -31.458 -5.343 1.00 79.00 359 ALA A CA 1
ATOM 2747 C C . ALA A 1 359 ? 37.765 -31.996 -3.955 1.00 79.00 359 ALA A C 1
ATOM 2749 O O . ALA A 1 359 ? 38.337 -33.082 -3.849 1.00 79.00 359 ALA A O 1
ATOM 2750 N N . SER A 1 360 ? 37.390 -31.296 -2.880 1.00 70.56 360 SER A N 1
ATOM 2751 C CA . SER A 1 360 ? 37.643 -31.743 -1.505 1.00 70.56 360 SER A CA 1
ATOM 2752 C C . SER A 1 360 ? 36.854 -33.000 -1.116 1.00 70.56 360 SER A C 1
ATOM 2754 O O . SER A 1 360 ? 37.295 -33.732 -0.235 1.00 70.56 360 SER A O 1
ATOM 2756 N N . SER A 1 361 ? 35.732 -33.293 -1.784 1.00 67.81 361 SER A N 1
ATOM 2757 C CA . SER A 1 361 ? 34.986 -34.548 -1.590 1.00 67.81 361 SER A CA 1
ATOM 2758 C C . SER A 1 361 ? 35.597 -35.759 -2.314 1.00 67.81 361 SER A C 1
ATOM 2760 O O . SER A 1 361 ? 35.337 -36.894 -1.922 1.00 67.81 361 SER A O 1
ATOM 2762 N N . LEU A 1 362 ? 36.423 -35.535 -3.346 1.00 61.53 362 LEU A N 1
ATOM 2763 C CA . LEU A 1 362 ? 36.974 -36.582 -4.221 1.00 61.53 362 LEU A CA 1
ATOM 2764 C C . LEU A 1 362 ? 38.407 -37.008 -3.868 1.00 61.53 362 LEU A C 1
ATOM 2766 O O . LEU A 1 362 ? 38.839 -38.084 -4.275 1.00 61.53 362 LEU A O 1
ATOM 2770 N N . SER A 1 363 ? 39.152 -36.203 -3.109 1.00 58.69 363 SER A N 1
ATOM 2771 C CA . SER A 1 363 ? 40.517 -36.541 -2.696 1.00 58.69 363 SER A CA 1
ATOM 2772 C C . SER A 1 363 ? 40.780 -36.136 -1.249 1.00 58.69 363 SER A C 1
ATOM 2774 O O . SER A 1 363 ? 40.841 -34.946 -0.929 1.00 58.69 363 SER A O 1
ATOM 2776 N N . ALA A 1 364 ? 40.979 -37.130 -0.378 1.00 52.69 364 ALA A N 1
ATOM 2777 C CA . ALA A 1 364 ? 41.421 -36.928 0.997 1.00 52.69 364 ALA A CA 1
ATOM 2778 C C . ALA A 1 364 ? 42.849 -36.346 0.997 1.00 52.69 364 ALA A C 1
ATOM 2780 O O . ALA A 1 364 ? 43.824 -37.086 0.902 1.00 52.69 364 ALA A O 1
ATOM 2781 N N . GLY A 1 365 ? 42.972 -35.015 1.045 1.00 57.31 365 GLY A N 1
ATOM 2782 C CA . GLY A 1 365 ? 44.262 -34.330 1.201 1.00 57.31 365 GLY A CA 1
ATOM 2783 C C . GLY A 1 365 ? 44.505 -33.093 0.330 1.00 57.31 365 GLY A C 1
ATOM 2784 O O . GLY A 1 365 ? 45.491 -32.404 0.570 1.00 57.31 365 GLY A O 1
ATOM 2785 N N . GLN A 1 366 ? 43.636 -32.760 -0.635 1.00 56.47 366 GLN A N 1
ATOM 2786 C CA . GLN A 1 366 ? 43.727 -31.494 -1.382 1.00 56.47 366 GLN A CA 1
ATOM 2787 C C . GLN A 1 366 ? 42.649 -30.503 -0.920 1.00 56.47 366 GLN A C 1
ATOM 2789 O O . GLN A 1 366 ? 41.506 -30.526 -1.376 1.00 56.47 366 GLN A O 1
ATOM 2794 N N . THR A 1 367 ? 43.009 -29.602 -0.006 1.00 60.91 367 THR A N 1
ATOM 2795 C CA . THR A 1 367 ? 42.176 -28.440 0.331 1.00 60.91 367 THR A CA 1
ATOM 2796 C C . THR A 1 367 ? 42.535 -27.293 -0.610 1.00 60.91 367 THR A C 1
ATOM 2798 O O . THR A 1 367 ? 43.523 -26.592 -0.391 1.00 60.91 367 THR A O 1
ATOM 2801 N N . GLY A 1 368 ? 41.761 -27.118 -1.684 1.00 69.06 368 GLY A N 1
ATOM 2802 C CA . GLY A 1 368 ? 41.847 -25.912 -2.509 1.00 69.06 368 GLY A CA 1
ATOM 2803 C C . GLY A 1 368 ? 41.529 -24.667 -1.674 1.00 69.06 368 GLY A C 1
ATOM 2804 O O . GLY A 1 368 ? 40.707 -24.727 -0.758 1.00 69.06 368 GLY A O 1
ATOM 2805 N N . GLN A 1 369 ? 42.183 -23.540 -1.963 1.00 80.31 369 GLN A N 1
ATOM 2806 C CA . GLN A 1 369 ? 41.897 -22.284 -1.269 1.00 80.31 369 GLN A CA 1
ATOM 2807 C C . GLN A 1 369 ? 40.452 -21.859 -1.553 1.00 80.31 369 GLN A C 1
ATOM 2809 O O . GLN A 1 369 ? 40.055 -21.722 -2.712 1.00 80.31 369 GLN A O 1
ATOM 2814 N N . MET A 1 370 ? 39.666 -21.653 -0.494 1.00 84.31 370 MET A N 1
ATOM 2815 C CA . MET A 1 370 ? 38.291 -21.183 -0.635 1.00 84.31 370 MET A CA 1
ATOM 2816 C C . MET A 1 370 ? 38.298 -19.775 -1.252 1.00 84.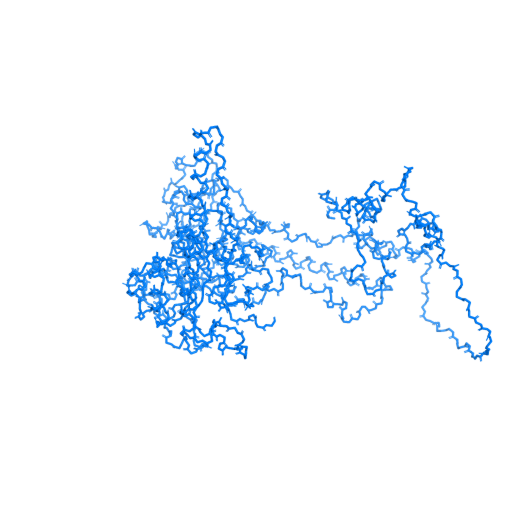31 370 MET A C 1
ATOM 2818 O O . MET A 1 370 ? 39.046 -18.920 -0.764 1.00 84.31 370 MET A O 1
ATOM 2822 N N . PRO A 1 371 ? 37.501 -19.504 -2.304 1.00 89.44 371 PRO A N 1
ATOM 2823 C CA . PRO A 1 371 ? 37.413 -18.162 -2.864 1.00 89.44 371 PRO A CA 1
ATOM 2824 C C . PRO A 1 371 ? 36.879 -17.176 -1.816 1.00 89.44 371 PRO A C 1
ATOM 2826 O O . PRO A 1 371 ? 36.122 -17.542 -0.914 1.00 89.44 371 PRO A O 1
ATOM 2829 N N . VAL A 1 372 ? 37.267 -15.908 -1.940 1.00 91.69 372 VAL A N 1
ATOM 2830 C CA . VAL A 1 372 ? 36.762 -14.831 -1.079 1.00 91.69 372 VAL A CA 1
ATOM 2831 C C . VAL A 1 372 ? 35.386 -14.393 -1.597 1.00 91.69 372 VAL A C 1
ATOM 2833 O O . VAL A 1 372 ? 35.262 -14.140 -2.797 1.00 91.69 372 VAL A O 1
ATOM 2836 N N . PRO A 1 373 ? 34.348 -14.304 -0.743 1.00 93.69 373 PRO A N 1
ATOM 2837 C CA . PRO A 1 373 ? 33.030 -13.852 -1.177 1.00 93.69 373 PRO A CA 1
ATOM 2838 C C . PRO A 1 373 ? 33.065 -12.383 -1.635 1.00 93.69 373 PRO A C 1
ATOM 2840 O O . PRO A 1 373 ? 33.694 -11.558 -0.961 1.00 93.69 373 PRO A O 1
ATOM 2843 N N . PRO A 1 374 ? 32.360 -12.022 -2.727 1.00 95.38 374 PRO A N 1
ATOM 2844 C CA . PRO A 1 374 ? 32.170 -10.627 -3.107 1.00 95.38 374 PRO A CA 1
ATOM 2845 C C . PRO A 1 374 ? 31.524 -9.824 -1.971 1.00 95.38 374 PRO A C 1
ATOM 2847 O O . PRO A 1 374 ? 30.729 -10.343 -1.180 1.00 95.38 374 PRO A O 1
ATOM 2850 N N . ARG A 1 375 ? 31.838 -8.526 -1.879 1.00 96.69 375 ARG A N 1
ATOM 2851 C CA . ARG A 1 375 ? 31.249 -7.658 -0.850 1.00 96.69 375 ARG A CA 1
ATOM 2852 C C . ARG A 1 375 ? 29.747 -7.528 -1.084 1.00 96.69 375 ARG A C 1
ATOM 2854 O O . ARG A 1 375 ? 29.302 -7.165 -2.168 1.00 96.69 375 ARG A O 1
ATOM 2861 N N . ARG A 1 376 ? 28.957 -7.750 -0.035 1.00 97.12 376 ARG A N 1
ATOM 2862 C CA . ARG A 1 376 ? 27.506 -7.559 -0.081 1.00 97.12 376 ARG A CA 1
ATOM 2863 C C . ARG A 1 376 ? 27.137 -6.097 -0.377 1.00 97.12 376 ARG A C 1
ATOM 2865 O O . ARG A 1 376 ? 27.677 -5.194 0.264 1.00 97.12 376 ARG A O 1
ATOM 2872 N N . ASN A 1 377 ? 26.198 -5.868 -1.299 1.00 98.25 377 ASN A N 1
ATOM 2873 C CA . ASN A 1 377 ? 25.671 -4.540 -1.618 1.00 98.25 377 ASN A CA 1
ATOM 2874 C C . ASN A 1 377 ? 24.144 -4.603 -1.773 1.00 98.25 377 ASN A C 1
ATOM 2876 O O . ASN A 1 377 ? 23.643 -5.123 -2.763 1.00 98.25 377 ASN A O 1
ATOM 2880 N N . LEU A 1 378 ? 23.415 -4.040 -0.806 1.00 98.25 378 LEU A N 1
ATOM 2881 C CA . LEU A 1 378 ? 21.950 -4.115 -0.749 1.00 98.25 378 LEU A CA 1
ATOM 2882 C C . LEU A 1 378 ? 21.253 -3.412 -1.923 1.00 98.25 378 LEU A C 1
ATOM 2884 O O . LEU A 1 378 ? 20.180 -3.837 -2.340 1.00 98.25 378 LEU A O 1
ATOM 2888 N N . GLU A 1 379 ? 21.851 -2.344 -2.454 1.00 98.25 379 GLU A N 1
ATOM 2889 C CA . GLU A 1 379 ? 21.307 -1.622 -3.606 1.00 98.25 379 GLU A CA 1
ATOM 2890 C C . GLU A 1 379 ? 21.392 -2.498 -4.864 1.00 98.25 379 GLU A C 1
ATOM 2892 O O . GLU A 1 379 ? 20.393 -2.712 -5.550 1.00 98.25 379 GLU A O 1
ATOM 2897 N N . LEU A 1 380 ? 22.576 -3.057 -5.140 1.00 98.69 380 LEU A N 1
ATOM 2898 C CA . LEU A 1 380 ? 22.802 -3.905 -6.314 1.00 98.69 380 LEU A CA 1
ATOM 2899 C C . LEU A 1 380 ? 22.107 -5.266 -6.195 1.00 98.69 380 LEU A C 1
ATOM 2901 O O . LEU A 1 380 ? 21.700 -5.811 -7.216 1.00 98.69 380 LEU A O 1
ATOM 2905 N N . GLU A 1 381 ? 21.915 -5.791 -4.981 1.00 98.38 381 GLU A N 1
ATOM 2906 C CA . GLU A 1 381 ? 21.048 -6.951 -4.732 1.00 98.38 381 GLU A CA 1
ATOM 2907 C C . GLU A 1 381 ? 19.611 -6.662 -5.179 1.00 98.38 381 GLU A C 1
ATOM 2909 O O . GLU A 1 381 ? 19.060 -7.417 -5.978 1.00 98.38 381 GLU A O 1
ATOM 2914 N N . ALA A 1 382 ? 19.027 -5.546 -4.729 1.00 98.44 382 ALA A N 1
ATOM 2915 C CA . ALA A 1 382 ? 17.651 -5.185 -5.062 1.00 98.44 382 ALA A CA 1
ATOM 2916 C C . ALA A 1 382 ? 17.455 -4.932 -6.567 1.00 98.44 382 ALA A C 1
ATOM 2918 O O . ALA A 1 382 ? 16.444 -5.340 -7.134 1.00 98.44 382 ALA A O 1
ATOM 2919 N N . ILE A 1 383 ? 18.423 -4.298 -7.238 1.00 98.75 383 ILE A N 1
ATOM 2920 C CA . ILE A 1 383 ? 18.385 -4.111 -8.700 1.00 98.75 383 ILE A CA 1
ATOM 2921 C C . ILE A 1 383 ? 18.636 -5.445 -9.424 1.00 98.75 383 ILE A C 1
ATOM 2923 O O . ILE A 1 383 ? 18.003 -5.737 -10.436 1.00 98.75 383 ILE A O 1
ATOM 2927 N N . GLY A 1 384 ? 19.506 -6.300 -8.885 1.00 98.56 384 GLY A N 1
ATOM 2928 C CA . GLY A 1 384 ? 19.750 -7.645 -9.398 1.00 98.56 384 GLY A CA 1
ATOM 2929 C C . GLY A 1 384 ? 18.506 -8.537 -9.357 1.00 98.56 384 GLY A C 1
ATOM 2930 O O . GLY A 1 384 ? 18.282 -9.324 -10.273 1.00 98.56 384 GLY A O 1
ATOM 2931 N N . 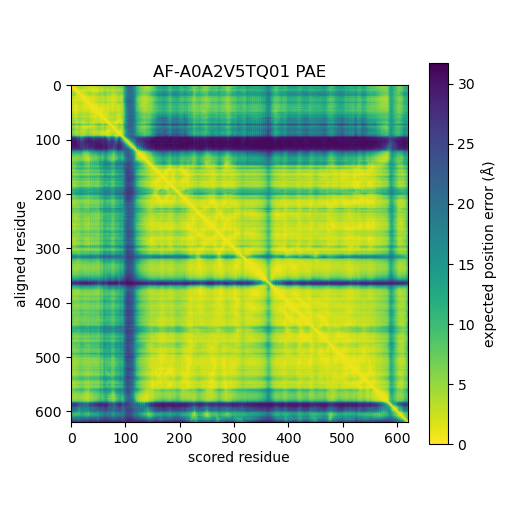GLU A 1 385 ? 17.642 -8.382 -8.353 1.00 98.50 385 GLU A N 1
ATOM 2932 C CA . GLU A 1 385 ? 16.340 -9.062 -8.309 1.00 98.50 385 GLU A CA 1
ATOM 2933 C C . GLU A 1 385 ? 15.431 -8.666 -9.482 1.00 98.50 385 GLU A C 1
ATOM 2935 O O . GLU A 1 385 ? 14.671 -9.506 -9.964 1.00 98.50 385 GLU A O 1
ATOM 2940 N N . ILE A 1 386 ? 15.537 -7.430 -9.982 1.00 98.62 386 ILE A N 1
ATOM 2941 C CA . ILE A 1 386 ? 14.800 -6.966 -11.168 1.00 98.62 386 ILE A CA 1
ATOM 2942 C C . ILE A 1 386 ? 15.313 -7.688 -12.418 1.00 98.62 386 ILE A C 1
ATOM 2944 O O . ILE A 1 386 ? 14.518 -8.242 -13.174 1.00 98.62 386 ILE A O 1
ATOM 2948 N N . LEU A 1 387 ? 16.640 -7.755 -12.598 1.00 98.56 387 LEU A N 1
ATOM 2949 C CA . LEU A 1 387 ? 17.278 -8.501 -13.697 1.00 98.56 387 LEU A CA 1
ATOM 2950 C C . LEU A 1 387 ? 16.890 -9.991 -13.693 1.00 98.56 387 LEU A C 1
ATOM 2952 O O . LEU A 1 387 ? 16.823 -10.626 -14.739 1.00 98.56 387 LEU A O 1
ATOM 2956 N N . GLN A 1 388 ? 16.618 -10.551 -12.514 1.00 97.69 388 GLN A N 1
ATOM 2957 C CA . GLN A 1 388 ? 16.198 -11.943 -12.335 1.00 97.69 388 GLN A CA 1
ATOM 2958 C C . GLN A 1 388 ? 14.677 -12.157 -12.427 1.00 97.69 388 GLN A C 1
ATOM 2960 O O . GLN A 1 388 ? 14.222 -13.285 -12.242 1.00 97.69 388 GLN A O 1
ATOM 2965 N N . GLY A 1 389 ? 13.880 -11.105 -12.647 1.00 96.75 389 GLY A N 1
ATOM 2966 C CA . GLY A 1 389 ? 12.415 -11.191 -12.677 1.00 96.75 389 GLY A CA 1
ATOM 2967 C C . GLY A 1 389 ? 11.763 -11.480 -11.317 1.00 96.75 389 GLY A C 1
ATOM 2968 O O . GLY A 1 389 ? 10.605 -11.885 -11.261 1.00 96.75 389 GLY A O 1
ATOM 2969 N N . LYS A 1 390 ? 12.492 -11.287 -10.212 1.00 96.94 390 LYS A N 1
ATOM 2970 C CA . LYS A 1 390 ? 12.005 -11.489 -8.835 1.00 96.94 390 LYS A CA 1
ATOM 2971 C C . LYS A 1 390 ? 11.372 -10.235 -8.235 1.00 96.94 390 LYS A C 1
ATOM 2973 O O . LYS A 1 390 ? 10.704 -10.327 -7.209 1.00 96.94 390 LYS A O 1
ATOM 2978 N N . ARG A 1 391 ? 11.600 -9.075 -8.856 1.00 97.69 391 ARG A N 1
ATOM 2979 C CA . ARG A 1 391 ? 11.096 -7.776 -8.410 1.00 97.69 391 ARG A CA 1
ATOM 2980 C C . ARG A 1 391 ? 10.617 -6.942 -9.589 1.00 97.69 391 ARG A C 1
ATOM 2982 O O . ARG A 1 391 ? 11.320 -6.829 -10.589 1.00 97.69 391 ARG A O 1
ATOM 2989 N N . TRP A 1 392 ? 9.445 -6.333 -9.450 1.00 97.94 392 TRP A N 1
ATOM 2990 C CA . TRP A 1 392 ? 8.799 -5.581 -10.525 1.00 97.94 392 TRP A CA 1
ATOM 2991 C C . TRP A 1 392 ? 8.971 -4.073 -10.370 1.00 97.94 392 TRP A C 1
ATOM 2993 O O . TRP A 1 392 ? 8.858 -3.520 -9.275 1.00 97.94 392 TRP A O 1
ATOM 3003 N N . VAL A 1 393 ? 9.228 -3.397 -11.490 1.00 98.62 393 VAL A N 1
ATOM 3004 C CA . VAL A 1 393 ? 9.382 -1.940 -11.519 1.00 98.62 393 VAL A CA 1
ATOM 3005 C C . VAL A 1 393 ? 8.026 -1.255 -11.676 1.00 98.62 393 VAL A C 1
ATOM 3007 O O . VAL A 1 393 ? 7.275 -1.563 -12.605 1.00 98.62 393 VAL A O 1
ATOM 3010 N N . HIS A 1 394 ? 7.763 -0.278 -10.808 1.00 98.56 394 HIS A N 1
ATOM 3011 C CA . HIS A 1 394 ? 6.663 0.676 -10.926 1.00 98.56 394 HIS A CA 1
ATOM 3012 C C . HIS A 1 394 ? 7.255 2.071 -11.133 1.00 98.56 394 HIS A C 1
ATOM 3014 O O . HIS A 1 394 ? 7.877 2.615 -10.223 1.00 98.56 394 HIS A O 1
ATOM 3020 N N . CYS A 1 395 ? 7.117 2.639 -12.329 1.00 98.56 395 CYS A N 1
ATOM 3021 C CA . CYS A 1 395 ? 7.882 3.814 -12.743 1.00 98.56 395 CYS A CA 1
ATOM 3022 C C . CYS A 1 395 ? 6.991 5.043 -12.929 1.00 98.56 395 CYS A C 1
ATOM 3024 O O . CYS A 1 395 ? 6.169 5.069 -13.837 1.00 98.56 395 CYS A O 1
ATOM 3026 N N . HIS A 1 396 ? 7.164 6.066 -12.093 1.00 98.00 396 HIS A N 1
ATOM 3027 C CA . HIS A 1 396 ? 6.573 7.391 -12.294 1.00 98.00 396 HIS A CA 1
ATOM 3028 C C . HIS A 1 396 ? 7.036 7.988 -13.621 1.00 98.00 396 HIS A C 1
ATOM 3030 O O . HIS A 1 396 ? 8.233 8.075 -13.885 1.00 98.00 396 HIS A O 1
ATOM 3036 N N . SER A 1 397 ? 6.084 8.412 -14.444 1.00 95.94 397 SER A N 1
ATOM 3037 C CA . SER A 1 397 ? 6.335 8.948 -15.777 1.00 95.94 397 SER A CA 1
ATOM 3038 C C . SER A 1 397 ? 5.190 9.855 -16.209 1.00 95.94 397 SER A C 1
ATOM 3040 O O . SER A 1 397 ? 4.043 9.596 -15.866 1.00 95.94 397 SER A O 1
ATOM 3042 N N . TYR A 1 398 ? 5.478 10.875 -17.009 1.00 95.56 398 TYR A N 1
ATOM 3043 C CA . TYR A 1 398 ? 4.436 11.694 -17.629 1.00 95.56 398 TYR A CA 1
ATOM 3044 C C . TYR A 1 398 ? 4.562 11.696 -19.144 1.00 95.56 398 TYR A C 1
ATOM 3046 O O . TYR A 1 398 ? 3.612 11.322 -19.830 1.00 95.56 398 TYR A O 1
ATOM 3054 N N . ARG A 1 399 ? 5.747 12.056 -19.648 1.00 96.06 399 ARG A N 1
ATOM 3055 C CA . ARG A 1 399 ? 5.952 12.345 -21.065 1.00 96.06 399 ARG A CA 1
ATOM 3056 C C . ARG A 1 399 ? 6.300 11.140 -21.927 1.00 96.06 399 ARG A C 1
ATOM 3058 O O . ARG A 1 399 ? 7.024 10.242 -21.487 1.00 96.06 399 ARG A O 1
ATOM 3065 N N . GLN A 1 400 ? 5.873 11.166 -23.192 1.00 97.00 400 GLN A N 1
ATOM 3066 C CA . GLN A 1 400 ? 6.136 10.077 -24.142 1.00 97.00 400 GLN A CA 1
ATOM 3067 C C . GLN A 1 400 ? 7.623 9.811 -24.387 1.00 97.00 400 GLN A C 1
ATOM 3069 O O . GLN A 1 400 ? 8.027 8.658 -24.516 1.00 97.00 400 GLN A O 1
ATOM 3074 N N . ASP A 1 401 ? 8.450 10.854 -24.467 1.00 96.31 401 ASP A N 1
ATOM 3075 C CA . ASP A 1 401 ? 9.875 10.731 -24.784 1.00 96.31 401 ASP A CA 1
ATOM 3076 C C . ASP A 1 401 ? 10.626 9.987 -23.675 1.00 96.31 401 ASP A C 1
ATOM 3078 O O . ASP A 1 401 ? 11.463 9.121 -23.943 1.00 96.31 401 ASP A O 1
ATOM 3082 N N . GLU A 1 402 ? 10.272 10.271 -22.426 1.00 96.44 402 GLU A N 1
ATOM 3083 C CA . GLU A 1 402 ? 10.832 9.605 -21.253 1.00 96.44 402 GLU A CA 1
ATOM 3084 C C . GLU A 1 402 ? 10.321 8.174 -21.107 1.00 96.44 402 GLU A C 1
ATOM 3086 O O . GLU A 1 402 ? 11.122 7.282 -20.827 1.00 96.44 402 GLU A O 1
ATOM 3091 N N . ILE A 1 403 ? 9.031 7.934 -21.370 1.00 98.50 403 ILE A N 1
ATOM 3092 C CA . ILE A 1 403 ? 8.456 6.582 -21.408 1.00 98.50 403 ILE A CA 1
ATOM 3093 C C . ILE A 1 403 ? 9.207 5.724 -22.434 1.00 98.50 403 ILE A C 1
ATOM 3095 O O . ILE A 1 403 ? 9.708 4.654 -22.091 1.00 98.50 403 ILE A O 1
ATOM 3099 N N . LEU A 1 404 ? 9.355 6.204 -23.673 1.00 98.50 404 LEU A N 1
ATOM 3100 C CA . LEU A 1 404 ? 10.054 5.472 -24.733 1.00 98.50 404 LEU A CA 1
ATOM 3101 C C . LEU A 1 404 ? 11.521 5.213 -24.388 1.00 98.50 404 LEU A C 1
ATOM 3103 O O . LEU A 1 404 ? 12.012 4.103 -24.598 1.00 98.50 404 LEU A O 1
ATOM 3107 N N . SER A 1 405 ? 12.220 6.226 -23.872 1.00 97.94 405 SER A N 1
ATOM 3108 C CA . SER A 1 405 ? 13.616 6.101 -23.450 1.00 97.94 405 SER A CA 1
ATOM 3109 C C . SER A 1 405 ? 13.762 5.033 -22.366 1.00 97.94 405 SER A C 1
ATOM 3111 O O . SER A 1 405 ? 14.548 4.100 -22.518 1.00 97.94 405 SER A O 1
ATOM 3113 N N . PHE A 1 406 ? 12.933 5.105 -21.322 1.00 98.56 406 PHE A N 1
ATOM 3114 C CA . PHE A 1 406 ? 12.960 4.174 -20.203 1.00 98.56 406 PHE A CA 1
ATOM 3115 C C . PHE A 1 406 ? 12.643 2.734 -20.621 1.00 98.56 406 PHE A C 1
ATOM 3117 O O . PHE A 1 406 ? 13.400 1.825 -20.280 1.00 98.56 406 PHE A O 1
ATOM 3124 N N . LEU A 1 407 ? 11.573 2.517 -21.397 1.00 98.69 407 LEU A N 1
ATOM 3125 C CA . LEU A 1 407 ? 11.206 1.181 -21.874 1.00 98.69 407 LEU A CA 1
ATOM 3126 C C . LEU A 1 407 ? 12.320 0.567 -22.731 1.00 98.69 407 LEU A C 1
ATOM 3128 O O . LEU A 1 407 ? 12.691 -0.580 -22.500 1.00 98.69 407 LEU A O 1
ATOM 3132 N N . ARG A 1 408 ? 12.930 1.341 -23.642 1.00 98.38 408 ARG A N 1
ATOM 3133 C CA . ARG A 1 408 ? 14.072 0.872 -24.447 1.00 98.38 408 ARG A CA 1
ATOM 3134 C C . ARG A 1 408 ? 15.283 0.517 -23.585 1.00 98.38 408 ARG A C 1
ATOM 3136 O O . ARG A 1 408 ? 15.937 -0.488 -23.858 1.00 98.38 408 ARG A O 1
ATOM 3143 N N . THR A 1 409 ? 15.579 1.299 -22.543 1.00 98.31 409 THR A N 1
ATOM 3144 C CA . THR A 1 409 ? 16.641 0.952 -21.589 1.00 98.31 409 THR A CA 1
ATOM 3145 C C . THR A 1 409 ? 16.326 -0.370 -20.895 1.00 98.31 409 THR A C 1
ATOM 3147 O O . THR A 1 409 ? 17.184 -1.246 -20.868 1.00 98.31 409 THR A O 1
ATOM 3150 N N . MET A 1 410 ? 15.109 -0.557 -20.376 1.00 98.62 410 MET A N 1
ATOM 3151 C CA . MET A 1 410 ? 14.723 -1.795 -19.684 1.00 98.62 410 MET A CA 1
ATOM 3152 C C . MET A 1 410 ? 14.759 -3.009 -20.620 1.00 98.62 410 MET A C 1
ATOM 3154 O O . MET A 1 410 ? 15.333 -4.037 -20.260 1.00 98.62 410 MET A O 1
ATOM 3158 N N . ASP A 1 411 ? 14.257 -2.867 -21.849 1.00 98.56 411 ASP A N 1
ATOM 3159 C CA . ASP A 1 411 ? 14.324 -3.914 -22.871 1.00 98.56 411 ASP A CA 1
ATOM 3160 C C . ASP A 1 411 ? 15.771 -4.313 -23.199 1.00 98.56 411 ASP A C 1
ATOM 3162 O O . ASP A 1 411 ? 16.041 -5.498 -23.392 1.00 98.56 411 ASP A O 1
ATOM 3166 N N . SER A 1 412 ? 16.727 -3.373 -23.191 1.00 98.19 412 SER A N 1
ATOM 3167 C CA . SER A 1 412 ? 18.144 -3.699 -23.435 1.00 98.19 412 SER A CA 1
ATOM 3168 C C . SER A 1 412 ? 18.774 -4.586 -22.351 1.00 98.19 412 SER A C 1
ATOM 3170 O O . SER A 1 412 ? 19.756 -5.276 -22.621 1.00 98.19 412 SER A O 1
ATOM 3172 N N . PHE A 1 413 ? 18.186 -4.610 -21.148 1.00 98.38 413 PHE A N 1
ATOM 3173 C CA . PHE A 1 413 ? 18.558 -5.509 -20.051 1.00 98.38 413 PHE A CA 1
ATOM 3174 C C . PHE A 1 413 ? 17.623 -6.725 -19.928 1.00 98.38 413 PHE A C 1
ATOM 3176 O O . PHE A 1 413 ? 17.755 -7.498 -18.982 1.00 98.38 413 PHE A O 1
ATOM 3183 N N . GLY A 1 414 ? 16.662 -6.904 -20.844 1.00 97.75 414 GLY A N 1
ATOM 3184 C CA . GLY A 1 414 ? 15.661 -7.974 -20.763 1.00 97.75 414 GLY A CA 1
ATOM 3185 C C . GLY A 1 414 ? 14.655 -7.808 -19.616 1.00 97.75 414 GLY A C 1
ATOM 3186 O O . GLY A 1 414 ? 14.008 -8.776 -19.219 1.00 97.75 414 GLY A O 1
ATOM 3187 N N . VAL A 1 415 ? 14.520 -6.599 -19.068 1.00 98.25 415 VAL A N 1
ATOM 3188 C CA . VAL A 1 415 ? 13.663 -6.305 -17.914 1.00 98.25 415 VAL A CA 1
ATOM 3189 C C . VAL A 1 415 ? 12.254 -5.959 -18.375 1.00 98.25 415 VAL A C 1
ATOM 3191 O O . VAL A 1 415 ? 12.063 -5.095 -19.228 1.00 98.25 415 VAL A O 1
ATOM 3194 N N . LYS A 1 416 ? 11.253 -6.590 -17.752 1.00 95.62 416 LYS A N 1
ATOM 3195 C CA . LYS A 1 416 ? 9.843 -6.225 -17.915 1.00 95.62 416 LYS A CA 1
ATOM 3196 C C . LYS A 1 416 ? 9.397 -5.267 -16.818 1.00 95.62 416 LYS A C 1
ATOM 3198 O O . LYS A 1 416 ? 9.509 -5.559 -15.629 1.00 95.62 416 LYS A O 1
ATOM 3203 N N . VAL A 1 417 ? 8.861 -4.124 -17.230 1.00 98.19 417 VAL A N 1
ATOM 3204 C CA . VAL A 1 417 ? 8.268 -3.128 -16.336 1.00 98.19 417 VAL A CA 1
ATOM 3205 C C . VAL A 1 417 ? 6.875 -3.599 -15.925 1.00 98.19 417 VAL A C 1
ATOM 3207 O O . VAL A 1 417 ? 6.078 -4.009 -16.765 1.00 98.19 417 VAL A O 1
ATOM 3210 N N . GLY A 1 418 ? 6.570 -3.546 -14.626 1.00 97.38 418 GLY A N 1
ATOM 3211 C CA . GLY A 1 418 ? 5.250 -3.919 -14.115 1.00 97.38 418 GLY A CA 1
ATOM 3212 C C . GLY A 1 418 ? 4.213 -2.863 -14.468 1.00 97.38 418 GLY A C 1
ATOM 3213 O O . GLY A 1 418 ? 3.171 -3.162 -15.057 1.00 97.38 418 GLY A O 1
ATOM 3214 N N . THR A 1 419 ? 4.506 -1.605 -14.135 1.00 98.31 419 THR A N 1
ATOM 3215 C CA . THR A 1 419 ? 3.561 -0.501 -14.335 1.00 98.31 419 THR A CA 1
ATOM 3216 C C . THR A 1 419 ? 4.280 0.822 -14.548 1.00 98.31 419 THR A C 1
ATOM 3218 O O . THR A 1 419 ? 5.144 1.198 -13.759 1.00 98.31 419 THR A O 1
ATOM 3221 N N . LEU A 1 420 ? 3.886 1.564 -15.574 1.00 98.69 420 LEU A N 1
ATOM 3222 C CA . LEU A 1 420 ? 4.141 2.996 -15.666 1.00 98.69 420 LEU A CA 1
ATOM 3223 C C . LEU A 1 420 ? 3.069 3.724 -14.845 1.00 98.69 420 LEU A C 1
ATOM 3225 O O . LEU A 1 420 ? 1.891 3.391 -14.927 1.00 98.69 420 LEU A O 1
ATOM 3229 N N . GLN A 1 421 ? 3.475 4.688 -14.032 1.00 97.81 421 GLN A N 1
ATOM 3230 C CA . GLN A 1 421 ? 2.625 5.444 -13.118 1.00 97.81 421 GLN A CA 1
ATOM 3231 C C . GLN A 1 421 ? 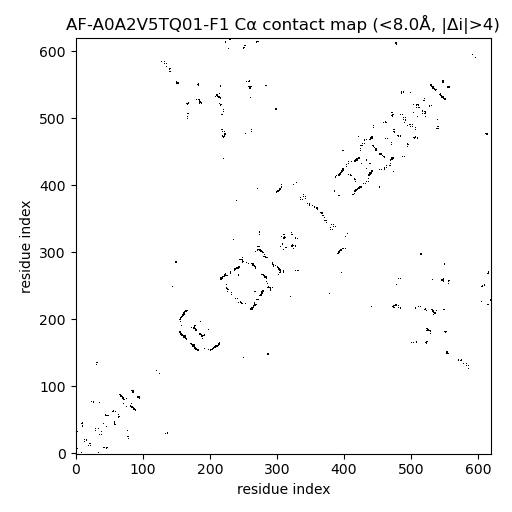2.449 6.876 -13.638 1.00 97.81 421 GLN A C 1
ATOM 3233 O O . GLN A 1 421 ? 3.398 7.456 -14.165 1.00 97.81 421 GLN A O 1
ATOM 3238 N N . HIS A 1 422 ? 1.247 7.419 -13.464 1.00 95.69 422 HIS A N 1
ATOM 3239 C CA . HIS A 1 422 ? 0.687 8.672 -13.991 1.00 95.69 422 HIS A CA 1
ATOM 3240 C C . HIS A 1 422 ? 0.523 8.722 -15.514 1.00 95.69 422 HIS A C 1
ATOM 3242 O O . HIS A 1 422 ? -0.586 8.938 -15.982 1.00 95.69 422 HIS A O 1
ATOM 3248 N N . VAL A 1 423 ? 1.570 8.465 -16.296 1.00 96.50 423 VAL A N 1
ATOM 3249 C CA . VAL A 1 423 ? 1.534 8.169 -17.745 1.00 96.50 423 VAL A CA 1
ATOM 3250 C C . VAL A 1 423 ? 0.652 9.128 -18.564 1.00 96.50 423 VAL A C 1
ATOM 3252 O O . VAL A 1 423 ? -0.109 8.694 -19.428 1.00 96.50 423 VAL A O 1
ATOM 3255 N N . LEU A 1 424 ? 0.690 10.430 -18.267 1.00 96.25 424 LEU A N 1
ATOM 3256 C CA . LEU A 1 424 ? -0.294 11.388 -18.796 1.00 96.25 424 LEU A CA 1
ATOM 3257 C C . LEU A 1 424 ? -0.213 11.611 -20.314 1.00 96.25 424 LEU A C 1
ATOM 3259 O O . LEU A 1 424 ? -1.228 11.934 -20.926 1.00 96.25 424 LEU A O 1
ATOM 3263 N N . GLU A 1 425 ? 0.944 11.371 -20.935 1.00 97.62 425 GLU A N 1
ATOM 3264 C CA . GLU A 1 425 ? 1.100 11.335 -22.396 1.00 97.62 425 GLU A CA 1
ATOM 3265 C C . GLU A 1 425 ? 1.156 9.897 -22.959 1.00 97.62 425 GLU A C 1
ATOM 3267 O O . GLU A 1 425 ? 1.565 9.677 -24.100 1.00 97.62 425 GLU A O 1
ATOM 3272 N N . GLY A 1 426 ? 0.735 8.896 -22.177 1.00 97.88 426 GLY A N 1
ATOM 3273 C CA . GLY A 1 426 ? 0.763 7.482 -22.562 1.00 97.88 426 GLY A CA 1
ATOM 3274 C C . GLY A 1 426 ? -0.032 7.170 -23.826 1.00 97.88 426 GLY A C 1
ATOM 3275 O O . GLY A 1 426 ? 0.409 6.364 -24.640 1.00 97.88 426 GLY A O 1
ATOM 3276 N N . TYR A 1 427 ? -1.147 7.869 -24.055 1.00 97.88 427 TYR A N 1
ATOM 3277 C CA . TYR A 1 427 ? -1.949 7.769 -25.277 1.00 97.88 427 TYR A CA 1
ATOM 3278 C C . TYR A 1 427 ? -1.155 8.011 -26.569 1.00 97.88 427 TYR A C 1
ATOM 3280 O O . TYR A 1 427 ? -1.542 7.503 -27.620 1.00 97.88 427 TYR A O 1
ATOM 3288 N N . LYS A 1 428 ? -0.045 8.759 -26.511 1.00 98.50 428 LYS A N 1
ATOM 3289 C CA . LYS A 1 428 ? 0.808 9.036 -27.676 1.00 98.50 428 LYS A CA 1
ATOM 3290 C C . LYS A 1 428 ? 1.750 7.878 -28.020 1.00 98.50 428 LYS A C 1
ATOM 3292 O O . LYS A 1 428 ? 2.282 7.859 -29.124 1.00 98.50 428 LYS A O 1
ATOM 3297 N N . VAL A 1 429 ? 1.971 6.948 -27.087 1.00 98.56 429 VAL A N 1
ATOM 3298 C CA . VAL A 1 429 ? 2.926 5.822 -27.195 1.00 98.56 429 VAL A CA 1
ATOM 3299 C C . VAL A 1 429 ? 2.344 4.511 -26.659 1.00 98.56 429 VAL A C 1
ATOM 3301 O O . VAL A 1 429 ? 3.046 3.641 -26.138 1.00 98.56 429 VAL A O 1
ATOM 3304 N N . ALA A 1 430 ? 1.021 4.379 -26.732 1.00 98.62 430 ALA A N 1
ATOM 3305 C CA . ALA A 1 430 ? 0.301 3.247 -26.167 1.00 98.62 430 ALA A CA 1
ATOM 3306 C C . ALA A 1 430 ? 0.689 1.920 -26.842 1.00 98.62 430 ALA A C 1
ATOM 3308 O O . ALA A 1 430 ? 0.776 0.896 -26.166 1.00 98.62 430 ALA A O 1
ATOM 3309 N N . ASP A 1 431 ? 0.991 1.950 -28.143 1.00 98.62 431 ASP A N 1
ATOM 3310 C CA . ASP A 1 431 ? 1.430 0.775 -28.900 1.00 98.62 431 ASP A CA 1
ATOM 3311 C C . ASP A 1 431 ? 2.780 0.248 -28.378 1.00 98.62 431 ASP A C 1
ATOM 3313 O O . ASP A 1 431 ? 2.970 -0.961 -28.227 1.00 98.62 431 ASP A O 1
ATOM 3317 N N . GLU A 1 432 ? 3.720 1.133 -28.033 1.00 98.62 432 GLU A N 1
ATOM 3318 C CA . GLU A 1 432 ? 5.003 0.754 -27.439 1.00 98.62 432 GLU A CA 1
ATOM 3319 C C . GLU A 1 432 ? 4.855 0.223 -26.012 1.00 98.62 432 GLU A C 1
ATOM 3321 O O . GLU A 1 432 ? 5.518 -0.756 -25.657 1.00 98.62 432 GLU A O 1
ATOM 3326 N N . ILE A 1 433 ? 3.963 0.816 -25.211 1.00 98.75 433 ILE A N 1
ATOM 3327 C CA . ILE A 1 433 ? 3.641 0.324 -23.862 1.00 98.75 433 ILE A CA 1
ATOM 3328 C C . ILE A 1 433 ? 3.061 -1.096 -23.949 1.00 98.75 433 ILE A C 1
ATOM 3330 O O . ILE A 1 433 ? 3.540 -2.004 -23.257 1.00 98.75 433 ILE A O 1
ATOM 3334 N N . ALA A 1 434 ? 2.087 -1.312 -24.839 1.00 98.44 434 ALA A N 1
ATOM 3335 C CA . ALA A 1 434 ? 1.464 -2.613 -25.069 1.00 98.44 434 ALA A CA 1
ATOM 3336 C C . ALA A 1 434 ? 2.482 -3.649 -25.572 1.00 98.44 434 ALA A C 1
ATOM 3338 O O . ALA A 1 434 ? 2.541 -4.763 -25.049 1.00 98.44 434 ALA A O 1
ATOM 3339 N N . LYS A 1 435 ? 3.347 -3.271 -26.523 1.00 98.31 435 LYS A N 1
ATOM 3340 C CA . LYS A 1 435 ? 4.419 -4.133 -27.044 1.00 98.31 435 LYS A CA 1
ATOM 3341 C C . LYS A 1 435 ? 5.424 -4.541 -25.966 1.00 98.31 435 LYS A C 1
ATOM 3343 O O . LYS A 1 435 ? 5.885 -5.684 -25.960 1.00 98.31 435 LYS A O 1
ATOM 3348 N N . HIS A 1 436 ? 5.789 -3.626 -25.067 1.00 98.56 436 HIS A N 1
ATOM 3349 C CA . HIS A 1 436 ? 6.664 -3.953 -23.943 1.00 98.56 436 HIS A CA 1
ATOM 3350 C C . HIS A 1 436 ? 5.976 -4.917 -22.961 1.00 98.56 436 HIS A C 1
ATOM 3352 O O . HIS A 1 436 ? 6.631 -5.815 -22.421 1.00 98.56 436 HIS A O 1
ATOM 3358 N N . GLY A 1 437 ? 4.662 -4.760 -22.770 1.00 97.56 437 GLY A N 1
ATOM 3359 C CA . GLY A 1 437 ? 3.847 -5.501 -21.805 1.00 97.56 437 GLY A CA 1
ATOM 3360 C C . GLY A 1 437 ? 3.734 -4.809 -20.442 1.00 97.56 437 GLY A C 1
ATOM 3361 O O . GLY A 1 437 ? 3.381 -5.457 -19.454 1.00 97.56 437 GLY A O 1
ATOM 3362 N N . ALA A 1 438 ? 4.058 -3.513 -20.371 1.00 98.38 438 ALA A N 1
ATOM 3363 C CA . ALA A 1 438 ? 3.874 -2.715 -19.163 1.00 98.38 438 ALA A CA 1
ATOM 3364 C C . ALA A 1 438 ? 2.396 -2.344 -18.984 1.00 98.38 438 ALA A C 1
ATOM 3366 O O . ALA A 1 438 ? 1.689 -2.063 -19.952 1.00 98.38 438 ALA A O 1
ATOM 3367 N N . GLY A 1 439 ? 1.928 -2.299 -17.736 1.00 98.56 439 GLY A N 1
ATOM 3368 C CA . GLY A 1 439 ? 0.662 -1.635 -17.422 1.00 98.56 439 GLY A CA 1
ATOM 3369 C C . GLY A 1 439 ? 0.803 -0.113 -17.390 1.00 98.56 439 GLY A C 1
ATOM 3370 O O . GLY A 1 439 ? 1.912 0.405 -17.244 1.00 98.56 439 GLY A O 1
ATOM 3371 N N . ALA A 1 440 ? -0.322 0.597 -17.453 1.00 98.62 440 ALA A N 1
ATOM 3372 C CA . ALA A 1 440 ? -0.382 2.045 -17.268 1.00 98.62 440 ALA A CA 1
ATOM 3373 C C . ALA A 1 440 ? -1.388 2.398 -16.169 1.00 98.62 440 ALA A C 1
ATOM 3375 O O . ALA A 1 440 ? -2.593 2.229 -16.326 1.00 98.62 440 ALA A O 1
ATOM 3376 N N . SER A 1 441 ? -0.886 2.887 -15.045 1.00 98.31 441 SER A N 1
ATOM 3377 C CA . SER A 1 441 ? -1.685 3.395 -13.939 1.00 98.31 441 SER A CA 1
ATOM 3378 C C . SER A 1 441 ? -1.682 4.914 -14.034 1.00 98.31 441 SER A C 1
ATOM 3380 O O . SER A 1 441 ? -0.666 5.536 -13.748 1.00 98.31 441 SER A O 1
ATOM 3382 N N . THR A 1 442 ? -2.776 5.516 -14.497 1.00 97.69 442 THR A N 1
ATOM 3383 C CA . THR A 1 442 ? -2.847 6.942 -14.861 1.00 97.69 442 THR A CA 1
ATOM 3384 C C . THR A 1 442 ? -3.831 7.725 -13.989 1.00 97.69 442 THR A C 1
ATOM 3386 O O . THR A 1 442 ? -4.556 7.139 -13.189 1.00 97.69 442 THR A O 1
ATOM 3389 N N . PHE A 1 443 ? -3.849 9.049 -14.123 1.00 95.56 443 PHE A N 1
ATOM 3390 C CA . PHE A 1 443 ? -4.917 9.875 -13.567 1.00 95.56 443 PHE A CA 1
ATOM 3391 C C . PHE A 1 443 ? -6.064 9.986 -14.564 1.00 95.56 443 PHE A C 1
ATOM 3393 O O . PHE A 1 443 ? -5.842 10.002 -15.777 1.00 95.56 443 PHE A O 1
ATOM 3400 N N . SER A 1 444 ? -7.289 10.094 -14.054 1.00 93.81 444 SER A N 1
ATOM 3401 C CA . SER A 1 444 ? -8.445 10.321 -14.917 1.00 93.81 444 SER A CA 1
ATOM 3402 C C . SER A 1 444 ? -8.567 11.795 -15.331 1.00 93.81 444 SER A C 1
ATOM 3404 O O . SER A 1 444 ? -8.868 12.069 -16.492 1.00 93.81 444 SER A O 1
ATOM 3406 N N . ASP A 1 445 ? -8.310 12.737 -14.408 1.00 91.38 445 ASP A N 1
ATOM 3407 C CA . ASP A 1 445 ? -8.416 14.181 -14.660 1.00 91.38 445 ASP A CA 1
ATOM 3408 C C . ASP A 1 445 ? -7.477 15.114 -13.858 1.00 91.38 445 ASP A C 1
ATOM 3410 O O . ASP A 1 445 ? -7.724 16.318 -13.778 1.00 91.38 445 ASP A O 1
ATOM 3414 N N . TRP A 1 446 ? -6.370 14.603 -13.302 1.00 88.81 446 TRP A N 1
ATOM 3415 C CA . TRP A 1 446 ? -5.420 15.406 -12.513 1.00 88.81 446 TRP A CA 1
ATOM 3416 C C . TRP A 1 446 ? -4.152 15.791 -13.303 1.00 88.81 446 TRP A C 1
ATOM 3418 O O . TRP A 1 446 ? -3.274 14.956 -13.531 1.00 88.81 446 TRP A O 1
ATOM 3428 N N . TRP A 1 447 ? -4.038 17.064 -13.715 1.00 89.50 447 TRP A N 1
ATOM 3429 C CA . TRP A 1 447 ? -2.916 17.594 -14.519 1.00 89.50 447 TRP A CA 1
ATOM 3430 C C . TRP A 1 447 ? -2.794 19.139 -14.477 1.00 89.50 447 TRP A C 1
ATOM 3432 O O . TRP A 1 447 ? -3.391 19.788 -13.624 1.00 89.50 447 TRP A O 1
ATOM 3442 N N . ALA A 1 448 ? -2.009 19.731 -15.394 1.00 86.06 448 ALA A N 1
ATOM 3443 C CA . ALA A 1 448 ? -1.738 21.175 -15.570 1.00 86.06 448 ALA A CA 1
ATOM 3444 C C . ALA A 1 448 ? -1.016 21.913 -14.420 1.00 86.06 448 ALA A C 1
ATOM 3446 O O . ALA A 1 448 ? -0.951 23.140 -14.422 1.00 86.06 448 ALA A O 1
ATOM 3447 N N . TYR A 1 449 ? -0.409 21.194 -13.476 1.00 86.62 449 TYR A N 1
ATOM 3448 C CA . TYR A 1 449 ? 0.393 21.787 -12.392 1.00 86.62 449 TYR A CA 1
ATOM 3449 C C . TYR A 1 449 ? 1.905 21.850 -12.695 1.00 86.62 449 TYR A C 1
ATOM 3451 O O . TYR A 1 449 ? 2.655 22.464 -11.940 1.00 86.62 449 TYR A O 1
ATOM 3459 N N . LYS A 1 450 ? 2.360 21.233 -13.797 1.00 85.94 450 LYS A N 1
ATOM 3460 C CA . LYS A 1 450 ? 3.747 21.232 -14.309 1.00 85.94 450 LYS A CA 1
ATOM 3461 C C . LYS A 1 450 ? 3.768 21.256 -15.834 1.00 85.94 450 LYS A C 1
ATOM 3463 O O . LYS A 1 450 ? 2.766 20.955 -16.483 1.00 85.94 450 LYS A O 1
ATOM 3468 N N . PHE A 1 451 ? 4.927 21.562 -16.413 1.00 88.69 451 PHE A N 1
ATOM 3469 C CA . PHE A 1 451 ? 5.085 21.553 -17.866 1.00 88.69 451 PHE A CA 1
ATOM 3470 C C . PHE A 1 451 ? 4.956 20.138 -18.449 1.00 88.69 451 PHE A C 1
ATOM 3472 O O . PHE A 1 451 ? 4.273 19.940 -19.449 1.00 88.69 451 PHE A O 1
ATOM 3479 N N . GLU A 1 452 ? 5.541 19.130 -17.800 1.00 89.88 452 GLU A N 1
ATOM 3480 C CA . GLU A 1 452 ? 5.446 17.728 -18.233 1.00 89.88 452 GLU A CA 1
ATOM 3481 C C . GLU A 1 452 ? 4.037 17.111 -18.197 1.00 89.88 452 GLU A C 1
ATOM 3483 O O . GLU A 1 452 ? 3.858 16.000 -18.689 1.00 89.88 452 GLU A O 1
ATOM 3488 N N . VAL A 1 453 ? 3.040 17.824 -17.661 1.00 90.69 453 VAL A N 1
ATOM 3489 C CA . VAL A 1 453 ? 1.639 17.375 -17.577 1.00 90.69 453 VAL A CA 1
ATOM 3490 C C . VAL A 1 453 ? 0.675 18.256 -18.382 1.00 90.69 453 VAL A C 1
ATOM 3492 O O . VAL A 1 453 ? -0.532 18.203 -18.163 1.00 90.69 453 VAL A O 1
ATOM 3495 N N . TYR A 1 454 ? 1.186 19.097 -19.286 1.00 90.31 454 TYR A N 1
ATOM 3496 C CA . TYR A 1 454 ? 0.371 20.076 -20.021 1.00 90.31 454 TYR A CA 1
ATOM 3497 C C . TYR A 1 454 ? -0.514 19.444 -21.108 1.00 90.31 454 TYR A C 1
ATOM 3499 O O . TYR A 1 454 ? -1.651 19.859 -21.305 1.00 90.31 454 TYR A O 1
ATOM 3507 N N . ASP A 1 455 ? -0.011 18.396 -21.761 1.00 93.94 455 ASP A N 1
ATOM 3508 C CA . ASP A 1 455 ? -0.682 17.675 -22.855 1.00 93.94 455 ASP A CA 1
ATOM 3509 C C . ASP A 1 455 ? -1.557 16.507 -22.357 1.00 93.94 455 ASP A C 1
ATOM 3511 O O . ASP A 1 455 ? -1.954 15.622 -23.126 1.00 93.94 455 ASP A O 1
ATOM 3515 N N . ALA A 1 456 ? -1.840 16.479 -21.056 1.00 95.12 456 ALA A N 1
ATOM 3516 C CA . ALA A 1 456 ? -2.715 15.499 -20.440 1.00 95.12 456 ALA A CA 1
ATOM 3517 C C . ALA A 1 456 ? -4.168 15.702 -20.893 1.00 95.12 456 ALA A C 1
ATOM 3519 O O . ALA A 1 456 ? -4.664 16.825 -20.984 1.00 95.12 456 ALA A O 1
ATOM 3520 N N . ILE A 1 457 ? -4.863 14.597 -21.160 1.00 96.12 457 ILE A N 1
ATOM 3521 C CA . ILE A 1 457 ? -6.259 14.603 -21.603 1.00 96.12 457 ILE A CA 1
ATOM 3522 C C . ILE A 1 457 ? -7.065 13.546 -20.841 1.00 96.12 457 ILE A C 1
ATOM 3524 O O . ILE A 1 457 ? -6.537 12.465 -20.563 1.00 96.12 457 ILE A O 1
ATOM 3528 N N . PRO A 1 458 ? -8.369 13.772 -20.588 1.00 96.12 458 PRO A N 1
ATOM 3529 C CA . PRO A 1 458 ? -9.194 12.807 -19.851 1.00 96.12 458 PRO A CA 1
ATOM 3530 C C . PRO A 1 458 ? -9.413 11.488 -20.608 1.00 96.12 458 PRO A C 1
ATOM 3532 O O . PRO A 1 458 ? -9.812 10.479 -20.033 1.00 96.12 458 PRO A O 1
ATOM 3535 N N . TYR A 1 459 ? -9.150 11.483 -21.917 1.00 97.69 459 TYR A N 1
ATOM 3536 C CA . TYR A 1 459 ? -9.270 10.316 -22.789 1.00 97.69 459 TYR A CA 1
ATOM 3537 C C . TYR A 1 459 ? -8.080 9.354 -22.671 1.00 97.69 459 TYR A C 1
ATOM 3539 O O . TYR A 1 459 ? -8.152 8.252 -23.208 1.00 97.69 459 TYR A O 1
ATOM 3547 N N . ASN A 1 460 ? -6.996 9.746 -21.985 1.00 97.88 460 ASN A N 1
ATOM 3548 C CA . ASN A 1 460 ? -5.726 9.016 -21.966 1.00 97.88 460 ASN A CA 1
ATOM 3549 C C . ASN A 1 460 ? -5.901 7.531 -21.613 1.00 97.88 460 ASN A C 1
ATOM 3551 O O . ASN A 1 460 ? -5.468 6.655 -22.362 1.00 97.88 460 ASN A O 1
ATOM 3555 N N . GLY A 1 461 ? -6.596 7.242 -20.508 1.00 97.94 461 GLY A N 1
ATOM 3556 C CA . GLY A 1 461 ? -6.826 5.866 -20.068 1.00 97.94 461 GLY A CA 1
ATOM 3557 C C . GLY A 1 461 ? -7.623 5.031 -21.077 1.00 97.94 461 GLY A C 1
ATOM 3558 O O . GLY A 1 461 ? -7.252 3.897 -21.374 1.00 97.94 461 GLY A O 1
ATOM 3559 N N . SER A 1 462 ? -8.683 5.598 -21.654 1.00 98.31 462 SER A N 1
ATOM 3560 C CA . SER A 1 462 ? -9.527 4.901 -22.634 1.00 98.31 462 SER A CA 1
ATOM 3561 C C . SER A 1 462 ? -8.780 4.638 -23.946 1.00 98.31 462 SER A C 1
ATOM 3563 O O . SER A 1 462 ? -8.799 3.514 -24.441 1.00 98.31 462 SER A O 1
ATOM 3565 N N . LEU A 1 463 ? -8.031 5.623 -24.453 1.00 98.50 463 LEU A N 1
ATOM 3566 C CA . LEU A 1 463 ? -7.221 5.474 -25.667 1.00 98.50 463 LEU A CA 1
ATOM 3567 C C . LEU A 1 463 ? -6.112 4.429 -25.492 1.00 98.50 463 LEU A C 1
ATOM 3569 O O . LEU A 1 463 ? -5.885 3.613 -26.381 1.00 98.50 463 LEU A O 1
ATOM 3573 N N . MET A 1 464 ? -5.438 4.402 -24.337 1.00 98.69 464 MET A N 1
ATOM 3574 C CA . MET A 1 464 ? -4.445 3.362 -24.045 1.00 98.69 464 MET A CA 1
ATOM 3575 C C . MET A 1 464 ? -5.080 1.964 -23.984 1.00 98.69 464 MET A C 1
ATOM 3577 O O . MET A 1 464 ? -4.520 1.011 -24.530 1.00 98.69 464 MET A O 1
ATOM 3581 N N . ARG A 1 465 ? -6.266 1.832 -23.372 1.00 98.50 465 ARG A N 1
ATOM 3582 C CA . ARG A 1 465 ? -7.022 0.568 -23.331 1.00 98.50 465 ARG A CA 1
ATOM 3583 C C . ARG A 1 465 ? -7.351 0.067 -24.737 1.00 98.50 465 ARG A C 1
ATOM 3585 O O . ARG A 1 465 ? -7.183 -1.119 -25.006 1.00 98.50 465 ARG A O 1
ATOM 3592 N N . GLU A 1 466 ? -7.794 0.945 -25.635 1.00 98.12 466 GLU A N 1
ATOM 3593 C CA . GLU A 1 466 ? -8.111 0.593 -27.030 1.00 98.12 466 GLU A CA 1
ATOM 3594 C C . GLU A 1 466 ? -6.903 0.034 -27.797 1.00 98.12 466 GLU A C 1
ATOM 3596 O O . GLU A 1 466 ? -7.071 -0.754 -28.727 1.00 98.12 466 GLU A O 1
ATOM 3601 N N . ARG A 1 467 ? -5.682 0.388 -27.380 1.00 98.31 467 ARG A N 1
ATOM 3602 C CA . ARG A 1 467 ? -4.424 -0.157 -27.918 1.00 98.31 467 ARG A CA 1
ATOM 3603 C C . ARG A 1 467 ? -3.934 -1.422 -27.206 1.00 98.31 467 ARG A C 1
ATOM 3605 O O . ARG A 1 467 ? -2.859 -1.925 -27.516 1.00 98.31 467 ARG A O 1
ATOM 3612 N N . GLY A 1 468 ? -4.710 -1.962 -26.267 1.00 98.06 468 GLY A N 1
ATOM 3613 C CA . GLY A 1 468 ? -4.388 -3.200 -25.553 1.00 98.06 468 GLY A CA 1
ATOM 3614 C C . GLY A 1 468 ? -3.511 -3.019 -24.310 1.00 98.06 468 GLY A C 1
ATOM 3615 O O . GLY A 1 468 ? -3.040 -4.010 -23.754 1.00 98.06 468 GLY A O 1
ATOM 3616 N N . VAL A 1 469 ? -3.299 -1.786 -23.839 1.00 98.75 469 VAL A N 1
ATOM 3617 C CA . VAL A 1 469 ? -2.610 -1.539 -22.564 1.00 98.75 469 VAL A CA 1
ATOM 3618 C C . VAL A 1 469 ? -3.526 -1.926 -21.398 1.00 98.75 469 VAL A C 1
ATOM 3620 O O . VAL A 1 469 ? -4.712 -1.594 -21.380 1.00 98.75 469 VAL A O 1
ATOM 3623 N N . ILE A 1 470 ? -2.974 -2.588 -20.375 1.00 98.62 470 ILE A N 1
ATOM 3624 C CA . ILE A 1 470 ? -3.689 -2.828 -19.113 1.00 98.62 470 ILE A CA 1
ATOM 3625 C C . ILE A 1 470 ? -3.695 -1.523 -18.313 1.00 98.62 470 ILE A C 1
ATOM 3627 O O . ILE A 1 470 ? -2.702 -1.184 -17.660 1.00 98.62 470 ILE A O 1
ATOM 3631 N N . VAL A 1 471 ? -4.811 -0.798 -18.376 1.00 98.69 471 VAL A N 1
ATOM 3632 C CA . VAL A 1 471 ? -4.962 0.531 -17.770 1.00 98.69 471 VAL A CA 1
ATOM 3633 C C . VAL A 1 471 ? -5.647 0.464 -16.410 1.00 98.69 471 VAL A C 1
ATOM 3635 O O . VAL A 1 471 ? -6.657 -0.219 -16.254 1.00 98.69 471 VAL A O 1
ATOM 3638 N N . SER A 1 472 ? -5.131 1.213 -15.442 1.00 98.62 472 SER A N 1
ATOM 3639 C CA . SER A 1 472 ? -5.800 1.496 -14.172 1.00 98.62 472 SER A CA 1
ATOM 3640 C C . SER A 1 472 ? -5.831 2.995 -13.894 1.00 98.62 472 SER A C 1
ATOM 3642 O O . SER A 1 472 ? -5.028 3.748 -14.452 1.00 98.62 472 SER A O 1
ATOM 3644 N N . PHE A 1 473 ? -6.722 3.416 -13.001 1.00 98.31 473 PHE A N 1
ATOM 3645 C CA . PHE A 1 473 ? -6.658 4.737 -12.386 1.00 98.31 473 PHE A CA 1
ATOM 3646 C C . PHE A 1 473 ? -6.146 4.630 -10.956 1.00 98.31 473 PHE A C 1
ATOM 3648 O O . PHE A 1 473 ? -6.465 3.673 -10.251 1.00 98.31 473 PHE A O 1
ATOM 3655 N N . ASN A 1 474 ? -5.316 5.588 -10.556 1.00 95.69 474 ASN A N 1
ATOM 3656 C CA . ASN A 1 474 ? -4.743 5.651 -9.217 1.00 95.69 474 ASN A CA 1
ATOM 3657 C C . ASN A 1 474 ? -5.041 6.979 -8.531 1.00 95.69 474 ASN A C 1
ATOM 3659 O O . ASN A 1 474 ? -5.489 7.931 -9.172 1.00 95.69 474 ASN A O 1
ATOM 3663 N N . SER A 1 475 ? -4.801 7.007 -7.221 1.00 93.25 475 SER A N 1
ATOM 3664 C CA . SER A 1 475 ? -5.118 8.161 -6.394 1.00 93.25 475 SER A CA 1
ATOM 3665 C C . SER A 1 475 ? -3.986 9.185 -6.302 1.00 93.25 475 SER A C 1
ATOM 3667 O O . SER A 1 475 ? -4.258 10.368 -6.467 1.00 93.25 475 SER A O 1
ATOM 3669 N N . ASP A 1 476 ? -2.757 8.757 -5.974 1.00 91.50 476 ASP A N 1
ATOM 3670 C CA . ASP A 1 476 ? -1.647 9.632 -5.527 1.00 91.50 476 ASP A CA 1
ATOM 3671 C C . ASP A 1 476 ? -2.082 10.672 -4.460 1.00 91.50 476 ASP A C 1
ATOM 3673 O O . ASP A 1 476 ? -1.535 11.766 -4.346 1.00 91.50 476 ASP A O 1
ATOM 3677 N N . SER A 1 477 ? -3.137 10.348 -3.703 1.00 89.50 477 SER A N 1
ATOM 3678 C CA . SER A 1 477 ? -3.785 11.225 -2.724 1.00 89.50 477 SER A CA 1
ATOM 3679 C C . SER A 1 477 ? -4.559 10.376 -1.719 1.00 89.50 477 SER A C 1
ATOM 3681 O O . SER A 1 477 ? -5.290 9.443 -2.081 1.00 89.50 477 SER A O 1
ATOM 3683 N N . SER A 1 478 ? -4.431 10.722 -0.438 1.00 89.31 478 SER A N 1
ATOM 3684 C CA . SER A 1 478 ? -5.172 10.063 0.639 1.00 89.31 478 SER A CA 1
ATOM 3685 C C . SER A 1 478 ? -6.672 10.299 0.504 1.00 89.31 478 SER A C 1
ATOM 3687 O O . SER A 1 478 ? -7.465 9.405 0.817 1.00 89.31 478 SER A O 1
ATOM 3689 N N . ASP A 1 479 ? -7.062 11.469 -0.005 1.00 89.06 479 ASP A N 1
ATOM 3690 C CA . ASP A 1 479 ? -8.454 11.816 -0.253 1.00 89.06 479 ASP A CA 1
ATOM 3691 C C . ASP A 1 479 ? -9.031 11.181 -1.521 1.00 89.06 479 ASP A C 1
ATOM 3693 O O . ASP A 1 479 ? -10.169 10.705 -1.518 1.00 89.06 479 ASP A O 1
ATOM 3697 N N . LEU A 1 480 ? -8.265 11.128 -2.610 1.00 91.62 480 LEU A N 1
ATOM 3698 C CA . LEU A 1 480 ? -8.752 10.540 -3.858 1.00 91.62 480 LEU A CA 1
ATOM 3699 C C . LEU A 1 480 ? -8.887 9.015 -3.751 1.00 91.62 480 LEU A C 1
ATOM 3701 O O . LEU A 1 480 ? -9.804 8.430 -4.329 1.00 91.62 480 LEU A O 1
ATOM 3705 N N . SER A 1 481 ? -8.049 8.375 -2.928 1.00 92.88 481 SER A N 1
ATOM 3706 C CA . SER A 1 481 ? -8.092 6.931 -2.648 1.00 92.88 481 SER A CA 1
ATOM 3707 C C . SER A 1 481 ? -9.471 6.443 -2.194 1.00 92.88 481 SER A C 1
ATOM 3709 O O . SER A 1 481 ? -9.924 5.373 -2.593 1.00 92.88 481 SER A O 1
ATOM 3711 N N . ARG A 1 482 ? -10.188 7.247 -1.393 1.00 92.25 482 ARG A N 1
ATOM 3712 C CA . ARG A 1 482 ? -11.552 6.930 -0.918 1.00 92.25 482 ARG A CA 1
ATOM 3713 C C . ARG A 1 482 ? -12.649 7.224 -1.956 1.00 92.25 482 ARG A C 1
ATOM 3715 O O . ARG A 1 482 ? -13.834 7.124 -1.646 1.00 92.25 482 ARG A O 1
ATOM 3722 N N . ARG A 1 483 ? -12.276 7.633 -3.171 1.00 93.50 483 ARG A N 1
ATOM 3723 C CA . ARG A 1 483 ? -13.180 8.027 -4.263 1.00 93.50 483 ARG A CA 1
ATOM 3724 C C . ARG A 1 483 ? -12.812 7.390 -5.609 1.00 93.50 483 ARG A C 1
ATOM 3726 O O . ARG A 1 483 ? -13.356 7.808 -6.624 1.00 93.50 483 ARG A O 1
ATOM 3733 N N . LEU A 1 484 ? -11.951 6.367 -5.642 1.00 95.69 484 LEU A N 1
ATOM 3734 C CA . LEU A 1 484 ? -11.494 5.731 -6.891 1.00 95.69 484 LEU A CA 1
ATOM 3735 C C . LEU A 1 484 ? -12.634 5.258 -7.809 1.00 95.69 484 LEU A C 1
ATOM 3737 O O . LEU A 1 484 ? -12.509 5.309 -9.028 1.00 95.69 484 LEU A O 1
ATOM 3741 N N . TYR A 1 485 ? -13.776 4.850 -7.259 1.00 95.69 485 TYR A N 1
ATOM 3742 C CA . TYR A 1 485 ? -14.951 4.494 -8.062 1.00 95.69 485 TYR A CA 1
ATOM 3743 C C . TYR A 1 485 ? -15.463 5.660 -8.938 1.00 95.69 485 TYR A C 1
ATOM 3745 O O . TYR A 1 485 ? -15.925 5.433 -10.056 1.00 95.69 485 TYR A O 1
ATOM 3753 N N . LEU A 1 486 ? -15.304 6.915 -8.496 1.00 96.00 486 LEU A N 1
ATOM 3754 C CA . LEU A 1 486 ? -15.596 8.099 -9.313 1.00 96.00 486 LEU A CA 1
ATOM 3755 C C . LEU A 1 486 ? -14.573 8.282 -10.437 1.00 96.00 486 LEU A C 1
ATOM 3757 O O . LEU A 1 486 ? -14.939 8.736 -11.520 1.00 96.00 486 LEU A O 1
ATOM 3761 N N . GLU A 1 487 ? -13.316 7.892 -10.215 1.00 96.69 487 GLU A N 1
ATOM 3762 C CA . GLU A 1 487 ? -12.292 7.896 -11.262 1.00 96.69 487 GLU A CA 1
ATOM 3763 C C . GLU A 1 487 ? -12.685 6.936 -12.385 1.00 96.69 487 GLU A C 1
ATOM 3765 O O . GLU A 1 487 ? -12.664 7.309 -13.556 1.00 96.69 487 GLU A O 1
ATOM 3770 N N . ALA A 1 488 ? -13.147 5.730 -12.045 1.00 97.50 488 ALA A N 1
ATOM 3771 C CA . ALA A 1 488 ? -13.684 4.795 -13.032 1.00 97.50 488 ALA A CA 1
ATOM 3772 C C . ALA A 1 488 ? -14.865 5.395 -13.816 1.00 97.50 488 ALA A C 1
ATOM 3774 O O . ALA A 1 488 ? -14.897 5.313 -15.044 1.00 97.50 488 ALA A O 1
ATOM 3775 N N . ALA A 1 489 ? -15.798 6.078 -13.144 1.00 97.62 489 ALA A N 1
ATOM 3776 C CA . ALA A 1 489 ? -16.936 6.721 -13.809 1.00 97.62 489 ALA A CA 1
ATOM 3777 C C . ALA A 1 489 ? -16.504 7.779 -14.846 1.00 97.62 489 ALA A C 1
ATOM 3779 O O . ALA A 1 489 ? -17.154 7.951 -15.882 1.00 97.62 489 ALA A O 1
ATOM 3780 N N . LYS A 1 490 ? -15.369 8.456 -14.629 1.00 97.38 490 LYS A N 1
ATOM 3781 C CA . LYS A 1 490 ? -14.817 9.425 -15.589 1.00 97.38 490 LYS A CA 1
ATOM 3782 C C . LYS A 1 490 ? -14.351 8.767 -16.895 1.00 97.38 490 LYS A C 1
ATOM 3784 O O . LYS A 1 490 ? -14.491 9.392 -17.946 1.00 97.38 490 LYS A O 1
ATOM 3789 N N . ALA A 1 491 ? -13.894 7.509 -16.882 1.00 97.81 491 ALA A N 1
ATOM 3790 C CA . ALA A 1 491 ? -13.569 6.781 -18.119 1.00 97.81 491 ALA A CA 1
ATOM 3791 C C . ALA A 1 491 ? -14.805 6.554 -19.006 1.00 97.81 491 ALA A C 1
ATOM 3793 O O . ALA A 1 491 ? -14.696 6.626 -20.234 1.00 97.81 491 ALA A O 1
ATOM 3794 N N . VAL A 1 492 ? -15.971 6.324 -18.390 1.00 98.06 492 VAL A N 1
ATOM 3795 C CA . VAL A 1 492 ? -17.261 6.237 -19.094 1.00 98.06 492 VAL A CA 1
ATOM 3796 C C . VAL A 1 492 ? -17.627 7.604 -19.663 1.00 98.06 492 VAL A C 1
ATOM 3798 O O . VAL A 1 492 ? -17.872 7.733 -20.860 1.00 98.06 492 VAL A O 1
ATOM 3801 N N . LYS A 1 493 ? -17.603 8.641 -18.814 1.00 96.94 493 LYS A N 1
ATOM 3802 C CA . LYS A 1 493 ? -18.001 10.007 -19.181 1.00 96.94 493 LYS A CA 1
ATOM 3803 C C . LYS A 1 493 ? -17.190 10.569 -20.346 1.00 96.94 493 LYS A C 1
ATOM 3805 O O . LYS A 1 493 ? -17.771 11.146 -21.259 1.00 96.94 493 LYS A O 1
ATOM 3810 N N . TYR A 1 494 ? -15.864 10.476 -20.273 1.00 95.81 494 TYR A N 1
ATOM 3811 C CA . TYR A 1 494 ? -14.989 11.102 -21.259 1.00 95.81 494 TYR A CA 1
ATOM 3812 C C . TYR A 1 494 ? -14.709 10.172 -22.431 1.00 95.81 494 TYR A C 1
ATOM 3814 O O . TYR A 1 494 ? -14.947 10.542 -23.571 1.00 95.81 494 TYR A O 1
ATOM 3822 N N . GLY A 1 495 ? -14.225 8.958 -22.169 1.00 95.88 495 GLY A N 1
ATOM 3823 C CA . GLY A 1 495 ? -13.758 8.068 -23.230 1.00 95.88 495 GLY A CA 1
ATOM 3824 C C . GLY A 1 495 ? -14.783 7.065 -23.747 1.00 95.88 495 GLY A C 1
ATOM 3825 O O . GLY A 1 495 ? -14.407 6.227 -24.554 1.00 95.88 495 GLY A O 1
ATOM 3826 N N . GLY A 1 496 ? -16.031 7.083 -23.265 1.00 97.38 496 GLY A N 1
ATOM 3827 C CA . GLY A 1 496 ? -17.050 6.116 -23.686 1.00 97.38 496 GLY A CA 1
ATOM 3828 C C . GLY A 1 496 ? -16.698 4.663 -23.349 1.00 97.38 496 GLY A C 1
ATOM 3829 O O . GLY A 1 496 ? -17.216 3.742 -23.980 1.00 97.38 496 GLY A O 1
ATOM 3830 N N . THR A 1 497 ? -15.802 4.440 -22.379 1.00 98.38 497 THR A N 1
ATOM 3831 C CA . THR A 1 497 ? -15.436 3.086 -21.951 1.00 98.38 497 THR A CA 1
ATOM 3832 C C . THR A 1 497 ? -16.683 2.390 -21.390 1.00 98.38 497 THR A C 1
ATOM 3834 O O . THR A 1 497 ? -17.366 2.991 -20.559 1.00 98.38 497 THR A O 1
ATOM 3837 N N . PRO A 1 498 ? -17.000 1.145 -21.801 1.00 98.00 498 PRO A N 1
ATOM 3838 C CA . PRO A 1 498 ? -18.132 0.406 -21.245 1.00 98.00 498 PRO A CA 1
ATOM 3839 C C . PRO A 1 498 ? -18.049 0.314 -19.719 1.00 98.00 498 PRO A C 1
ATOM 3841 O O . PRO A 1 498 ? -16.967 0.104 -19.180 1.00 98.00 498 PRO A O 1
ATOM 3844 N N . GLU A 1 499 ? -19.176 0.431 -19.018 1.00 97.81 499 GLU A N 1
ATOM 3845 C CA . GLU A 1 499 ? -19.204 0.531 -17.548 1.00 97.81 499 GLU A CA 1
ATOM 3846 C C . GLU A 1 499 ? -18.448 -0.604 -16.840 1.00 97.81 499 GLU A C 1
ATOM 3848 O O . GLU A 1 499 ? -17.638 -0.356 -15.948 1.00 97.81 499 GLU A O 1
ATOM 3853 N N . GLU A 1 500 ? -18.643 -1.852 -17.276 1.00 96.62 500 GLU A N 1
ATOM 3854 C CA . GLU A 1 500 ? -17.929 -3.003 -16.709 1.00 96.62 500 GLU A CA 1
ATOM 3855 C C . GLU A 1 500 ? -16.403 -2.877 -16.878 1.00 96.62 500 GLU A C 1
ATOM 3857 O O . GLU A 1 500 ? -15.630 -3.209 -15.982 1.00 96.62 500 GLU A O 1
ATOM 3862 N N . GLU A 1 501 ? -15.960 -2.360 -18.022 1.00 98.19 501 GLU A N 1
ATOM 3863 C CA . GLU A 1 501 ? -14.548 -2.166 -18.350 1.00 98.19 501 GLU A CA 1
ATOM 3864 C C . GLU A 1 501 ? -13.946 -0.978 -17.600 1.00 98.19 501 GLU A C 1
ATOM 3866 O O . GLU A 1 501 ? -12.795 -1.033 -17.170 1.00 98.19 501 GLU A O 1
ATOM 3871 N N . ALA A 1 502 ? -14.737 0.071 -17.388 1.00 98.44 502 ALA A N 1
ATOM 3872 C CA . ALA A 1 502 ? -14.349 1.222 -16.593 1.00 98.44 502 ALA A CA 1
ATOM 3873 C C . ALA A 1 502 ? -14.136 0.827 -15.126 1.00 98.44 502 ALA A C 1
ATOM 3875 O O . ALA A 1 502 ? -13.129 1.201 -14.529 1.00 98.44 502 ALA A O 1
ATOM 3876 N N . LEU A 1 503 ? -15.014 -0.006 -14.552 1.00 98.69 503 LEU A N 1
ATOM 3877 C CA . LEU A 1 503 ? -14.837 -0.501 -13.183 1.00 98.69 503 LEU A CA 1
ATOM 3878 C C . LEU A 1 503 ? -13.564 -1.356 -13.029 1.00 98.69 503 LEU A C 1
ATOM 3880 O O . LEU A 1 503 ? -12.919 -1.324 -11.975 1.00 98.69 503 LEU A O 1
ATOM 3884 N N . LYS A 1 504 ? -13.136 -2.070 -14.083 1.00 98.81 504 LYS A N 1
ATOM 3885 C CA . LYS A 1 504 ? -11.859 -2.812 -14.086 1.00 98.81 504 LYS A CA 1
ATOM 3886 C C . LYS A 1 504 ? -10.646 -1.900 -13.893 1.00 98.81 504 LYS A C 1
ATOM 3888 O O . LYS A 1 504 ? -9.643 -2.384 -13.371 1.00 98.81 504 LYS A O 1
ATOM 3893 N N . PHE A 1 505 ? -10.725 -0.601 -14.209 1.00 98.75 505 PHE A N 1
ATOM 3894 C CA . PHE A 1 505 ? -9.617 0.347 -13.998 1.00 98.75 505 PHE A CA 1
ATOM 3895 C C . PHE A 1 505 ? -9.269 0.549 -12.519 1.00 98.75 505 PHE A C 1
ATOM 3897 O O . PHE A 1 505 ? -8.161 0.980 -12.221 1.00 98.75 505 PHE A O 1
ATOM 3904 N N . VAL A 1 506 ? -10.169 0.205 -11.598 1.00 98.75 506 VAL A N 1
ATOM 3905 C CA . VAL A 1 506 ? -9.965 0.341 -10.144 1.00 98.75 506 VAL A CA 1
ATOM 3906 C C . VAL A 1 506 ? -10.181 -0.979 -9.396 1.00 98.75 506 VAL A C 1
ATOM 3908 O O . VAL A 1 506 ? -10.319 -0.993 -8.179 1.00 98.75 506 VAL A O 1
ATOM 3911 N N . THR A 1 507 ? -10.224 -2.103 -10.121 1.00 98.88 507 THR A N 1
ATOM 3912 C CA . THR A 1 507 ? -10.381 -3.456 -9.558 1.00 98.88 507 THR A CA 1
ATOM 3913 C C . THR A 1 507 ? -9.403 -4.435 -10.222 1.00 98.88 507 THR A C 1
ATOM 3915 O O . THR A 1 507 ? -8.266 -4.581 -9.773 1.00 98.88 507 THR A O 1
ATOM 3918 N N . LEU A 1 508 ? -9.799 -5.086 -11.320 1.00 98.81 508 LEU A N 1
ATOM 3919 C CA . LEU A 1 508 ? -9.026 -6.168 -11.937 1.00 98.81 508 LEU A CA 1
ATOM 3920 C C . LEU A 1 508 ? -7.708 -5.699 -12.568 1.00 98.81 508 LEU A C 1
ATOM 3922 O O . LEU A 1 508 ? -6.693 -6.385 -12.461 1.00 98.81 508 LEU A O 1
ATOM 3926 N N . ASN A 1 509 ? -7.694 -4.556 -13.250 1.00 98.81 509 ASN A N 1
ATOM 3927 C CA . ASN A 1 509 ? -6.501 -4.088 -13.955 1.00 98.81 509 ASN A CA 1
ATOM 3928 C C . ASN A 1 509 ? -5.354 -3.707 -13.008 1.00 98.81 509 ASN A C 1
ATOM 3930 O O . ASN A 1 509 ? -4.242 -4.188 -13.240 1.00 98.81 509 ASN A O 1
ATOM 3934 N N . PRO A 1 510 ? -5.571 -2.927 -11.930 1.00 98.69 510 PRO A N 1
ATOM 3935 C CA . PRO A 1 510 ? -4.519 -2.706 -10.942 1.00 98.69 510 PRO A CA 1
ATOM 3936 C C . PRO A 1 510 ? -4.089 -4.013 -10.251 1.00 98.69 510 PRO A C 1
ATOM 3938 O O . PRO A 1 510 ? -2.894 -4.221 -10.056 1.00 98.69 510 PRO A O 1
ATOM 3941 N N . ALA A 1 511 ? -4.995 -4.966 -9.992 1.00 98.69 511 ALA A N 1
ATOM 3942 C CA . ALA A 1 511 ? -4.604 -6.286 -9.479 1.00 98.69 511 ALA A CA 1
ATOM 3943 C C . ALA A 1 511 ? -3.663 -7.042 -10.443 1.00 98.69 511 ALA A C 1
ATOM 3945 O O . ALA A 1 511 ? -2.647 -7.591 -10.014 1.00 98.69 511 ALA A O 1
ATOM 3946 N N . LYS A 1 512 ? -3.936 -6.998 -11.757 1.00 98.50 512 LYS A N 1
ATOM 3947 C CA . LYS A 1 512 ? -3.060 -7.573 -12.796 1.00 98.50 512 LYS A CA 1
ATOM 3948 C C . LYS A 1 512 ? -1.708 -6.882 -12.843 1.00 98.50 512 LYS A C 1
ATOM 3950 O O . LYS A 1 512 ? -0.680 -7.546 -12.949 1.00 98.50 512 LYS A O 1
ATOM 3955 N N . GLN A 1 513 ? -1.685 -5.554 -12.769 1.00 98.38 513 GLN A N 1
ATOM 3956 C CA . GLN A 1 513 ? -0.453 -4.760 -12.752 1.00 98.38 513 GLN A CA 1
ATOM 3957 C C . GLN A 1 513 ? 0.445 -5.104 -11.555 1.00 98.38 513 GLN A C 1
ATOM 3959 O O . GLN A 1 513 ? 1.665 -5.163 -11.702 1.00 98.38 513 GLN A O 1
ATOM 3964 N N . LEU A 1 514 ? -0.167 -5.392 -10.404 1.00 98.06 514 LEU A N 1
ATOM 3965 C CA . LEU A 1 514 ? 0.503 -5.805 -9.169 1.00 98.06 514 LEU A CA 1
ATOM 3966 C C . LEU A 1 514 ? 0.760 -7.322 -9.075 1.00 98.06 514 LEU A C 1
ATOM 3968 O O . LEU A 1 514 ? 1.406 -7.763 -8.127 1.00 98.06 514 LEU A O 1
ATOM 3972 N N . ARG A 1 515 ? 0.293 -8.120 -10.050 1.00 97.75 515 ARG A N 1
ATOM 3973 C CA . ARG A 1 515 ? 0.418 -9.595 -10.093 1.00 97.75 515 ARG A CA 1
ATOM 3974 C C . ARG A 1 515 ? -0.242 -10.302 -8.902 1.00 97.75 515 ARG A C 1
ATOM 3976 O O . ARG A 1 515 ? 0.281 -11.289 -8.379 1.00 97.75 515 ARG A O 1
ATOM 3983 N N . ILE A 1 516 ? -1.381 -9.763 -8.477 1.00 98.25 516 ILE A N 1
ATOM 3984 C CA . ILE A 1 516 ? -2.218 -10.293 -7.392 1.00 98.25 516 ILE A CA 1
ATOM 3985 C C . ILE A 1 516 ? -3.636 -10.647 -7.869 1.00 98.25 516 ILE A C 1
ATOM 3987 O O . ILE A 1 516 ? -4.512 -10.937 -7.053 1.00 98.25 516 ILE A O 1
ATOM 3991 N N . ASP A 1 517 ? -3.885 -10.625 -9.180 1.00 98.44 517 ASP A N 1
ATOM 3992 C CA . ASP A 1 517 ? -5.196 -10.872 -9.790 1.00 98.44 517 ASP A CA 1
ATOM 3993 C C . ASP A 1 517 ? -5.710 -12.305 -9.611 1.00 98.44 517 ASP A C 1
ATOM 3995 O O . ASP A 1 517 ? -6.904 -12.558 -9.747 1.00 98.44 517 ASP A O 1
ATOM 3999 N N . GLN A 1 518 ? -4.845 -13.243 -9.239 1.00 97.81 518 GLN A N 1
ATOM 4000 C CA . GLN A 1 518 ? -5.214 -14.589 -8.810 1.00 97.81 518 GLN A CA 1
ATOM 4001 C C . GLN A 1 518 ? -5.890 -14.623 -7.426 1.00 97.81 518 GLN A C 1
ATOM 4003 O O . GLN A 1 518 ? -6.498 -15.633 -7.081 1.00 97.81 518 GLN A O 1
ATOM 4008 N N . TRP A 1 519 ? -5.810 -13.541 -6.644 1.00 98.56 519 TRP A N 1
ATOM 4009 C CA . TRP A 1 519 ? -6.415 -13.445 -5.311 1.00 98.56 519 TRP A CA 1
ATOM 4010 C C . TRP A 1 519 ? -7.490 -12.365 -5.204 1.00 98.56 519 TRP A C 1
ATOM 4012 O O . TRP A 1 519 ? -8.454 -12.573 -4.478 1.00 98.56 519 TRP A O 1
ATOM 4022 N N . VAL A 1 520 ? -7.351 -11.234 -5.903 1.00 98.69 520 VAL A N 1
ATOM 4023 C CA . VAL A 1 520 ? -8.259 -10.076 -5.774 1.00 98.69 520 VAL A CA 1
ATOM 4024 C C . VAL A 1 520 ? -8.580 -9.436 -7.132 1.00 98.69 520 VAL A C 1
ATOM 4026 O O . VAL A 1 520 ? -8.053 -9.835 -8.168 1.00 98.69 520 VAL A O 1
ATOM 4029 N N . GLY A 1 521 ? -9.452 -8.424 -7.138 1.00 98.25 521 GLY A N 1
ATOM 4030 C CA . GLY A 1 521 ? -9.772 -7.615 -8.323 1.00 98.25 521 GLY A CA 1
ATOM 4031 C C . GLY A 1 521 ? -10.955 -8.119 -9.159 1.00 98.25 521 GLY A C 1
ATOM 4032 O O . GLY A 1 521 ? -11.433 -7.394 -10.027 1.00 98.25 521 GLY A O 1
ATOM 4033 N N . SER A 1 522 ? -11.477 -9.312 -8.879 1.00 98.81 522 SER A N 1
ATOM 4034 C CA . SER A 1 522 ? -12.732 -9.827 -9.442 1.00 98.81 522 SER A CA 1
ATOM 4035 C C . SER A 1 522 ? -13.428 -10.769 -8.456 1.00 98.81 522 SER A C 1
ATOM 4037 O O . SER A 1 522 ? -12.791 -11.330 -7.562 1.00 98.81 522 SER A O 1
ATOM 4039 N N . LEU A 1 523 ? -14.740 -10.946 -8.620 1.00 98.75 523 LEU A N 1
ATOM 4040 C CA . LEU A 1 523 ? -15.541 -11.888 -7.844 1.00 98.75 523 LEU A CA 1
ATOM 4041 C C . LEU A 1 523 ? -15.608 -13.230 -8.582 1.00 98.75 523 LEU A C 1
ATOM 4043 O O . LEU A 1 523 ? -16.502 -13.462 -9.395 1.00 98.75 523 LEU A O 1
ATOM 4047 N N . GLU A 1 524 ? -14.635 -14.098 -8.315 1.00 98.12 524 GLU A N 1
ATOM 4048 C CA . GLU A 1 524 ? -14.507 -15.428 -8.919 1.00 98.12 524 GLU A CA 1
ATOM 4049 C C . GLU A 1 524 ? -14.212 -16.475 -7.840 1.00 98.12 524 GLU A C 1
ATOM 4051 O O . GLU A 1 524 ? -13.572 -16.173 -6.833 1.00 98.12 524 GLU A O 1
ATOM 4056 N N . ALA A 1 525 ? -14.662 -17.713 -8.050 1.00 97.62 525 ALA A N 1
ATOM 4057 C CA . ALA A 1 525 ? -14.436 -18.799 -7.100 1.00 97.62 525 ALA A CA 1
ATOM 4058 C C . ALA A 1 525 ? -12.935 -18.997 -6.795 1.00 97.62 525 ALA A C 1
ATOM 4060 O O . ALA A 1 525 ? -12.092 -18.959 -7.692 1.00 97.62 525 ALA A O 1
ATOM 4061 N N . GLY A 1 526 ? -12.605 -19.213 -5.521 1.00 97.38 526 GLY A N 1
ATOM 4062 C CA . GLY A 1 526 ? -11.242 -19.398 -5.013 1.00 97.38 526 GLY A CA 1
ATOM 4063 C C . GLY A 1 526 ? -10.481 -18.106 -4.687 1.00 97.38 526 GLY A C 1
ATOM 4064 O O . GLY A 1 526 ? -9.474 -18.165 -3.971 1.00 97.38 526 GLY A O 1
ATOM 4065 N N . LYS A 1 527 ? -10.958 -16.943 -5.151 1.00 98.56 527 LYS A N 1
ATOM 4066 C CA . LYS A 1 527 ? -10.386 -15.633 -4.799 1.00 98.56 527 LYS A CA 1
ATOM 4067 C C . LYS A 1 527 ? -10.744 -15.230 -3.373 1.00 98.56 527 LYS A C 1
ATOM 4069 O O . LYS A 1 527 ? -11.616 -15.827 -2.743 1.00 98.56 527 LYS A O 1
ATOM 4074 N N . ASP A 1 528 ? -10.033 -14.248 -2.839 1.00 98.62 528 ASP A N 1
ATOM 4075 C CA . ASP A 1 528 ? -10.304 -13.712 -1.508 1.00 98.62 528 ASP A CA 1
ATOM 4076 C C . ASP A 1 528 ? -11.697 -13.078 -1.468 1.00 98.62 528 ASP A C 1
ATOM 4078 O O . ASP A 1 528 ? -12.141 -12.460 -2.436 1.00 98.62 528 ASP A O 1
ATOM 4082 N N . GLY A 1 529 ? -12.395 -13.244 -0.344 1.00 98.31 529 GLY A N 1
ATOM 4083 C CA . GLY A 1 529 ? -13.704 -12.655 -0.061 1.00 98.31 529 GLY A CA 1
ATOM 4084 C C . GLY A 1 529 ? -13.633 -11.145 0.170 1.00 98.31 529 GLY A C 1
ATOM 4085 O O . GLY A 1 529 ? -14.102 -10.667 1.203 1.00 98.31 529 GLY A O 1
ATOM 4086 N N . ASP A 1 530 ? -13.031 -10.424 -0.775 1.00 98.75 530 ASP A N 1
ATOM 4087 C CA . ASP A 1 530 ? -12.804 -8.984 -0.761 1.00 98.75 530 ASP A CA 1
ATOM 4088 C C . ASP A 1 530 ? -13.858 -8.315 -1.654 1.00 98.75 530 ASP A C 1
ATOM 4090 O O . ASP A 1 530 ? -13.739 -8.305 -2.884 1.00 98.75 530 ASP A O 1
ATOM 4094 N N . PHE A 1 531 ? -14.916 -7.773 -1.051 1.00 98.88 531 PHE A N 1
ATOM 4095 C CA . PHE A 1 531 ? -16.052 -7.203 -1.780 1.00 98.88 531 PHE A CA 1
ATOM 4096 C C . PHE A 1 531 ? -16.628 -5.968 -1.086 1.00 98.88 531 PHE A C 1
ATOM 4098 O O . PHE A 1 531 ? -16.428 -5.742 0.109 1.00 98.88 531 PHE A O 1
ATOM 4105 N N . VAL A 1 532 ? -17.359 -5.164 -1.855 1.00 98.88 532 VAL A N 1
ATOM 4106 C CA . VAL A 1 532 ? -17.964 -3.908 -1.393 1.00 98.88 532 VAL A CA 1
ATOM 4107 C C . VAL A 1 532 ? -19.436 -3.889 -1.759 1.00 98.88 532 VAL A C 1
ATOM 4109 O O . VAL A 1 532 ? -19.804 -4.302 -2.859 1.00 98.88 532 VAL A O 1
ATOM 4112 N N . ILE A 1 533 ? -20.270 -3.399 -0.844 1.00 98.81 533 ILE A N 1
ATOM 4113 C CA . ILE A 1 533 ? -21.704 -3.191 -1.059 1.00 98.81 533 ILE A CA 1
ATOM 4114 C C . ILE A 1 533 ? -21.968 -1.696 -1.228 1.00 98.81 533 ILE A C 1
ATOM 4116 O O . ILE A 1 533 ? -21.555 -0.888 -0.397 1.00 98.81 533 ILE A O 1
ATOM 4120 N N . TRP A 1 534 ? -22.695 -1.334 -2.279 1.00 98.75 534 TRP A N 1
ATOM 4121 C CA . TRP A 1 534 ? -22.985 0.039 -2.684 1.00 98.75 534 TRP A CA 1
ATOM 4122 C C . TRP A 1 534 ? -24.486 0.309 -2.695 1.00 98.75 534 TRP A C 1
ATOM 4124 O O . TRP A 1 534 ? -25.286 -0.564 -3.037 1.00 98.75 534 TRP A O 1
ATOM 4134 N N . SER A 1 535 ? -24.876 1.544 -2.371 1.00 98.38 535 SER A N 1
ATOM 4135 C CA . SER A 1 535 ? -26.287 1.960 -2.376 1.00 98.38 535 SER A CA 1
ATOM 4136 C C . SER A 1 535 ? -26.923 1.997 -3.767 1.00 98.38 535 SER A C 1
ATOM 4138 O O . SER A 1 535 ? -28.139 1.904 -3.888 1.00 98.38 535 SER A O 1
ATOM 4140 N N . LYS A 1 536 ? -26.108 2.219 -4.801 1.00 97.81 536 LYS A N 1
ATOM 4141 C CA . LYS A 1 536 ? -26.477 2.315 -6.220 1.00 97.81 536 LYS A CA 1
ATOM 4142 C C . LYS A 1 536 ? -25.323 1.771 -7.062 1.00 97.81 536 LYS A C 1
ATOM 4144 O O . LYS A 1 536 ? -24.352 1.259 -6.504 1.00 97.81 536 LYS A O 1
ATOM 4149 N N . SER A 1 537 ? -25.401 1.903 -8.388 1.00 97.81 537 SER A N 1
ATOM 4150 C CA . SER A 1 537 ? -24.280 1.590 -9.281 1.00 97.81 537 SER A CA 1
ATOM 4151 C C . SER A 1 537 ? -22.974 2.211 -8.755 1.00 97.81 537 SER A C 1
ATOM 4153 O O . SER A 1 537 ? -22.993 3.372 -8.341 1.00 97.81 537 SER A O 1
ATOM 4155 N N . PRO A 1 538 ? -21.840 1.486 -8.760 1.00 96.00 538 PRO A N 1
ATOM 4156 C CA . PRO A 1 538 ? -20.553 2.022 -8.311 1.00 96.00 538 PRO A CA 1
ATOM 4157 C C . PRO A 1 538 ? -20.054 3.189 -9.181 1.00 96.00 538 PRO A C 1
ATOM 4159 O O . PRO A 1 538 ? -19.167 3.916 -8.757 1.00 96.00 538 PRO A O 1
ATOM 4162 N N . LEU A 1 539 ? -20.619 3.389 -10.378 1.00 97.12 539 LEU A N 1
ATOM 4163 C CA . LEU A 1 539 ? -20.262 4.486 -11.286 1.00 97.12 539 LEU A CA 1
ATOM 4164 C C . LEU A 1 539 ? -21.245 5.674 -11.227 1.00 97.12 539 LEU A C 1
ATOM 4166 O O . LEU A 1 539 ? -21.087 6.642 -11.968 1.00 97.12 539 LEU A O 1
ATOM 4170 N N . ASP A 1 540 ? -22.256 5.622 -10.353 1.00 96.12 540 ASP A N 1
ATOM 4171 C CA . ASP A 1 540 ? -23.166 6.742 -10.081 1.00 96.12 540 ASP A CA 1
ATOM 4172 C C . ASP A 1 540 ? -22.501 7.721 -9.099 1.00 96.12 540 ASP A C 1
ATOM 4174 O O . ASP A 1 540 ? -22.068 7.332 -8.016 1.00 96.12 540 ASP A O 1
ATOM 4178 N N . SER A 1 541 ? -22.445 9.012 -9.437 1.00 93.44 541 SER A N 1
ATOM 4179 C CA . SER A 1 541 ? -21.810 10.041 -8.596 1.00 93.44 541 SER A CA 1
ATOM 4180 C C . SER A 1 541 ? -22.506 10.283 -7.251 1.00 93.44 541 SER A C 1
ATOM 4182 O O . SER A 1 541 ? -21.923 10.895 -6.358 1.00 93.44 541 SER A O 1
ATOM 4184 N N . THR A 1 542 ? -23.744 9.809 -7.096 1.00 95.81 542 THR A N 1
ATOM 4185 C CA . THR A 1 542 ? -24.528 9.849 -5.854 1.00 95.81 542 THR A CA 1
ATOM 4186 C C . THR A 1 542 ? -24.448 8.547 -5.056 1.00 95.81 542 THR A C 1
ATOM 4188 O O . THR A 1 542 ? -25.088 8.435 -4.007 1.00 95.81 542 THR A O 1
ATOM 4191 N N . THR A 1 543 ? -23.709 7.547 -5.548 1.00 97.44 543 THR A N 1
ATOM 4192 C CA . THR A 1 543 ? -23.503 6.289 -4.830 1.00 97.44 543 THR A CA 1
ATOM 4193 C C . THR A 1 543 ? -22.635 6.493 -3.597 1.00 97.44 543 THR A C 1
ATOM 4195 O O . THR A 1 543 ? -21.802 7.395 -3.523 1.00 97.44 543 THR A O 1
ATOM 4198 N N . VAL A 1 544 ? -22.829 5.626 -2.614 1.00 96.44 544 VAL A N 1
ATOM 4199 C CA . VAL A 1 544 ? -22.083 5.627 -1.361 1.00 96.44 544 VAL A CA 1
ATOM 4200 C C . VAL A 1 544 ? -21.795 4.188 -0.955 1.00 96.44 544 VAL A C 1
ATOM 4202 O O . VAL A 1 544 ? -22.671 3.319 -1.039 1.00 96.44 544 VAL A O 1
ATOM 4205 N N . CYS A 1 545 ? -20.569 3.938 -0.497 1.00 97.94 545 CYS A N 1
ATOM 4206 C CA . CYS A 1 545 ? -20.183 2.650 0.069 1.00 97.94 545 CYS A CA 1
ATOM 4207 C C . CYS A 1 545 ? -20.997 2.396 1.344 1.00 97.94 545 CYS A C 1
ATOM 4209 O O . CYS A 1 545 ? -21.112 3.264 2.213 1.00 97.94 545 CYS A O 1
ATOM 4211 N N . LEU A 1 546 ? -21.620 1.227 1.430 1.00 98.25 546 LEU A N 1
ATOM 4212 C CA . LEU A 1 546 ? -22.357 0.773 2.605 1.00 98.25 546 LEU A CA 1
ATOM 4213 C C . LEU A 1 546 ? -21.474 -0.108 3.481 1.00 98.25 546 LEU A C 1
ATOM 4215 O O . LEU A 1 546 ? -21.445 0.084 4.691 1.00 98.25 546 LEU A O 1
ATOM 4219 N N . GLN A 1 547 ? -20.763 -1.060 2.874 1.00 98.19 547 GLN A N 1
ATOM 4220 C CA . GLN A 1 547 ? -19.929 -2.016 3.596 1.00 98.19 547 GLN A CA 1
ATOM 4221 C C . GLN A 1 547 ? -18.700 -2.399 2.781 1.00 98.19 547 GLN A C 1
ATOM 4223 O O . GLN A 1 547 ? -18.818 -2.611 1.573 1.00 98.19 547 GLN A O 1
ATOM 4228 N N . SER A 1 548 ? -17.571 -2.588 3.464 1.00 98.50 548 SER A N 1
ATOM 4229 C CA . SER A 1 548 ? -16.337 -3.119 2.873 1.00 98.50 548 SER A CA 1
ATOM 4230 C C . SER A 1 548 ? -15.886 -4.356 3.632 1.00 98.50 548 SER A C 1
ATOM 4232 O O . SER A 1 548 ? -15.777 -4.350 4.865 1.00 98.50 548 SER A O 1
ATOM 4234 N N . TRP A 1 549 ? -15.621 -5.413 2.874 1.00 98.69 549 TRP A N 1
ATOM 4235 C CA . TRP A 1 549 ? -15.251 -6.724 3.378 1.00 98.69 549 TRP A CA 1
ATOM 4236 C C . TRP A 1 549 ? -13.880 -7.119 2.841 1.00 98.69 549 TRP A C 1
ATOM 4238 O O . TRP A 1 549 ? -13.575 -6.879 1.673 1.00 98.69 549 TRP A O 1
ATOM 4248 N N . ILE A 1 550 ? -13.059 -7.719 3.698 1.00 98.75 550 ILE A N 1
ATOM 4249 C CA . ILE A 1 550 ? -11.745 -8.265 3.346 1.00 98.75 550 ILE A CA 1
ATOM 4250 C C . ILE A 1 550 ? -11.680 -9.668 3.920 1.00 98.75 550 ILE A C 1
ATOM 4252 O O . ILE A 1 550 ? -11.884 -9.850 5.119 1.00 98.75 550 ILE A O 1
ATOM 4256 N N . GLU A 1 551 ? -11.408 -10.653 3.071 1.00 97.94 551 GLU A N 1
ATOM 4257 C CA . GLU A 1 551 ? -11.262 -12.059 3.451 1.00 97.94 551 GLU A CA 1
ATOM 4258 C C . GLU A 1 551 ? -12.474 -12.551 4.257 1.00 97.94 551 GLU A C 1
ATOM 4260 O O . GLU A 1 551 ? -12.339 -13.249 5.259 1.00 97.94 551 GLU A O 1
ATOM 4265 N N . GLY A 1 552 ? -13.682 -12.148 3.837 1.00 96.75 552 GLY A N 1
ATOM 4266 C CA . GLY A 1 552 ? -14.935 -12.504 4.510 1.00 96.75 552 GLY A CA 1
ATOM 4267 C C . GLY A 1 552 ? -15.167 -11.819 5.861 1.00 96.75 552 GLY A C 1
ATOM 4268 O O . GLY A 1 552 ? -16.110 -12.171 6.561 1.00 96.75 552 GLY A O 1
ATOM 4269 N N . LYS A 1 553 ? -14.363 -10.823 6.237 1.00 98.06 553 LYS A N 1
ATOM 4270 C CA . LYS A 1 553 ? -14.545 -10.050 7.472 1.00 98.06 553 LYS A CA 1
ATOM 4271 C C . LYS A 1 553 ? -15.014 -8.642 7.156 1.00 98.06 553 LYS A C 1
ATOM 4273 O O . LYS A 1 553 ? -14.471 -7.993 6.262 1.00 98.06 553 LYS A O 1
ATOM 4278 N N . LYS A 1 554 ? -16.017 -8.156 7.889 1.00 97.88 554 LYS A N 1
ATOM 4279 C CA . LYS A 1 554 ? -16.555 -6.804 7.695 1.00 97.88 554 LYS A CA 1
ATOM 4280 C C . LYS A 1 554 ? -15.654 -5.807 8.404 1.00 97.88 554 LYS A C 1
ATOM 4282 O O . LYS A 1 554 ? -15.615 -5.812 9.627 1.00 97.88 554 LYS A O 1
ATOM 4287 N N . TYR A 1 555 ? -14.968 -4.950 7.659 1.00 97.38 555 TYR A N 1
ATOM 4288 C CA . TYR A 1 555 ? -14.097 -3.914 8.230 1.00 97.38 555 TYR A CA 1
ATOM 4289 C C . TYR A 1 555 ? -14.746 -2.533 8.244 1.00 97.38 555 TYR A C 1
ATOM 4291 O O . TYR A 1 555 ? -14.379 -1.690 9.052 1.00 97.38 555 TYR A O 1
ATOM 4299 N N . PHE A 1 556 ? -15.736 -2.305 7.383 1.00 97.19 556 PHE A N 1
ATOM 4300 C CA . PHE A 1 556 ? -16.498 -1.064 7.370 1.00 97.19 556 PHE A CA 1
ATOM 4301 C C . PHE A 1 556 ? -17.990 -1.348 7.243 1.00 97.19 556 PHE A C 1
ATOM 4303 O O . PHE A 1 556 ? -18.401 -2.222 6.477 1.00 97.19 556 PHE A O 1
ATOM 4310 N N . ASP A 1 557 ? -18.782 -0.583 7.987 1.00 96.25 557 ASP A N 1
ATOM 4311 C CA . ASP A 1 557 ? -20.235 -0.552 7.906 1.00 96.25 557 ASP A CA 1
ATOM 4312 C C . ASP A 1 557 ? -20.709 0.876 8.180 1.00 96.25 557 ASP A C 1
ATOM 4314 O O . ASP A 1 557 ? -20.470 1.424 9.260 1.00 96.25 557 ASP A O 1
ATOM 4318 N N . ARG A 1 558 ? -21.373 1.490 7.201 1.00 94.88 558 ARG A N 1
ATOM 4319 C CA . ARG A 1 558 ? -21.816 2.878 7.317 1.00 94.88 558 ARG A CA 1
ATOM 4320 C C . ARG A 1 558 ? -22.870 3.073 8.407 1.00 94.88 558 ARG A C 1
ATOM 4322 O O . ARG A 1 558 ? -22.877 4.134 9.026 1.00 94.88 558 ARG A O 1
ATOM 4329 N N . ASP A 1 559 ? -23.695 2.068 8.694 1.00 92.88 559 ASP A N 1
ATOM 4330 C CA . ASP A 1 559 ? -24.701 2.163 9.759 1.00 92.88 559 ASP A CA 1
ATOM 4331 C C . ASP A 1 559 ? -24.052 2.148 11.154 1.00 92.88 559 ASP A C 1
ATOM 4333 O O . ASP A 1 559 ? -24.589 2.712 12.108 1.00 92.88 559 ASP A O 1
ATOM 4337 N N . HIS A 1 560 ? -22.853 1.568 11.273 1.00 91.00 560 HIS A N 1
ATOM 4338 C CA . HIS A 1 560 ? -22.075 1.560 12.513 1.00 91.00 560 HIS A CA 1
ATOM 4339 C C . HIS A 1 560 ? -21.377 2.908 12.790 1.00 91.00 560 HIS A C 1
ATOM 4341 O O . HIS A 1 560 ? -21.062 3.228 13.939 1.00 91.00 560 HIS A O 1
ATOM 4347 N N . GLU A 1 561 ? -21.158 3.737 11.763 1.00 88.25 561 GLU A N 1
ATOM 4348 C CA . GLU A 1 561 ? -20.359 4.966 11.881 1.00 88.25 561 GLU A CA 1
ATOM 4349 C C . GLU A 1 561 ? -20.999 6.024 12.791 1.00 88.25 561 GLU A C 1
ATOM 4351 O O . GLU A 1 561 ? -20.288 6.740 13.498 1.00 88.25 561 GLU A O 1
ATOM 4356 N N . ALA A 1 562 ? -22.333 6.113 12.814 1.00 84.44 562 ALA A N 1
ATOM 4357 C CA . ALA A 1 562 ? -23.038 7.071 13.666 1.00 84.44 562 ALA A CA 1
ATOM 4358 C C . ALA A 1 562 ? -22.763 6.808 15.156 1.00 84.44 562 ALA A C 1
ATOM 4360 O O . ALA A 1 562 ? -22.417 7.731 15.894 1.00 84.44 562 ALA A O 1
ATOM 4361 N N . GLY A 1 563 ? -22.838 5.540 15.578 1.00 88.00 563 GLY A N 1
ATOM 4362 C CA . GLY A 1 563 ? -22.550 5.144 16.958 1.00 88.00 563 GLY A CA 1
ATOM 4363 C C . GLY A 1 563 ? -21.083 5.352 17.329 1.00 88.00 563 GLY A C 1
ATOM 4364 O O . GLY A 1 563 ? -20.784 5.841 18.418 1.00 88.00 563 GLY A O 1
ATOM 4365 N N . ARG A 1 564 ? -20.162 5.061 16.402 1.00 87.06 564 ARG A N 1
ATOM 4366 C CA . ARG A 1 564 ? -18.731 5.331 16.596 1.00 87.06 564 ARG A CA 1
ATOM 4367 C C . ARG A 1 564 ? -18.445 6.825 16.763 1.00 87.06 564 ARG A C 1
ATOM 4369 O O . ARG A 1 564 ? -17.739 7.214 17.688 1.00 87.06 564 ARG A O 1
ATOM 4376 N N . SER A 1 565 ? -19.021 7.665 15.906 1.00 87.06 565 SER A N 1
ATOM 4377 C CA . SER A 1 565 ? -18.852 9.121 15.978 1.00 87.06 565 SER A CA 1
ATOM 4378 C C . SER A 1 565 ? -19.378 9.690 17.300 1.00 87.06 565 SER A C 1
ATOM 4380 O O . SER A 1 565 ? -18.717 10.515 17.929 1.00 87.06 565 SER A O 1
ATOM 4382 N N . GLU A 1 566 ? -20.537 9.214 17.764 1.00 90.19 566 GLU A N 1
ATOM 4383 C CA . GLU A 1 566 ? -21.101 9.604 19.060 1.00 90.19 566 GLU A CA 1
ATOM 4384 C C . GLU A 1 566 ? -20.209 9.167 20.236 1.00 90.19 566 GLU A C 1
ATOM 4386 O O . GLU A 1 566 ? -19.986 9.944 21.170 1.00 90.19 566 GLU A O 1
ATOM 4391 N N . ALA A 1 567 ? -19.654 7.950 20.186 1.00 88.81 567 ALA A N 1
ATOM 4392 C CA . ALA A 1 567 ? -18.737 7.444 21.205 1.00 88.81 567 ALA A CA 1
ATOM 4393 C C . ALA A 1 567 ? -17.462 8.300 21.313 1.00 88.81 567 ALA A C 1
ATOM 4395 O O . ALA A 1 567 ? -17.092 8.702 22.422 1.00 88.81 567 ALA A O 1
ATOM 4396 N N . LEU A 1 568 ? -16.852 8.653 20.176 1.00 87.25 568 LEU A N 1
ATOM 4397 C CA . LEU A 1 568 ? -15.657 9.503 20.120 1.00 87.25 568 LEU A CA 1
ATOM 4398 C C . LEU A 1 568 ? -15.924 10.919 20.650 1.00 87.25 568 LEU A C 1
ATOM 4400 O O . LEU A 1 568 ? -15.131 11.448 21.432 1.00 87.25 568 LEU A O 1
ATOM 4404 N N . GLU A 1 569 ? -17.055 11.536 20.294 1.00 90.06 569 GLU A N 1
ATOM 4405 C CA . GLU A 1 569 ? -17.421 12.856 20.829 1.00 90.06 569 GLU A CA 1
ATOM 4406 C C . GLU A 1 569 ? -17.661 12.817 22.343 1.00 90.06 569 GLU A C 1
ATOM 4408 O O . GLU A 1 569 ? -17.232 13.715 23.078 1.00 90.06 569 GLU A O 1
ATOM 4413 N N . LYS A 1 570 ? -18.284 11.747 22.848 1.00 92.38 570 LYS A N 1
ATOM 4414 C CA . LYS A 1 570 ? -18.488 11.548 24.287 1.00 92.38 570 LYS A CA 1
ATOM 4415 C C . LYS A 1 570 ? -17.165 11.372 25.033 1.00 92.38 570 LYS A C 1
ATOM 4417 O O . LYS A 1 570 ? -16.981 11.964 26.101 1.00 92.38 570 LYS A O 1
ATOM 4422 N N . GLU A 1 571 ? -16.239 10.588 24.487 1.00 89.94 571 GLU A N 1
ATOM 4423 C CA . GLU A 1 571 ? -14.898 10.418 25.048 1.00 89.94 571 GLU A CA 1
ATOM 4424 C C . GLU A 1 571 ? -14.134 11.747 25.060 1.00 89.94 571 GLU A C 1
ATOM 4426 O O . GLU A 1 571 ? -13.606 12.154 26.102 1.00 89.94 571 GLU A O 1
ATOM 4431 N N . ARG A 1 572 ? -14.150 12.478 23.939 1.00 88.62 572 ARG A N 1
ATOM 4432 C CA . ARG A 1 572 ? -13.547 13.809 23.814 1.00 88.62 572 ARG A CA 1
ATOM 4433 C C . ARG A 1 572 ? -14.098 14.778 24.859 1.00 88.62 572 ARG A C 1
ATOM 4435 O O . ARG A 1 572 ? -13.321 15.444 25.547 1.00 88.62 572 ARG A O 1
ATOM 4442 N N . ALA A 1 573 ? -15.418 14.840 25.029 1.00 89.56 573 ALA A N 1
ATOM 4443 C CA . ALA A 1 573 ? -16.054 15.685 26.037 1.00 89.56 573 ALA A CA 1
ATOM 4444 C C . ALA A 1 573 ? -15.602 15.321 27.465 1.00 89.56 573 ALA A C 1
ATOM 4446 O O . ALA A 1 573 ? -15.241 16.206 28.248 1.00 89.56 573 ALA A O 1
ATOM 4447 N N . ALA A 1 574 ? -15.542 14.025 27.787 1.00 89.50 574 ALA A N 1
ATOM 4448 C CA . ALA A 1 574 ? -15.094 13.540 29.091 1.00 89.50 574 ALA A CA 1
ATOM 4449 C C . ALA A 1 574 ? -13.606 13.848 29.361 1.00 89.50 574 ALA A C 1
ATOM 4451 O O . ALA A 1 574 ? -13.235 14.211 30.483 1.00 89.50 574 ALA A O 1
ATOM 4452 N N . LEU A 1 575 ? -12.745 13.753 28.340 1.00 86.00 575 LEU A N 1
ATOM 4453 C CA . LEU A 1 575 ? -11.332 14.137 28.427 1.00 86.00 575 LEU A CA 1
ATOM 4454 C C . LEU A 1 575 ? -11.169 15.635 28.705 1.00 86.00 575 LEU A C 1
ATOM 4456 O O . LEU A 1 575 ? -10.399 16.009 29.595 1.00 86.00 575 LEU A O 1
ATOM 4460 N N . LEU A 1 576 ? -11.928 16.485 28.007 1.00 83.19 576 LEU A N 1
ATOM 4461 C CA . LEU A 1 576 ? -11.918 17.935 28.214 1.00 83.19 576 LEU A CA 1
ATOM 4462 C C . LEU A 1 576 ? -12.398 18.314 29.622 1.00 83.19 576 LEU A C 1
ATOM 4464 O O . LEU A 1 576 ? -11.797 19.170 30.274 1.00 83.19 576 LEU A O 1
ATOM 4468 N N . GLU A 1 577 ? -13.447 17.665 30.128 1.00 85.94 577 GLU A N 1
ATOM 4469 C CA . GLU A 1 577 ? -13.937 17.880 31.493 1.00 85.94 577 GLU A CA 1
ATOM 4470 C C . GLU A 1 577 ? -12.890 17.478 32.544 1.00 85.94 577 GLU A C 1
ATOM 4472 O O . GLU A 1 577 ? -12.613 18.234 33.484 1.00 85.94 577 GLU A O 1
ATOM 4477 N N . LYS A 1 578 ? -12.252 16.313 32.368 1.00 84.50 578 LYS A N 1
ATOM 4478 C CA . LYS A 1 578 ? -11.174 15.856 33.252 1.00 84.50 578 LYS A CA 1
ATOM 4479 C C . LYS A 1 578 ? -9.993 16.826 33.242 1.00 84.50 578 LYS A C 1
ATOM 4481 O O . LYS A 1 578 ? -9.480 17.148 34.314 1.00 84.50 578 LYS A O 1
ATOM 4486 N N . ALA A 1 579 ? -9.580 17.308 32.070 1.00 82.44 579 ALA A N 1
ATOM 4487 C CA . ALA A 1 579 ? -8.493 18.275 31.940 1.00 82.44 579 ALA A CA 1
ATOM 4488 C C . ALA A 1 579 ? -8.793 19.577 32.706 1.00 82.44 579 ALA A C 1
ATOM 4490 O O . ALA A 1 579 ? -7.964 20.022 33.503 1.00 82.44 579 ALA A O 1
ATOM 4491 N N . LYS A 1 580 ? -10.010 20.127 32.564 1.00 80.06 580 LYS A N 1
ATOM 4492 C CA . LYS A 1 580 ? -10.458 21.323 33.304 1.00 80.06 580 LYS A CA 1
ATOM 4493 C C . LYS A 1 580 ? -10.397 21.129 34.823 1.00 80.06 580 LYS A C 1
ATOM 4495 O O . LYS A 1 580 ? -9.873 21.982 35.538 1.00 80.06 580 LYS A O 1
ATOM 4500 N N . ARG A 1 581 ? -10.887 19.991 35.332 1.00 82.31 581 ARG A N 1
ATOM 4501 C CA . ARG A 1 581 ? -10.851 19.683 36.775 1.00 82.31 581 ARG A CA 1
ATOM 4502 C C . ARG A 1 581 ? -9.422 19.563 37.304 1.00 82.31 581 ARG A C 1
ATOM 4504 O O . ARG A 1 581 ? -9.121 20.112 38.362 1.00 82.31 581 ARG A O 1
ATOM 4511 N N . LEU A 1 582 ? -8.533 18.908 36.555 1.00 78.69 582 LEU A N 1
ATOM 4512 C CA . LEU A 1 582 ? -7.121 18.787 36.925 1.00 78.69 582 LEU A CA 1
ATOM 4513 C C . LEU A 1 582 ? -6.422 20.152 37.003 1.00 78.69 582 LEU A C 1
ATOM 4515 O O . LEU A 1 582 ? -5.650 20.357 37.936 1.00 78.69 582 LEU A O 1
ATOM 4519 N N . GLN A 1 583 ? -6.725 21.084 36.092 1.00 72.00 583 GLN A N 1
ATOM 4520 C CA . GLN A 1 583 ? -6.204 22.457 36.147 1.00 72.00 583 GLN A CA 1
ATOM 4521 C C . GLN A 1 583 ? -6.709 23.202 37.391 1.00 72.00 583 GLN A C 1
ATOM 4523 O O . GLN A 1 583 ? -5.904 23.732 38.153 1.00 72.00 583 GLN A O 1
ATOM 4528 N N . SER A 1 584 ? -8.020 23.162 37.661 1.00 63.72 584 SER A N 1
ATOM 4529 C CA . SER A 1 584 ? -8.626 23.852 38.815 1.00 63.72 584 SER A CA 1
ATOM 4530 C C . SER A 1 584 ? -8.162 23.341 40.189 1.00 63.72 584 SER A C 1
ATOM 4532 O O . SER A 1 584 ? -8.204 24.078 41.172 1.00 63.72 584 SER A O 1
ATOM 4534 N N . GLY A 1 585 ? -7.725 22.079 40.274 1.00 54.91 585 GLY A N 1
ATOM 4535 C CA . GLY A 1 585 ? -7.307 21.427 41.519 1.00 54.91 585 GLY A CA 1
ATOM 4536 C C . GLY A 1 585 ? -5.808 21.504 41.810 1.00 54.91 585 GLY A C 1
ATOM 4537 O O . GLY A 1 585 ? -5.359 20.958 42.817 1.00 54.91 585 GLY A O 1
ATOM 4538 N N . SER A 1 586 ? -5.016 22.137 40.941 1.00 45.12 586 SER A N 1
ATOM 4539 C CA . SER A 1 586 ? -3.559 22.082 41.011 1.00 45.12 586 SER A CA 1
ATOM 4540 C C . SER A 1 586 ? -2.914 23.445 41.276 1.00 45.12 586 SER A C 1
ATOM 4542 O O . SER A 1 586 ? -3.239 24.431 40.629 1.00 45.12 586 SER A O 1
ATOM 4544 N N . VAL A 1 587 ? -1.932 23.472 42.186 1.00 39.50 587 VAL A N 1
ATOM 4545 C CA . VAL A 1 587 ? -0.817 24.440 42.167 1.00 39.50 587 VAL A CA 1
ATOM 4546 C C . VAL A 1 587 ? 0.234 23.908 41.182 1.00 39.50 587 VAL A C 1
ATOM 4548 O O . VAL A 1 587 ? 1.396 23.716 41.527 1.00 39.50 587 VAL A O 1
ATOM 4551 N N . LEU A 1 588 ? -0.194 23.524 39.980 1.00 38.53 588 LEU A N 1
ATOM 4552 C CA . LEU A 1 588 ? 0.737 23.368 38.873 1.00 38.53 588 LEU A CA 1
ATOM 4553 C C . LEU A 1 588 ? 0.886 24.769 38.295 1.00 38.53 588 LEU A C 1
ATOM 4555 O O . LEU A 1 588 ? -0.113 25.467 38.115 1.00 38.53 588 LEU A O 1
ATOM 4559 N N . SER A 1 589 ? 2.133 25.201 38.105 1.00 40.00 589 SER A N 1
ATOM 4560 C CA . SER A 1 589 ? 2.431 26.401 37.331 1.00 40.00 589 SER A CA 1
ATOM 4561 C C . SER A 1 589 ? 1.586 26.367 36.072 1.00 40.00 589 SER A C 1
ATOM 4563 O O . SER A 1 589 ? 1.464 25.302 35.464 1.00 40.00 589 SER A O 1
ATOM 4565 N N . ASP A 1 590 ? 0.988 27.503 35.727 1.00 39.38 590 ASP A N 1
ATOM 4566 C CA . ASP A 1 590 ? 0.337 27.694 34.443 1.00 39.38 590 ASP A CA 1
ATOM 4567 C C . ASP A 1 590 ? 1.368 27.284 33.393 1.00 39.38 590 ASP A C 1
ATOM 4569 O O . ASP A 1 590 ? 2.377 27.967 33.195 1.00 39.38 590 ASP A O 1
ATOM 4573 N N . GLY A 1 591 ? 1.216 26.070 32.867 1.00 43.53 591 GLY A N 1
ATOM 4574 C CA . GLY A 1 591 ? 2.097 25.568 31.843 1.00 43.53 591 GLY A CA 1
ATOM 4575 C C . GLY A 1 591 ? 1.975 26.560 30.711 1.00 43.53 591 GLY A C 1
ATOM 4576 O O . GLY A 1 591 ? 0.880 26.713 30.159 1.00 43.53 591 GLY A O 1
ATOM 4577 N N . GLY A 1 592 ? 3.052 27.303 30.441 1.00 43.81 592 GLY A N 1
ATOM 4578 C CA . GLY A 1 592 ? 3.064 28.299 29.372 1.00 43.81 592 GLY A CA 1
ATOM 4579 C C . GLY A 1 592 ? 2.587 27.668 28.064 1.00 43.81 592 GLY A C 1
ATOM 4580 O O . GLY A 1 592 ? 2.553 26.445 27.960 1.00 43.81 592 GLY A O 1
ATOM 4581 N N . GLU A 1 593 ? 2.238 28.467 27.054 1.00 46.34 593 GLU A N 1
ATOM 4582 C CA . GLU A 1 593 ? 1.750 27.985 25.741 1.00 46.34 593 GLU A CA 1
ATOM 4583 C C . GLU A 1 593 ? 2.438 26.694 25.255 1.00 46.34 593 GLU A C 1
ATOM 4585 O O . GLU A 1 593 ? 1.759 25.726 24.935 1.00 46.34 593 GLU A O 1
ATOM 4590 N N . LYS A 1 594 ? 3.766 26.595 25.407 1.00 46.53 594 LYS A N 1
ATOM 4591 C CA . LYS A 1 594 ? 4.571 25.398 25.098 1.00 46.53 594 LYS A CA 1
ATOM 4592 C C . LYS A 1 594 ? 4.146 24.085 25.780 1.00 46.53 594 LYS A C 1
ATOM 4594 O O . LYS A 1 594 ? 4.353 23.023 25.206 1.00 46.53 594 LYS A O 1
ATOM 4599 N N . GLU A 1 595 ? 3.635 24.096 27.011 1.00 48.09 595 GLU A N 1
ATOM 4600 C CA . GLU A 1 595 ? 3.145 22.883 27.695 1.00 48.09 595 GLU A CA 1
ATOM 4601 C C . GLU A 1 595 ? 1.731 22.494 27.252 1.00 48.09 595 GLU A C 1
ATOM 4603 O O . GLU A 1 595 ? 1.416 21.304 27.216 1.00 48.09 595 GLU A O 1
ATOM 4608 N N . LYS A 1 596 ? 0.900 23.473 26.864 1.00 46.12 596 LYS A N 1
ATOM 4609 C CA . LYS A 1 596 ? -0.376 23.205 26.185 1.00 46.12 596 LYS A CA 1
ATOM 4610 C C . LYS A 1 596 ? -0.123 22.627 24.794 1.00 46.12 596 LYS A C 1
ATOM 4612 O O . LYS A 1 596 ? -0.737 21.618 24.462 1.00 46.12 596 LYS A O 1
ATOM 4617 N N . ASP A 1 597 ? 0.833 23.181 24.052 1.00 49.16 597 ASP A N 1
ATOM 4618 C CA . ASP A 1 597 ? 1.240 22.679 22.736 1.00 49.16 597 ASP A CA 1
ATOM 4619 C C . ASP A 1 597 ? 1.755 21.234 22.820 1.00 49.16 597 ASP A C 1
ATOM 4621 O O . ASP A 1 597 ? 1.315 20.383 22.056 1.00 49.16 597 ASP A O 1
ATOM 4625 N N . LYS A 1 598 ? 2.581 20.906 23.827 1.00 52.53 598 LYS A N 1
ATOM 4626 C CA . LYS A 1 598 ? 3.053 19.528 24.082 1.00 52.53 598 LYS A CA 1
ATOM 4627 C C . LYS A 1 598 ? 1.948 18.537 24.446 1.00 52.53 598 LYS A C 1
ATOM 4629 O O . LYS A 1 598 ? 2.083 17.351 24.169 1.00 52.53 598 LYS A O 1
ATOM 4634 N N . PHE A 1 599 ? 0.875 18.980 25.103 1.00 46.69 599 PHE A N 1
ATOM 4635 C CA . PHE A 1 599 ? -0.253 18.102 25.440 1.00 46.69 599 PHE A CA 1
ATOM 4636 C C . PHE A 1 599 ? -1.065 17.702 24.199 1.00 46.69 599 PHE A C 1
ATOM 4638 O O . PHE A 1 599 ? -1.689 16.642 24.195 1.00 46.69 599 PHE A O 1
ATOM 4645 N N . PHE A 1 600 ? -1.038 18.536 23.156 1.00 52.72 600 PHE A N 1
ATOM 4646 C CA . PHE A 1 600 ? -1.712 18.307 21.879 1.00 52.72 600 PHE A CA 1
ATOM 4647 C C . PHE A 1 600 ? -0.746 17.968 20.736 1.00 52.72 600 PHE A C 1
ATOM 4649 O O . PHE A 1 600 ? -1.175 17.961 19.582 1.00 52.72 600 PHE A O 1
ATOM 4656 N N . GLU A 1 601 ? 0.529 17.668 21.024 1.00 58.34 601 GLU A N 1
ATOM 4657 C CA . GLU A 1 601 ? 1.433 17.122 20.013 1.00 58.34 601 GLU A CA 1
ATOM 4658 C C . GLU A 1 601 ? 0.805 15.839 19.463 1.00 58.34 601 GLU A C 1
ATOM 4660 O O . GLU A 1 601 ? 0.624 14.847 20.174 1.00 58.34 601 GLU A O 1
ATOM 4665 N N . LEU A 1 602 ? 0.415 15.894 18.187 1.00 60.81 602 LEU A N 1
ATOM 4666 C CA . LEU A 1 602 ? -0.065 14.728 17.468 1.00 60.81 602 LEU A CA 1
ATOM 4667 C C . LEU A 1 602 ? 1.035 13.663 17.527 1.00 60.81 602 LEU A C 1
ATOM 4669 O O . LEU A 1 602 ? 2.190 13.978 17.203 1.00 60.81 602 LEU A O 1
ATOM 4673 N N . PRO A 1 603 ? 0.698 12.419 17.913 1.00 68.44 603 PRO A N 1
ATOM 4674 C CA . PRO A 1 603 ? 1.622 11.303 17.794 1.00 68.44 603 PRO A CA 1
ATOM 4675 C C . PRO A 1 603 ? 2.199 11.268 16.379 1.00 68.44 603 PRO A C 1
ATOM 4677 O O . PRO A 1 603 ? 1.535 11.682 15.421 1.00 68.44 603 PRO A O 1
ATOM 4680 N N . LEU A 1 604 ? 3.437 10.797 16.234 1.00 69.31 604 LEU A N 1
ATOM 4681 C CA . LEU A 1 604 ? 4.106 10.745 14.931 1.00 69.31 604 LEU A CA 1
ATOM 4682 C C . LEU A 1 604 ? 3.254 9.986 13.899 1.00 69.31 604 LEU A C 1
ATOM 4684 O O . LEU A 1 604 ? 3.205 10.361 12.730 1.00 69.31 604 LEU A O 1
ATOM 4688 N N . GLU A 1 605 ? 2.538 8.975 14.377 1.00 75.06 605 GLU A N 1
ATOM 4689 C CA . GLU A 1 605 ? 1.589 8.123 13.672 1.00 75.06 605 GLU A CA 1
ATOM 4690 C C . GLU A 1 605 ? 0.407 8.908 13.086 1.00 75.06 605 GLU A C 1
ATOM 4692 O O . GLU A 1 605 ? -0.097 8.559 12.026 1.00 75.06 605 GLU A O 1
ATOM 4697 N N . HIS A 1 606 ? -0.009 10.006 13.714 1.00 75.62 606 HIS A N 1
ATOM 4698 C CA . HIS A 1 606 ? -1.150 10.813 13.267 1.00 75.62 606 HIS A CA 1
ATOM 4699 C C . HIS A 1 606 ? -0.746 12.148 12.650 1.00 75.62 606 HIS A C 1
ATOM 4701 O O . HIS A 1 606 ? -1.607 12.910 12.207 1.00 75.62 606 HIS A O 1
ATOM 4707 N N . ARG A 1 607 ? 0.558 12.444 12.590 1.00 72.19 607 ARG A N 1
ATOM 4708 C CA . ARG A 1 607 ? 1.076 13.722 12.084 1.00 72.19 607 ARG A CA 1
ATOM 4709 C C . ARG A 1 607 ? 0.557 14.058 10.681 1.00 72.19 607 ARG A C 1
ATOM 4711 O O . ARG A 1 607 ? 0.327 15.228 10.395 1.00 72.19 607 ARG A O 1
ATOM 4718 N N . TYR A 1 608 ? 0.334 13.045 9.844 1.00 71.81 608 TYR A N 1
ATOM 4719 C CA . TYR A 1 608 ? -0.052 13.205 8.437 1.00 71.81 608 TYR A CA 1
ATOM 4720 C C . TYR A 1 608 ? -1.497 12.783 8.123 1.00 71.81 608 TYR A C 1
ATOM 4722 O O . TYR A 1 608 ? -1.910 12.817 6.969 1.00 71.81 608 TYR A O 1
ATOM 4730 N N . ASP A 1 609 ? -2.304 12.423 9.123 1.00 71.50 609 ASP A N 1
ATOM 4731 C CA . ASP A 1 609 ? -3.643 11.837 8.931 1.00 71.50 609 ASP A CA 1
ATOM 4732 C C . ASP A 1 609 ? -4.697 12.802 8.341 1.00 71.50 609 ASP A C 1
ATOM 4734 O O . ASP A 1 609 ? -5.812 12.395 8.015 1.00 71.50 609 ASP A O 1
ATOM 4738 N N . ASN A 1 610 ? -4.353 14.080 8.159 1.00 63.75 610 ASN A N 1
ATOM 4739 C CA . ASN A 1 610 ? -5.194 15.094 7.509 1.00 63.75 610 ASN A CA 1
ATOM 4740 C C . ASN A 1 610 ? -4.424 15.949 6.488 1.00 63.75 610 ASN A C 1
ATOM 4742 O O . ASN A 1 610 ? -4.896 17.018 6.108 1.00 63.75 610 ASN A O 1
ATOM 4746 N N . GLN A 1 611 ? -3.239 15.500 6.074 1.00 67.62 611 GLN A N 1
ATOM 4747 C CA . GLN A 1 611 ? -2.480 16.111 4.989 1.00 67.62 611 GLN A CA 1
ATOM 4748 C C . GLN A 1 611 ? -2.546 15.184 3.781 1.00 67.62 611 GLN A C 1
ATOM 4750 O O . GLN A 1 611 ? -2.394 13.966 3.917 1.00 67.62 611 GLN A O 1
ATOM 4755 N N . ASP A 1 612 ? -2.811 15.748 2.607 1.00 64.12 612 ASP A N 1
ATOM 4756 C CA . ASP A 1 612 ? -2.830 14.951 1.391 1.00 64.12 612 ASP A CA 1
ATOM 4757 C C . ASP A 1 612 ? -1.383 14.636 1.007 1.00 64.12 612 ASP A C 1
ATOM 4759 O O . ASP A 1 612 ? -0.607 15.517 0.650 1.00 64.12 612 ASP A O 1
ATOM 4763 N N . ARG A 1 613 ? -0.988 13.369 1.159 1.00 67.00 613 ARG A N 1
ATOM 4764 C CA . ARG A 1 613 ? 0.369 12.929 0.832 1.00 67.00 613 ARG A CA 1
ATOM 4765 C C . ARG A 1 613 ? 0.422 12.607 -0.650 1.00 67.00 613 ARG A C 1
ATOM 4767 O O . ARG A 1 613 ? 0.048 11.506 -1.049 1.00 67.00 613 ARG A O 1
ATOM 4774 N N . ASN A 1 614 ? 0.862 13.573 -1.442 1.00 63.94 614 ASN A N 1
ATOM 4775 C CA . ASN A 1 614 ? 1.172 13.358 -2.849 1.00 63.94 614 ASN A CA 1
ATOM 4776 C C . ASN A 1 614 ? 2.685 13.205 -3.055 1.00 63.94 614 ASN A C 1
ATOM 4778 O O . ASN A 1 614 ? 3.498 13.570 -2.202 1.00 63.94 614 ASN A O 1
ATOM 4782 N N . CYS A 1 615 ? 3.077 12.672 -4.211 1.00 58.38 615 CYS A N 1
ATOM 4783 C CA . CYS A 1 615 ? 4.477 12.478 -4.591 1.00 58.38 615 CYS A CA 1
ATOM 4784 C C . CYS A 1 615 ? 5.377 13.739 -4.545 1.00 58.38 615 CYS A C 1
ATOM 4786 O O . CYS A 1 615 ? 6.592 13.590 -4.719 1.00 58.38 615 CYS A O 1
ATOM 4788 N N . LEU A 1 616 ? 4.820 14.952 -4.409 1.00 54.88 616 LEU A N 1
ATOM 4789 C CA . LEU A 1 616 ? 5.487 16.224 -4.708 1.00 54.88 616 LEU A CA 1
ATOM 4790 C C . LEU A 1 616 ? 5.743 17.134 -3.496 1.00 54.88 616 LEU A C 1
ATOM 4792 O O . LEU A 1 616 ? 6.587 18.018 -3.611 1.00 54.88 616 LEU A O 1
ATOM 4796 N N . GLU A 1 617 ? 5.041 16.951 -2.375 1.00 52.41 617 GLU A N 1
ATOM 4797 C CA . GLU A 1 617 ? 4.933 17.978 -1.318 1.00 52.41 617 GLU A CA 1
ATOM 4798 C C . GLU A 1 617 ? 5.824 17.787 -0.073 1.00 52.41 617 GLU A C 1
ATOM 4800 O O . GLU A 1 617 ? 5.705 18.541 0.886 1.00 52.41 617 GLU A O 1
ATOM 4805 N N . GLU A 1 618 ? 6.775 16.850 -0.057 1.00 52.69 618 GLU A N 1
ATOM 4806 C CA . GLU A 1 618 ? 7.615 16.602 1.136 1.00 52.69 618 GLU A CA 1
ATOM 4807 C C . GLU A 1 618 ? 8.952 17.368 1.151 1.00 52.69 618 GLU A C 1
ATOM 4809 O O . GLU A 1 618 ? 10.007 16.780 1.392 1.00 52.69 618 GLU A O 1
ATOM 4814 N N . GLU A 1 619 ? 8.934 18.674 0.865 1.00 42.16 619 GLU A N 1
ATOM 4815 C CA . GLU A 1 619 ? 10.152 19.508 0.863 1.00 42.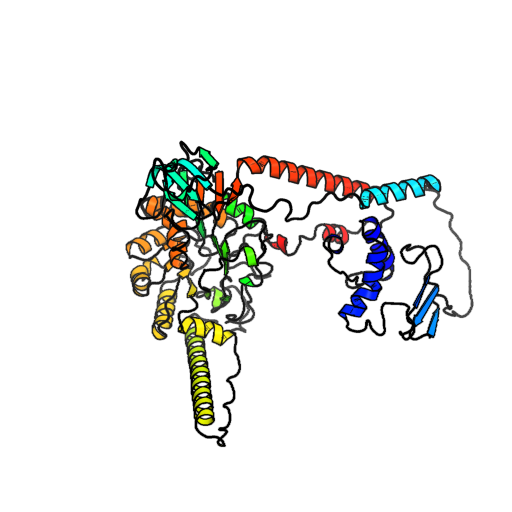16 619 GLU A CA 1
ATOM 4816 C C . GLU A 1 619 ? 10.496 20.211 2.194 1.00 42.16 619 GLU A C 1
ATOM 4818 O O . GLU A 1 619 ? 11.500 20.927 2.229 1.00 42.16 619 GLU A O 1
ATOM 4823 N N . GLU A 1 620 ? 9.786 19.957 3.303 1.00 30.33 620 GLU A N 1
ATOM 4824 C CA . GLU A 1 620 ? 10.116 20.542 4.625 1.00 30.33 620 GLU A CA 1
ATOM 4825 C C . GLU A 1 620 ? 10.320 19.530 5.760 1.00 30.33 620 GLU A C 1
ATOM 4827 O O . GLU A 1 620 ? 9.405 18.721 6.044 1.00 30.33 620 GLU A O 1
#

Mean predicted aligned error: 9.01 Å